Protein AF-A0A2G2C805-F1 (afdb_monomer)

Solvent-accessible surface area (backbone atoms only — not comparable to full-atom values): 27032 Å² total; per-residue (Å²): 112,60,57,70,53,53,87,89,57,49,57,47,79,48,65,62,44,58,37,37,51,41,56,47,37,62,49,18,37,41,56,31,46,27,42,43,30,52,54,52,31,44,50,51,54,40,64,65,57,57,67,60,64,67,89,81,38,93,58,29,64,60,54,33,56,50,43,57,72,67,60,73,71,52,41,66,59,55,64,71,55,64,42,57,41,72,82,32,51,77,69,18,49,70,83,49,53,82,44,42,73,40,46,39,39,28,35,35,14,67,46,22,59,27,36,54,30,31,48,53,44,22,63,64,33,92,84,20,30,23,39,34,37,57,15,23,60,52,61,52,44,79,26,46,19,30,76,50,30,21,45,62,58,54,50,47,42,54,45,36,35,57,75,67,71,42,91,61,60,68,87,76,47,54,24,21,39,34,36,36,30,48,68,64,81,50,50,25,62,62,72,60,57,61,61,48,42,35,59,29,78,72,35,48,44,86,80,49,51,74,45,69,33,19,42,26,78,90,17,34,32,82,59,84,60,65,29,75,55,70,33,67,34,45,41,53,29,27,74,38,53,36,50,72,62,27,65,86,82,72,69,31,43,39,25,52,33,56,67,41,45,75,49,27,47,72,26,41,36,67,59,32,94,50,68,44,37,38,42,36,49,36,34,42,35,37,33,30,28,30,77,36,52,55,44,42,40,33,43,35,39,26,45,31,43,88,89,61,54,24,18,73,70,42,41,33,50,36,17,52,20,28,63,90,30,50,64,67,57,47,72,34,64,54,75,43,78,46,78,44,70,52,62,24,49,44,39,41,38,31,47,53,50,59,24,26,51,30,43,32,37,26,51,32,38,16,71,47,33,61,66,38,54,57,94,49,44,39,37,39,56,39,36,37,40,39,34,29,36,48,82,93,76,75,93,49,66,58,83,72,57,71,49,61,75,76,82,76,86,63,63,46,80,78,38,77,62,50,76,46,79,48,79,47,69,44,88,88,79,54,37,36,32,46,39,40,37,44,33,72,18,26,35,29,36,69,87,81,56,47,29,42,29,39,34,44,35,39,40,42,33,30,26,46,89,36,46,50,56,33,33,42,38,37,39,33,40,42,40,41,37,49,96,93,49,37,38,36,35,44,29,38,35,36,41,36,35,57,81,52,34,38,39,40,40,35,38,42,36,34,28,52,69,87,39,82,77,48,74,50,80,48,75,52,76,44,71,48,68,83,81

Structure (mmCIF, N/CA/C/O backbone):
data_AF-A0A2G2C805-F1
#
_entry.id   AF-A0A2G2C805-F1
#
loop_
_atom_site.group_PDB
_atom_site.id
_atom_site.type_symbol
_atom_site.label_atom_id
_atom_site.label_alt_id
_atom_site.label_comp_id
_atom_site.label_asym_id
_atom_site.label_entity_id
_atom_site.label_seq_id
_atom_site.pdbx_PDB_ins_code
_atom_site.Cartn_x
_atom_site.Cartn_y
_atom_site.Cartn_z
_atom_site.occupancy
_atom_site.B_iso_or_equiv
_atom_site.auth_seq_id
_atom_site.auth_comp_id
_atom_site.auth_asym_id
_atom_site.auth_atom_id
_atom_site.pdbx_PDB_model_num
ATOM 1 N N . VAL A 1 1 ? -8.202 8.087 -18.145 1.00 91.25 1 VAL A N 1
ATOM 2 C CA . VAL A 1 1 ? -8.759 7.746 -19.485 1.00 91.25 1 VAL A CA 1
ATOM 3 C C . VAL A 1 1 ? -10.276 7.633 -19.458 1.00 91.25 1 VAL A C 1
ATOM 5 O O . VAL A 1 1 ? -10.907 8.432 -20.128 1.00 91.25 1 VAL A O 1
ATOM 8 N N . ALA A 1 2 ? -10.867 6.705 -18.693 1.00 94.62 2 ALA A N 1
ATOM 9 C CA . ALA A 1 2 ? -12.318 6.465 -18.718 1.00 94.62 2 ALA A CA 1
ATOM 10 C C . ALA A 1 2 ? -13.178 7.704 -18.402 1.00 94.62 2 ALA A C 1
ATOM 12 O O . ALA A 1 2 ? -14.177 7.931 -19.070 1.00 94.62 2 ALA A O 1
ATOM 13 N N . ALA A 1 3 ? -12.739 8.544 -17.459 1.00 95.19 3 ALA A N 1
ATOM 14 C CA . ALA A 1 3 ? -13.405 9.802 -17.113 1.00 95.19 3 ALA A CA 1
ATOM 15 C C . ALA A 1 3 ? -13.336 10.891 -18.210 1.00 95.19 3 ALA A C 1
ATOM 17 O O . ALA A 1 3 ? -14.068 11.868 -18.144 1.00 95.19 3 ALA A O 1
ATOM 18 N N . HIS A 1 4 ? -12.475 10.749 -19.228 1.00 95.00 4 HIS A N 1
ATOM 19 C CA . HIS A 1 4 ? -12.485 11.651 -20.392 1.00 95.00 4 HIS A CA 1
ATOM 20 C C . HIS A 1 4 ? -13.536 11.258 -21.438 1.00 95.00 4 HIS A C 1
ATOM 22 O O . HIS A 1 4 ? -13.633 11.934 -22.458 1.00 95.00 4 HIS A O 1
ATOM 28 N N . ASP A 1 5 ? -14.262 10.158 -21.209 1.00 94.00 5 ASP A N 1
ATOM 29 C CA . ASP A 1 5 ? -15.362 9.672 -22.046 1.00 94.00 5 ASP A CA 1
ATOM 30 C C . ASP A 1 5 ? -15.085 9.705 -23.567 1.00 94.00 5 ASP A C 1
ATOM 32 O O . ASP A 1 5 ? -15.858 10.276 -24.341 1.00 94.00 5 ASP A O 1
ATOM 36 N N . PRO A 1 6 ? -13.955 9.146 -24.053 1.00 97.06 6 PRO A N 1
ATOM 37 C CA . PRO A 1 6 ? -13.731 9.085 -25.489 1.00 97.06 6 PRO A CA 1
ATOM 38 C C . PRO A 1 6 ? -14.783 8.169 -26.126 1.00 97.06 6 PRO A C 1
ATOM 40 O O . PRO A 1 6 ? -14.913 7.014 -25.727 1.00 97.06 6 PRO A O 1
ATOM 43 N N . GLU A 1 7 ? -15.478 8.655 -27.162 1.00 95.69 7 GLU A N 1
ATOM 44 C CA . GLU A 1 7 ? -16.603 7.955 -27.810 1.00 95.69 7 GLU A CA 1
ATOM 45 C C . GLU A 1 7 ? -16.358 6.449 -28.075 1.00 95.69 7 GLU A C 1
ATOM 47 O O . GLU A 1 7 ? -17.275 5.654 -27.836 1.00 95.69 7 GLU A O 1
ATOM 52 N N . PRO A 1 8 ? -15.166 5.992 -28.521 1.00 96.31 8 PRO A N 1
ATOM 53 C CA . PRO A 1 8 ? -14.930 4.570 -28.782 1.00 96.31 8 PRO A CA 1
ATOM 54 C C . PRO A 1 8 ? -14.842 3.672 -27.534 1.00 96.31 8 PRO A C 1
ATOM 56 O O . PRO A 1 8 ? -14.939 2.453 -27.668 1.00 96.31 8 PRO A O 1
ATOM 59 N N . LEU A 1 9 ? -14.646 4.219 -26.329 1.00 97.88 9 LEU A N 1
ATOM 60 C CA . LEU A 1 9 ? -14.440 3.433 -25.109 1.00 97.88 9 LEU A CA 1
ATOM 61 C C . LEU A 1 9 ? -15.777 2.981 -24.507 1.00 97.88 9 LEU A C 1
ATOM 63 O O . LEU A 1 9 ? -16.499 3.771 -23.909 1.00 97.88 9 LEU A O 1
ATOM 67 N N . LYS A 1 10 ? -16.104 1.691 -24.637 1.00 97.62 10 LYS A N 1
ATOM 68 C CA . LYS A 1 10 ? -17.381 1.134 -24.140 1.00 97.62 10 LYS A CA 1
ATOM 69 C C . LYS A 1 10 ? -17.273 0.411 -22.801 1.00 97.62 10 LYS A C 1
ATOM 71 O O . LYS A 1 10 ? -18.243 0.370 -22.048 1.00 97.62 10 LYS A O 1
ATOM 76 N N . ALA A 1 11 ? -16.104 -0.139 -22.491 1.00 97.88 11 ALA A N 1
ATOM 77 C CA . ALA A 1 11 ? -15.867 -0.886 -21.265 1.00 97.88 11 ALA A CA 1
ATOM 78 C C . ALA A 1 11 ? -14.413 -0.773 -20.801 1.00 97.88 11 ALA A C 1
ATOM 80 O O . ALA A 1 11 ? -13.513 -0.514 -21.599 1.00 97.88 11 ALA A O 1
ATOM 81 N N . VAL A 1 12 ? -14.202 -1.004 -19.508 1.00 98.06 12 VAL A N 1
ATOM 82 C CA . VAL A 1 12 ? -12.911 -1.023 -18.820 1.00 98.06 12 VAL A CA 1
ATOM 83 C C . VAL A 1 12 ? -12.863 -2.234 -17.891 1.00 98.06 12 VAL A C 1
ATOM 85 O O . VAL A 1 12 ? -13.852 -2.556 -17.232 1.00 98.06 12 VAL A O 1
ATOM 88 N N . ILE A 1 13 ? -11.694 -2.869 -17.822 1.00 98.44 13 ILE A N 1
ATOM 89 C CA . ILE A 1 13 ? -11.305 -3.736 -16.713 1.00 98.44 13 ILE A CA 1
ATOM 90 C C . ILE A 1 13 ? -10.173 -3.012 -16.000 1.00 98.44 13 ILE A C 1
ATOM 92 O O . ILE A 1 13 ? -9.144 -2.738 -16.617 1.00 98.44 13 ILE A O 1
ATOM 96 N N . THR A 1 14 ? -10.381 -2.671 -14.734 1.00 97.69 14 THR A N 1
ATOM 97 C CA . THR A 1 14 ? -9.349 -2.063 -13.893 1.00 97.69 14 THR A CA 1
ATOM 98 C C . THR A 1 14 ? -8.882 -3.086 -12.871 1.00 97.69 14 THR A C 1
ATOM 100 O O . THR A 1 14 ? -9.704 -3.776 -12.271 1.00 97.69 14 THR A O 1
ATOM 103 N N . LEU A 1 15 ? -7.569 -3.237 -12.723 1.00 96.50 15 LEU A N 1
ATOM 104 C CA . LEU A 1 15 ? -6.961 -4.286 -11.913 1.00 96.50 15 LEU A CA 1
ATOM 105 C C . LEU A 1 15 ? -5.921 -3.672 -10.988 1.00 96.50 15 LEU A C 1
ATOM 107 O O . LEU A 1 15 ? -5.039 -2.971 -11.477 1.00 96.50 15 LEU A O 1
ATOM 111 N N . CYS A 1 16 ? -6.043 -3.936 -9.685 1.00 95.31 16 CYS A N 1
ATOM 112 C CA . CYS A 1 16 ? -5.101 -3.456 -8.670 1.00 95.31 16 CYS A CA 1
ATOM 113 C C . CYS A 1 16 ? -4.859 -1.933 -8.769 1.00 95.31 16 CYS A C 1
ATOM 115 O O . CYS A 1 16 ? -3.731 -1.452 -8.728 1.00 95.31 16 CYS A O 1
ATOM 117 N N . SER A 1 17 ? -5.935 -1.176 -9.002 1.00 95.75 17 SER A N 1
ATOM 118 C CA . SER A 1 17 ? -5.913 0.268 -9.265 1.00 95.75 17 SER A CA 1
ATOM 119 C C . SER A 1 17 ? -6.366 1.074 -8.058 1.00 95.75 17 SER A C 1
ATOM 121 O O . SER A 1 17 ? -7.129 0.561 -7.255 1.00 95.75 17 SER A O 1
ATOM 123 N N . THR A 1 18 ? -6.052 2.368 -8.017 1.00 96.56 18 THR A N 1
ATOM 124 C CA . THR A 1 18 ? -6.621 3.310 -7.040 1.00 96.56 18 THR A CA 1
ATOM 125 C C . THR A 1 18 ? -7.664 4.244 -7.659 1.00 96.56 18 THR A C 1
ATOM 127 O O . THR A 1 18 ? -7.600 4.548 -8.853 1.00 96.56 18 THR A O 1
ATOM 130 N N . VAL A 1 19 ? -8.603 4.732 -6.843 1.00 97.44 19 VAL A N 1
ATOM 131 C CA . VAL A 1 19 ? -9.487 5.861 -7.194 1.00 97.44 19 VAL A CA 1
ATOM 132 C C . VAL A 1 19 ? -9.000 7.200 -6.637 1.00 97.44 19 VAL A C 1
ATOM 134 O O . VAL A 1 19 ? -9.427 8.242 -7.139 1.00 97.44 19 VAL A O 1
ATOM 137 N N . ASP A 1 20 ? -8.095 7.174 -5.652 1.00 97.00 20 ASP A N 1
ATOM 138 C CA . ASP A 1 20 ? -7.486 8.340 -5.013 1.00 97.00 20 ASP A CA 1
ATOM 139 C C . ASP A 1 20 ? -5.961 8.167 -4.943 1.00 97.00 20 ASP A C 1
ATOM 141 O O . ASP A 1 20 ? -5.419 7.378 -4.168 1.00 97.00 20 ASP A O 1
ATOM 145 N N . ARG A 1 21 ? -5.257 8.947 -5.764 1.00 95.88 21 ARG A N 1
ATOM 146 C CA . ARG A 1 21 ? -3.797 8.903 -5.906 1.00 95.88 21 ARG A CA 1
ATOM 147 C C . ARG A 1 21 ? -3.037 9.443 -4.691 1.00 95.88 21 ARG A C 1
ATOM 149 O O . ARG A 1 21 ? -1.821 9.281 -4.659 1.00 95.88 21 ARG A O 1
ATOM 156 N N . PHE A 1 22 ? -3.708 10.124 -3.762 1.00 96.56 22 PHE A N 1
ATOM 157 C CA . PHE A 1 22 ? -3.108 10.635 -2.532 1.00 96.56 22 PHE A CA 1
ATOM 158 C C . PHE A 1 22 ? -3.412 9.736 -1.337 1.00 96.56 22 PHE A C 1
ATOM 160 O O . PHE A 1 22 ? -2.534 9.500 -0.528 1.00 96.56 22 PHE A O 1
ATOM 167 N N . ALA A 1 23 ? -4.648 9.266 -1.173 1.00 92.75 23 ALA A N 1
ATOM 168 C CA . ALA A 1 23 ? -5.030 8.546 0.044 1.00 92.75 23 ALA A CA 1
ATOM 169 C C . ALA A 1 23 ? -4.741 7.036 -0.001 1.00 92.75 23 ALA A C 1
ATOM 171 O O . ALA A 1 23 ? -4.551 6.440 1.058 1.00 92.75 23 ALA A O 1
ATOM 172 N N . ASP A 1 24 ? -4.721 6.440 -1.197 1.00 91.69 24 ASP A N 1
ATOM 173 C CA . ASP A 1 24 ? -4.593 4.995 -1.412 1.00 91.69 24 ASP A CA 1
ATOM 174 C C . ASP A 1 24 ? -3.633 4.707 -2.576 1.00 91.69 24 ASP A C 1
ATOM 176 O O . ASP A 1 24 ? -3.977 4.078 -3.579 1.00 91.69 24 ASP A O 1
ATOM 180 N N . ASP A 1 25 ? -2.407 5.212 -2.463 1.00 93.31 25 ASP A N 1
ATOM 181 C CA . ASP A 1 25 ? -1.317 4.923 -3.388 1.00 93.31 25 ASP A CA 1
ATOM 182 C C . ASP A 1 25 ? 0.021 4.889 -2.654 1.00 93.31 25 ASP A C 1
ATOM 184 O O . ASP A 1 25 ? 0.118 5.356 -1.532 1.00 93.31 25 ASP A O 1
ATOM 188 N N . ILE A 1 26 ? 1.064 4.368 -3.292 1.00 93.31 26 ILE A N 1
ATOM 189 C CA . ILE A 1 26 ? 2.428 4.228 -2.752 1.00 93.31 26 ILE A CA 1
ATOM 190 C C . ILE A 1 26 ? 3.073 5.504 -2.173 1.00 93.31 26 ILE A C 1
ATOM 192 O O . ILE A 1 26 ? 4.133 5.426 -1.561 1.00 93.31 26 ILE A O 1
ATOM 196 N N . HIS A 1 27 ? 2.485 6.686 -2.374 1.00 96.00 27 HIS A N 1
ATOM 197 C CA . HIS A 1 27 ? 3.057 7.954 -1.909 1.00 96.00 27 HIS A CA 1
ATOM 198 C C . HIS A 1 27 ? 2.616 8.295 -0.494 1.00 96.00 27 HIS A C 1
ATOM 200 O O . HIS A 1 27 ? 3.447 8.605 0.359 1.00 96.00 27 HIS A O 1
ATOM 206 N N . TYR A 1 28 ? 1.307 8.252 -0.262 1.00 97.12 28 TYR A N 1
ATOM 207 C CA . TYR A 1 28 ? 0.685 8.709 0.966 1.00 97.12 28 TYR A CA 1
ATOM 208 C C . TYR A 1 28 ? -0.479 7.791 1.340 1.00 97.12 28 TYR A C 1
ATOM 210 O O . TYR A 1 28 ? -1.162 7.237 0.482 1.00 97.12 28 TYR A O 1
ATOM 218 N N . LYS A 1 29 ? -0.716 7.652 2.646 1.00 96.94 29 LYS A N 1
ATOM 219 C CA . LYS A 1 29 ? -1.919 7.015 3.188 1.00 96.94 29 LYS A CA 1
ATOM 220 C C . LYS A 1 29 ? -2.411 7.798 4.389 1.00 96.94 29 LYS A C 1
ATOM 222 O O . LYS A 1 29 ? -1.642 8.046 5.312 1.00 96.94 29 LYS A O 1
ATOM 227 N N . GLY A 1 30 ? -3.663 8.253 4.362 1.00 96.00 30 GLY A N 1
ATOM 228 C CA . GLY A 1 30 ? -4.213 9.109 5.424 1.00 96.00 30 GLY A CA 1
ATOM 229 C C . GLY A 1 30 ? -3.389 10.380 5.693 1.00 96.00 30 GLY A C 1
ATOM 230 O O . GLY A 1 30 ? -3.333 10.853 6.823 1.00 96.00 30 GLY A O 1
ATOM 231 N N . GLY A 1 31 ? -2.689 10.905 4.680 1.00 96.44 31 GLY A N 1
ATOM 232 C CA . GLY A 1 31 ? -1.764 12.038 4.819 1.00 96.44 31 GLY A CA 1
ATOM 233 C C . GLY A 1 31 ? -0.409 11.703 5.461 1.00 96.44 31 GLY A C 1
ATOM 234 O O . GLY A 1 31 ? 0.407 12.601 5.649 1.00 96.44 31 GLY A O 1
ATOM 235 N N . CYS A 1 32 ? -0.148 10.442 5.809 1.00 97.94 32 CYS A N 1
ATOM 236 C CA . CYS A 1 32 ? 1.172 9.969 6.219 1.00 97.94 32 CYS A CA 1
ATOM 237 C C . CYS A 1 32 ? 2.024 9.621 4.992 1.00 97.94 32 CYS A C 1
ATOM 239 O O . CYS A 1 32 ? 1.508 9.025 4.045 1.00 97.94 32 CYS A O 1
ATOM 241 N N . LEU A 1 33 ? 3.322 9.932 5.026 1.00 98.19 33 LEU A N 1
ATOM 242 C CA . LEU A 1 33 ? 4.279 9.543 3.985 1.00 98.19 33 LEU A CA 1
ATOM 243 C C . LEU A 1 33 ? 4.592 8.048 4.071 1.00 98.19 33 LEU A C 1
ATOM 245 O O . LEU A 1 33 ? 5.098 7.576 5.091 1.00 98.19 33 LEU A O 1
ATOM 249 N N . LEU A 1 34 ? 4.338 7.319 2.988 1.00 97.94 34 LEU A N 1
ATOM 250 C CA . LEU A 1 34 ? 4.766 5.931 2.852 1.00 97.94 34 LEU A CA 1
ATOM 251 C C . LEU A 1 34 ? 6.236 5.883 2.432 1.00 97.94 34 LEU A C 1
ATOM 253 O O . LEU A 1 34 ? 6.660 6.616 1.536 1.00 97.94 34 LEU A O 1
ATOM 257 N N . ASN A 1 35 ? 7.009 4.971 3.022 1.00 97.06 35 ASN A N 1
ATOM 258 C CA . ASN A 1 35 ? 8.400 4.759 2.598 1.00 97.06 35 ASN A CA 1
ATOM 259 C C . ASN A 1 35 ? 8.496 4.221 1.161 1.00 97.06 35 ASN A C 1
ATOM 261 O O . ASN A 1 35 ? 9.502 4.446 0.484 1.00 97.06 35 ASN A O 1
ATOM 265 N N . GLU A 1 36 ? 7.413 3.620 0.662 1.00 94.69 36 GLU A N 1
ATOM 266 C CA . GLU A 1 36 ? 7.253 3.203 -0.732 1.00 94.69 36 GLU A CA 1
ATOM 267 C C . GLU A 1 36 ? 7.396 4.375 -1.723 1.00 94.69 36 GLU A C 1
ATOM 269 O O . GLU A 1 36 ? 7.776 4.160 -2.868 1.00 94.69 36 GLU A O 1
ATOM 274 N N . ASN A 1 37 ? 7.222 5.631 -1.291 1.00 96.25 37 ASN A N 1
ATOM 275 C CA . ASN A 1 37 ? 7.542 6.805 -2.109 1.00 96.25 37 ASN A CA 1
ATOM 276 C C . ASN A 1 37 ? 9.012 6.776 -2.582 1.00 96.25 37 ASN A C 1
ATOM 278 O O . ASN A 1 37 ? 9.304 6.979 -3.764 1.00 96.25 37 ASN A O 1
ATOM 282 N N . LEU A 1 38 ? 9.943 6.437 -1.676 1.00 97.38 38 LEU A N 1
ATOM 283 C CA . LEU A 1 38 ? 11.343 6.206 -2.032 1.00 97.38 38 LEU A CA 1
ATOM 284 C C . LEU A 1 38 ? 11.550 4.811 -2.641 1.00 97.38 38 LEU A C 1
ATOM 286 O O . LEU A 1 38 ? 12.242 4.733 -3.651 1.00 97.38 38 LEU A O 1
ATOM 290 N N . GLY A 1 39 ? 10.978 3.742 -2.071 1.00 95.75 39 GLY A N 1
ATOM 291 C CA . GLY A 1 39 ? 11.166 2.360 -2.556 1.00 95.75 39 GLY A CA 1
ATOM 292 C C . GLY A 1 39 ? 10.742 2.177 -4.020 1.00 95.75 39 GLY A C 1
ATOM 293 O O . GLY A 1 39 ? 11.550 1.838 -4.895 1.00 95.75 39 GLY A O 1
ATOM 294 N N . TRP A 1 40 ? 9.505 2.550 -4.344 1.00 95.69 40 TRP A N 1
ATOM 295 C CA . TRP A 1 40 ? 9.013 2.560 -5.718 1.00 95.69 40 TRP A CA 1
ATOM 296 C C . TRP A 1 40 ? 9.749 3.568 -6.595 1.00 95.69 40 TRP A C 1
ATOM 298 O O . TRP A 1 40 ? 10.038 3.305 -7.763 1.00 95.69 40 TRP A O 1
ATOM 308 N N . GLY A 1 41 ? 10.098 4.731 -6.048 1.00 96.56 41 GLY A N 1
ATOM 309 C CA . GLY A 1 41 ? 10.890 5.711 -6.776 1.00 96.56 41 GLY A CA 1
ATOM 310 C C . GLY A 1 41 ? 12.279 5.202 -7.161 1.00 96.56 41 GLY A C 1
ATOM 311 O O . GLY A 1 41 ? 12.745 5.496 -8.261 1.00 96.56 41 GLY A O 1
ATOM 312 N N . ALA A 1 42 ? 12.909 4.388 -6.312 1.00 97.44 42 ALA A N 1
ATOM 313 C CA . ALA A 1 42 ? 14.151 3.690 -6.612 1.00 97.44 42 ALA A CA 1
ATOM 314 C C . ALA A 1 42 ? 13.947 2.621 -7.694 1.00 97.44 42 ALA A C 1
ATOM 316 O O . ALA A 1 42 ? 14.767 2.519 -8.602 1.00 97.44 42 ALA A O 1
ATOM 317 N N . THR A 1 43 ? 12.823 1.898 -7.659 1.00 96.25 43 THR A N 1
ATOM 318 C CA . THR A 1 43 ? 12.436 0.962 -8.729 1.00 96.25 43 THR A CA 1
ATOM 319 C C . THR A 1 43 ? 12.290 1.687 -10.070 1.00 96.25 43 THR A C 1
ATOM 321 O O . THR A 1 43 ? 12.845 1.252 -11.077 1.00 96.25 43 THR A O 1
ATOM 324 N N . MET A 1 44 ? 11.594 2.829 -10.107 1.00 96.62 44 MET A N 1
ATOM 325 C CA . MET A 1 44 ? 11.433 3.630 -11.329 1.00 96.62 44 MET A CA 1
ATOM 326 C C . MET A 1 44 ? 12.762 4.183 -11.842 1.00 96.62 44 MET A C 1
ATOM 328 O O . MET A 1 44 ? 12.984 4.165 -13.056 1.00 96.62 44 MET A O 1
ATOM 332 N N . TRP A 1 45 ? 13.631 4.612 -10.922 1.00 97.00 45 TRP A N 1
ATOM 333 C CA . TRP A 1 45 ? 14.987 5.081 -11.204 1.00 97.00 45 TRP A CA 1
ATOM 334 C C . TRP A 1 45 ? 15.874 3.977 -11.803 1.00 97.00 45 TRP A C 1
ATOM 336 O O . TRP A 1 45 ? 16.640 4.200 -12.737 1.00 97.00 45 TRP A O 1
ATOM 346 N N . ALA A 1 46 ? 15.731 2.741 -11.323 1.00 97.81 46 ALA A N 1
ATOM 347 C CA . ALA A 1 46 ? 16.424 1.586 -11.879 1.00 97.81 46 ALA A CA 1
ATOM 348 C C . ALA A 1 46 ? 15.854 1.186 -13.248 1.00 97.81 46 ALA A C 1
ATOM 350 O O . ALA A 1 46 ? 16.579 1.091 -14.239 1.00 97.81 46 ALA A O 1
ATOM 351 N N . TYR A 1 47 ? 14.538 1.000 -13.343 1.00 96.56 47 TYR A N 1
ATOM 352 C CA . TYR A 1 47 ? 13.891 0.438 -14.529 1.00 96.56 47 TYR A CA 1
ATOM 353 C C . TYR A 1 47 ? 13.989 1.345 -15.749 1.00 96.56 47 TYR A C 1
ATOM 355 O O . TYR A 1 47 ? 14.131 0.844 -16.872 1.00 96.56 47 TYR A O 1
ATOM 363 N N . SER A 1 48 ? 13.912 2.659 -15.539 1.00 96.44 48 SER A N 1
ATOM 364 C CA . SER A 1 48 ? 13.992 3.651 -16.612 1.00 96.44 48 SER A CA 1
ATOM 365 C C . SER A 1 48 ? 15.427 3.854 -17.109 1.00 96.44 48 SER A C 1
ATOM 367 O O . SER A 1 48 ? 15.599 4.186 -18.289 1.00 96.44 48 SER A O 1
ATOM 369 N N . SER A 1 49 ? 16.428 3.523 -16.279 1.00 97.44 49 SER A N 1
ATOM 370 C CA . SER A 1 49 ? 17.852 3.580 -16.628 1.00 97.44 49 SER A CA 1
ATOM 371 C C . SER A 1 49 ? 18.298 2.501 -17.625 1.00 97.44 49 SER A C 1
ATOM 373 O O . SER A 1 49 ? 19.351 2.633 -18.250 1.00 97.44 49 SER A O 1
ATOM 375 N N . ARG A 1 50 ? 17.508 1.436 -17.818 1.00 97.12 50 ARG A N 1
ATOM 376 C CA . ARG A 1 50 ? 17.873 0.295 -18.674 1.00 97.12 50 ARG A CA 1
ATOM 377 C C . ARG A 1 50 ? 18.010 0.675 -20.148 1.00 97.12 50 ARG A C 1
ATOM 379 O O . ARG A 1 50 ? 17.171 1.386 -20.720 1.00 97.12 50 ARG A O 1
ATOM 386 N N . ALA A 1 51 ? 19.044 0.124 -20.776 1.00 96.81 51 ALA A N 1
ATOM 387 C CA . ALA A 1 51 ? 19.304 0.279 -22.200 1.00 96.81 51 ALA A CA 1
ATOM 388 C C . ALA A 1 51 ? 18.238 -0.423 -23.067 1.00 96.81 51 ALA A C 1
ATOM 390 O O . ALA A 1 51 ? 17.710 -1.463 -22.670 1.00 96.81 51 ALA A O 1
ATOM 391 N N . PRO A 1 52 ? 17.925 0.097 -24.269 1.00 95.50 52 PRO A N 1
ATOM 392 C CA . PRO A 1 52 ? 17.242 -0.684 -25.301 1.00 95.50 52 PRO A CA 1
ATOM 393 C C . PRO A 1 52 ? 18.086 -1.897 -25.728 1.00 95.50 52 PRO A C 1
ATOM 395 O O . PRO A 1 52 ? 19.312 -1.820 -25.685 1.00 95.50 52 PRO A O 1
ATOM 398 N N . ASP A 1 53 ? 17.453 -2.973 -26.214 1.00 95.50 53 ASP A N 1
ATOM 399 C CA . ASP A 1 53 ? 18.183 -4.099 -26.823 1.00 95.50 53 ASP A CA 1
ATOM 400 C C . ASP A 1 53 ? 18.943 -3.610 -28.081 1.00 95.50 53 ASP A C 1
ATOM 402 O O . ASP A 1 53 ? 18.295 -3.139 -29.030 1.00 95.50 53 ASP A O 1
ATOM 406 N N . PRO A 1 54 ? 20.289 -3.730 -28.125 1.00 94.81 54 PRO A N 1
ATOM 407 C CA . PRO A 1 54 ? 21.099 -3.329 -29.275 1.00 94.81 54 PRO A CA 1
ATOM 408 C C . PRO A 1 54 ? 20.688 -3.961 -30.612 1.00 94.81 54 PRO A C 1
ATOM 410 O O . PRO A 1 54 ? 20.937 -3.373 -31.664 1.00 94.81 54 PRO A O 1
ATOM 413 N N . ALA A 1 55 ? 20.040 -5.131 -30.601 1.00 95.00 55 ALA A N 1
ATOM 414 C CA . ALA A 1 55 ? 19.587 -5.801 -31.819 1.00 95.00 55 ALA A CA 1
ATOM 415 C C . ALA A 1 55 ? 18.349 -5.152 -32.462 1.00 95.00 55 ALA A C 1
ATOM 417 O O . ALA A 1 55 ? 18.095 -5.361 -33.648 1.00 95.00 55 ALA A O 1
ATOM 418 N N . LEU A 1 56 ? 17.566 -4.370 -31.709 1.00 95.69 56 LEU A N 1
ATOM 419 C CA . LEU A 1 56 ? 16.297 -3.819 -32.197 1.00 95.69 56 LEU A CA 1
ATOM 420 C C . LEU A 1 56 ? 16.455 -2.488 -32.937 1.00 95.69 56 LEU A C 1
ATOM 422 O O . LEU A 1 56 ? 15.556 -2.103 -33.688 1.00 95.69 56 LEU A O 1
ATOM 426 N N . ARG A 1 57 ? 17.565 -1.767 -32.733 1.00 95.06 57 ARG A N 1
ATOM 427 C CA . ARG A 1 57 ? 17.805 -0.476 -33.392 1.00 95.06 57 ARG A CA 1
ATOM 428 C C . ARG A 1 57 ? 19.286 -0.076 -33.404 1.00 95.06 57 ARG A C 1
ATOM 430 O O . ARG A 1 57 ? 19.969 -0.288 -32.408 1.00 95.06 57 ARG A O 1
ATOM 437 N N . PRO A 1 58 ? 19.784 0.565 -34.478 1.00 95.88 58 PRO A N 1
ATOM 438 C CA . PRO A 1 58 ? 21.197 0.941 -34.597 1.00 95.88 58 PRO A CA 1
ATOM 439 C C . PRO A 1 58 ? 21.614 2.115 -33.693 1.00 95.88 58 PRO A C 1
ATOM 441 O O . PRO A 1 58 ? 22.776 2.216 -33.318 1.00 95.88 58 PRO A O 1
ATOM 444 N N . ASP A 1 59 ? 20.684 2.994 -33.327 1.00 97.62 59 ASP A N 1
ATOM 445 C CA . ASP A 1 59 ? 20.899 4.186 -32.495 1.00 97.62 59 ASP A CA 1
ATOM 446 C C . ASP A 1 59 ? 20.614 3.935 -31.000 1.00 97.62 59 ASP A C 1
ATOM 448 O O . ASP A 1 59 ? 20.438 4.876 -30.225 1.00 97.62 59 ASP A O 1
ATOM 452 N N . TRP A 1 60 ? 20.577 2.664 -30.571 1.00 96.88 60 TRP A N 1
ATOM 453 C CA . TRP A 1 60 ? 20.257 2.264 -29.193 1.00 96.88 60 TRP A CA 1
ATOM 454 C C . TRP A 1 60 ? 21.102 3.010 -28.151 1.00 96.88 60 TRP A C 1
ATOM 456 O O . TRP A 1 60 ? 20.575 3.411 -27.115 1.00 96.88 60 TRP A O 1
ATOM 466 N N . ARG A 1 61 ? 22.392 3.236 -28.440 1.00 97.19 61 ARG A N 1
ATOM 467 C CA . ARG A 1 61 ? 23.344 3.879 -27.522 1.00 97.19 61 ARG A CA 1
ATOM 468 C C . ARG A 1 61 ? 23.074 5.370 -27.359 1.00 97.19 61 ARG A C 1
ATOM 470 O O . ARG A 1 61 ? 23.120 5.877 -26.242 1.00 97.19 61 ARG A O 1
ATOM 477 N N . GLU A 1 62 ? 22.792 6.068 -28.457 1.00 98.12 62 GLU A N 1
ATOM 478 C CA . GLU A 1 62 ? 22.431 7.488 -28.424 1.00 98.12 62 GLU A CA 1
ATOM 479 C C . GLU A 1 62 ? 21.127 7.677 -27.645 1.00 98.12 62 GLU A C 1
ATOM 481 O O . GLU A 1 62 ? 21.094 8.448 -26.685 1.00 98.12 62 GLU A O 1
ATOM 486 N N . MET A 1 63 ? 20.106 6.877 -27.974 1.00 97.38 63 MET A N 1
ATOM 487 C CA . MET A 1 63 ? 18.820 6.887 -27.279 1.00 97.38 63 MET A CA 1
ATOM 488 C C . MET A 1 63 ? 18.970 6.568 -25.786 1.00 97.38 63 MET A C 1
ATOM 490 O O . MET A 1 63 ? 18.301 7.174 -24.949 1.00 97.38 63 MET A O 1
ATOM 494 N N . TRP A 1 64 ? 19.834 5.615 -25.428 1.00 98.12 64 TRP A N 1
ATOM 495 C CA . TRP A 1 64 ? 20.077 5.257 -24.033 1.00 98.12 64 TRP A CA 1
ATOM 496 C C . TRP A 1 64 ? 20.674 6.423 -23.243 1.00 98.12 64 TRP A C 1
ATOM 498 O O . TRP A 1 64 ? 20.145 6.785 -22.193 1.00 98.12 64 TRP A O 1
ATOM 508 N N . LEU A 1 65 ? 21.718 7.068 -23.773 1.00 98.31 65 LEU A N 1
ATOM 509 C CA . LEU A 1 65 ? 22.344 8.221 -23.123 1.00 98.31 65 LEU A CA 1
ATOM 510 C C . LEU A 1 65 ? 21.412 9.439 -23.064 1.00 98.31 65 LEU A C 1
ATOM 512 O O . LEU A 1 65 ? 21.473 10.200 -22.099 1.00 98.31 65 LEU A O 1
ATOM 516 N N . GLU A 1 66 ? 20.561 9.648 -24.071 1.00 98.00 66 GLU A N 1
ATOM 517 C CA . GLU A 1 66 ? 19.524 10.685 -24.041 1.00 98.00 66 GLU A CA 1
ATOM 518 C C . GLU A 1 66 ? 18.518 10.427 -22.912 1.00 98.00 66 GLU A C 1
ATOM 520 O O . GLU A 1 66 ? 18.263 11.319 -22.099 1.00 98.00 66 GLU A O 1
ATOM 525 N N . ARG A 1 67 ? 18.012 9.192 -22.802 1.00 97.12 67 ARG A N 1
ATOM 526 C CA . ARG A 1 67 ? 17.073 8.791 -21.745 1.00 97.12 67 ARG A CA 1
ATOM 527 C C . ARG A 1 67 ? 17.676 8.946 -20.353 1.00 97.12 67 ARG A C 1
ATOM 529 O O . ARG A 1 67 ? 17.042 9.568 -19.510 1.00 97.12 67 ARG A O 1
ATOM 536 N N . LEU A 1 68 ? 18.906 8.477 -20.135 1.00 98.00 68 LEU A N 1
ATOM 537 C CA . LEU A 1 68 ? 19.604 8.620 -18.849 1.00 98.00 68 LEU A CA 1
ATOM 538 C C . LEU A 1 68 ? 19.761 10.090 -18.426 1.00 98.00 68 LEU A C 1
ATOM 540 O O . LEU A 1 68 ? 19.622 10.421 -17.251 1.00 98.00 68 LEU A O 1
ATOM 544 N N . LYS A 1 69 ? 20.014 10.994 -19.383 1.00 97.19 69 LYS A N 1
ATOM 545 C CA . LYS A 1 69 ? 20.094 12.440 -19.119 1.00 97.19 69 LYS A CA 1
ATOM 546 C C . LYS A 1 69 ? 18.734 13.055 -18.794 1.00 97.19 69 LYS A C 1
ATOM 548 O O . LYS A 1 69 ? 18.677 13.960 -17.961 1.00 97.19 69 LYS A O 1
ATOM 553 N N . ALA A 1 70 ? 17.677 12.604 -19.466 1.00 96.38 70 ALA A N 1
ATOM 554 C CA . ALA A 1 70 ? 16.331 13.164 -19.363 1.00 96.38 70 ALA A CA 1
ATOM 555 C C . ALA A 1 70 ? 15.499 12.577 -18.212 1.00 96.38 70 ALA A C 1
ATOM 557 O O . ALA A 1 70 ? 14.506 13.181 -17.810 1.00 96.38 70 ALA A O 1
ATOM 558 N N . GLU A 1 71 ? 15.881 11.414 -17.687 1.00 95.00 71 GLU A N 1
ATOM 559 C CA . GLU A 1 71 ? 15.123 10.708 -16.662 1.00 95.00 71 GLU A CA 1
ATOM 560 C C . GLU A 1 71 ? 14.967 11.561 -15.387 1.00 95.00 71 GLU A C 1
ATOM 562 O O . GLU A 1 71 ? 15.974 12.053 -14.861 1.00 95.00 71 GLU A O 1
ATOM 567 N N . PRO A 1 72 ? 13.740 11.757 -14.875 1.00 94.88 72 PRO A N 1
ATOM 568 C CA . PRO A 1 72 ? 13.502 12.513 -13.652 1.00 94.88 72 PRO A CA 1
ATOM 569 C C . PRO A 1 72 ? 13.752 11.668 -12.397 1.00 94.88 72 PRO A C 1
ATOM 571 O O . PRO A 1 72 ? 13.451 10.478 -12.362 1.00 94.88 72 PRO A O 1
ATOM 574 N N . PHE A 1 73 ? 14.209 12.306 -11.317 1.00 95.50 73 PHE A N 1
ATOM 575 C CA . PHE A 1 73 ? 14.219 11.686 -9.991 1.00 95.50 73 PHE A CA 1
ATOM 576 C C . PHE A 1 73 ? 12.865 11.911 -9.300 1.00 95.50 73 PHE A C 1
ATOM 578 O O . PHE A 1 73 ? 12.641 12.925 -8.637 1.00 95.50 73 PHE A O 1
ATOM 585 N N . LEU A 1 74 ? 11.937 10.974 -9.513 1.00 96.88 74 LEU A N 1
ATOM 586 C CA . LEU A 1 74 ? 10.532 11.097 -9.111 1.00 96.88 74 LEU A CA 1
ATOM 587 C C . LEU A 1 74 ? 10.277 11.253 -7.595 1.00 96.88 74 LEU A C 1
ATOM 589 O O . LEU A 1 74 ? 9.398 12.053 -7.273 1.00 96.88 74 LEU A O 1
ATOM 593 N N . PRO A 1 75 ? 11.036 10.625 -6.666 1.00 97.12 75 PRO A N 1
ATOM 594 C CA . PRO A 1 75 ? 10.857 10.849 -5.224 1.00 97.12 75 PRO A CA 1
ATOM 595 C C . PRO A 1 75 ? 10.876 12.321 -4.814 1.00 97.12 75 PRO A C 1
ATOM 597 O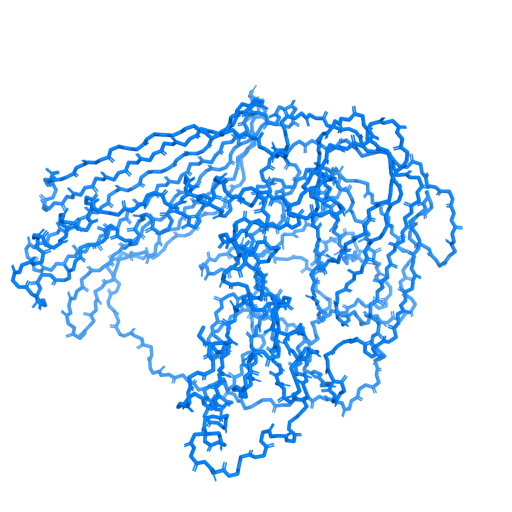 O . PRO A 1 75 ? 10.058 12.759 -4.012 1.00 97.12 75 PRO A O 1
ATOM 600 N N . SER A 1 76 ? 11.778 13.116 -5.404 1.00 97.00 76 SER A N 1
ATOM 601 C CA . SER A 1 76 ? 11.838 14.560 -5.144 1.00 97.00 76 SER A CA 1
ATOM 602 C C . SER A 1 76 ? 10.555 15.269 -5.591 1.00 97.00 76 SER A C 1
ATOM 604 O O . SER A 1 76 ? 10.041 16.127 -4.876 1.00 97.00 76 SER A O 1
ATOM 606 N N . LEU A 1 77 ? 10.005 14.902 -6.753 1.00 96.69 77 LEU A N 1
ATOM 607 C CA . LEU A 1 77 ? 8.764 15.489 -7.252 1.00 96.69 77 LEU A CA 1
ATOM 608 C C . LEU A 1 77 ? 7.586 15.141 -6.338 1.00 96.69 77 LEU A C 1
ATOM 610 O O . LEU A 1 77 ? 6.866 16.037 -5.910 1.00 96.69 77 LEU A O 1
ATOM 614 N N . TRP A 1 78 ? 7.402 13.860 -6.018 1.00 97.31 78 TRP A N 1
ATOM 615 C CA . TRP A 1 78 ? 6.279 13.402 -5.198 1.00 97.31 78 TRP A CA 1
ATOM 616 C C . TRP A 1 78 ? 6.303 14.007 -3.797 1.00 97.31 78 TRP A C 1
ATOM 618 O O . TRP A 1 78 ? 5.268 14.454 -3.311 1.00 97.31 78 TRP A O 1
ATOM 628 N N . LEU A 1 79 ? 7.484 14.118 -3.186 1.00 97.12 79 LEU A N 1
ATOM 629 C CA . LEU A 1 79 ? 7.639 14.661 -1.838 1.00 97.12 79 LEU A CA 1
ATOM 630 C C . LEU A 1 79 ? 7.368 16.172 -1.740 1.00 97.12 79 LEU A C 1
ATOM 632 O O . LEU A 1 79 ? 7.190 16.700 -0.644 1.00 97.12 79 LEU A O 1
ATOM 636 N N . ARG A 1 80 ? 7.306 16.895 -2.865 1.00 97.12 80 ARG A N 1
ATOM 637 C CA . ARG A 1 80 ? 6.851 18.299 -2.891 1.00 97.12 80 ARG A CA 1
ATOM 638 C C . ARG A 1 80 ? 5.331 18.426 -2.803 1.00 97.12 80 ARG A C 1
ATOM 640 O O . ARG A 1 80 ? 4.845 19.500 -2.464 1.00 97.12 80 ARG A O 1
ATOM 647 N N . HIS A 1 81 ? 4.593 17.349 -3.060 1.00 97.44 81 HIS A N 1
ATOM 648 C CA . HIS A 1 81 ? 3.134 17.316 -3.044 1.00 97.44 81 HIS A CA 1
ATOM 649 C C . HIS A 1 81 ? 2.615 16.632 -1.768 1.00 97.44 81 HIS A C 1
ATOM 651 O O . HIS A 1 81 ? 1.939 15.609 -1.823 1.00 97.44 81 HIS A O 1
ATOM 657 N N . GLN A 1 82 ? 2.932 17.203 -0.601 1.00 97.25 82 GLN A N 1
ATOM 658 C CA . GLN A 1 82 ? 2.591 16.633 0.719 1.00 97.25 82 GLN A CA 1
ATOM 659 C C . GLN A 1 82 ? 1.115 16.807 1.105 1.00 97.25 82 GLN A C 1
ATOM 661 O O . GLN A 1 82 ? 0.670 16.283 2.120 1.00 97.25 82 GLN A O 1
ATOM 666 N N . THR A 1 83 ? 0.340 17.536 0.302 1.00 97.38 83 THR A N 1
ATOM 667 C CA . THR A 1 83 ? -1.109 17.702 0.457 1.00 97.38 83 THR A CA 1
ATOM 668 C C . THR A 1 83 ? -1.824 17.181 -0.780 1.00 97.38 83 THR A C 1
ATOM 670 O O . THR A 1 83 ? -1.215 17.033 -1.840 1.00 97.38 83 THR A O 1
ATOM 673 N N . ARG A 1 84 ? -3.132 16.930 -0.671 1.00 97.06 84 ARG A N 1
ATOM 674 C CA . ARG A 1 84 ? -3.990 16.489 -1.781 1.00 97.06 84 ARG A CA 1
ATOM 675 C C . ARG A 1 84 ? -4.291 17.637 -2.756 1.00 97.06 84 ARG A C 1
ATOM 677 O O . ARG A 1 84 ? -5.428 18.078 -2.916 1.00 97.06 84 ARG A O 1
ATOM 684 N N . ASP A 1 85 ? -3.248 18.163 -3.382 1.00 97.19 85 ASP A N 1
ATOM 685 C CA . ASP A 1 85 ? -3.326 19.273 -4.321 1.00 97.19 85 ASP A CA 1
ATOM 686 C C . ASP A 1 85 ? -3.721 18.824 -5.746 1.00 97.19 85 ASP A C 1
ATOM 688 O O . ASP A 1 85 ? -4.097 17.676 -6.012 1.00 97.19 85 ASP A O 1
ATOM 692 N N . THR A 1 86 ? -3.646 19.753 -6.700 1.00 97.25 86 THR A N 1
ATOM 693 C CA . THR A 1 86 ? -3.980 19.511 -8.110 1.00 97.25 86 THR A CA 1
ATOM 694 C C . THR A 1 86 ? -3.173 18.383 -8.758 1.00 97.25 86 THR A C 1
ATOM 696 O O . THR A 1 86 ? -3.670 17.757 -9.695 1.00 97.25 86 THR A O 1
ATOM 699 N N . TYR A 1 87 ? -1.952 18.112 -8.280 1.00 97.00 87 TYR A N 1
ATOM 700 C CA . TYR A 1 87 ? -1.096 17.053 -8.811 1.00 97.00 87 TYR A CA 1
ATOM 701 C C . TYR A 1 87 ? -1.698 15.668 -8.572 1.00 97.00 87 TYR A C 1
ATOM 703 O O . TYR A 1 87 ? -1.659 14.826 -9.470 1.00 97.00 87 TYR A O 1
ATOM 711 N N . TRP A 1 88 ? -2.304 15.440 -7.404 1.00 97.44 88 TRP A N 1
ATOM 712 C CA . TRP A 1 88 ? -2.959 14.168 -7.086 1.00 97.44 88 TRP A CA 1
ATOM 713 C C . TRP A 1 88 ? -4.374 14.084 -7.650 1.00 97.44 88 TRP A C 1
ATOM 715 O O . TRP A 1 88 ? -4.771 13.042 -8.180 1.00 97.44 88 TRP A O 1
ATOM 725 N N . LYS A 1 89 ? -5.122 15.193 -7.602 1.00 96.56 89 LYS A N 1
ATOM 726 C CA . LYS A 1 89 ? -6.505 15.256 -8.100 1.00 96.56 89 LYS A CA 1
ATOM 727 C C . LYS A 1 89 ? -6.624 14.870 -9.569 1.00 96.56 89 LYS A C 1
ATOM 729 O O . LYS A 1 89 ? -7.520 14.116 -9.922 1.00 96.56 89 LYS A O 1
ATOM 734 N N . GLN A 1 90 ? -5.689 15.303 -10.420 1.00 94.44 90 GLN A N 1
ATOM 735 C CA . GLN A 1 90 ? -5.749 15.012 -11.862 1.00 94.44 90 GLN A CA 1
ATOM 736 C C . GLN A 1 90 ? -5.791 13.505 -12.187 1.00 94.44 90 GLN A C 1
ATOM 738 O O . GLN A 1 90 ? -6.332 13.111 -13.217 1.00 94.44 90 GLN A O 1
ATOM 743 N N . GLY A 1 91 ? -5.179 12.669 -11.340 1.00 92.31 91 GLY A N 1
ATOM 744 C CA . GLY A 1 91 ? -5.093 11.221 -11.535 1.00 92.31 91 GLY A CA 1
ATOM 745 C C . GLY A 1 91 ? -6.116 10.429 -10.723 1.00 92.31 91 GLY A C 1
ATOM 746 O O . GLY A 1 91 ? -6.086 9.202 -10.767 1.00 92.31 91 GLY A O 1
ATOM 747 N N . SER A 1 92 ? -6.985 11.109 -9.974 1.00 97.12 92 SER A N 1
ATOM 748 C CA . SER A 1 92 ? -7.941 10.499 -9.054 1.00 97.12 92 SER A CA 1
ATOM 749 C C . SER A 1 92 ? -9.333 10.527 -9.678 1.00 97.12 92 SER A C 1
ATOM 751 O O . SER A 1 92 ? -9.843 11.585 -10.028 1.00 97.12 92 SER A O 1
ATOM 753 N N . VAL A 1 93 ? -9.960 9.364 -9.857 1.00 96.88 93 VAL A N 1
ATOM 754 C CA . VAL A 1 93 ? -11.304 9.293 -10.464 1.00 96.88 93 VAL A CA 1
ATOM 755 C C . VAL A 1 93 ? -12.424 9.574 -9.465 1.00 96.88 93 VAL A C 1
ATOM 757 O O . VAL A 1 93 ? -13.545 9.845 -9.886 1.00 96.88 93 VAL A O 1
ATOM 760 N N . ILE A 1 94 ? -12.111 9.580 -8.163 1.00 96.94 94 ILE A N 1
ATOM 761 C CA . ILE A 1 94 ? -13.047 9.966 -7.099 1.00 96.94 94 ILE A CA 1
ATOM 762 C C . ILE A 1 94 ? -13.540 11.417 -7.220 1.00 96.94 94 ILE A C 1
ATOM 764 O O . ILE A 1 94 ? -14.580 11.747 -6.661 1.00 96.94 94 ILE A O 1
ATOM 768 N N . GLU A 1 95 ? -12.842 12.268 -7.984 1.00 96.25 95 GLU A N 1
ATOM 769 C CA . GLU A 1 95 ? -13.261 13.654 -8.236 1.00 96.25 95 GLU A CA 1
ATOM 770 C C . GLU A 1 95 ? -14.634 13.735 -8.919 1.00 96.25 95 GLU A C 1
ATOM 772 O O . GLU A 1 95 ? -15.429 14.621 -8.612 1.00 96.25 95 GLU A O 1
ATOM 777 N N . ASP A 1 96 ? -14.909 12.819 -9.850 1.00 96.94 96 ASP A N 1
ATOM 778 C CA . ASP A 1 96 ? -16.194 12.712 -10.535 1.00 96.94 96 ASP A CA 1
ATOM 779 C C . ASP A 1 96 ? -16.351 11.317 -11.153 1.00 96.94 96 ASP A C 1
ATOM 781 O O . ASP A 1 96 ? -16.042 11.082 -12.326 1.00 96.94 96 ASP A O 1
ATOM 785 N N . TYR A 1 97 ? -16.887 10.378 -10.373 1.00 97.69 97 TYR A N 1
ATOM 786 C CA . TYR A 1 97 ? -17.232 9.053 -10.887 1.00 97.69 97 TYR A CA 1
ATOM 787 C C . TYR A 1 97 ? -18.242 9.125 -12.037 1.00 97.69 97 TYR A C 1
ATOM 789 O O . TYR A 1 97 ? -18.186 8.312 -12.958 1.00 97.69 97 TYR A O 1
ATOM 797 N N . SER A 1 98 ? -19.139 10.117 -12.038 1.00 96.62 98 SER A N 1
ATOM 798 C CA . SER A 1 98 ? -20.179 10.229 -13.060 1.00 96.62 98 SER A CA 1
ATOM 799 C C . SER A 1 98 ? -19.608 10.501 -14.453 1.00 96.62 98 SER A C 1
ATOM 801 O O . SER A 1 98 ? -20.272 10.193 -15.445 1.00 96.62 98 SER A O 1
ATOM 803 N N . ALA A 1 99 ? -18.377 11.014 -14.555 1.00 96.69 99 ALA A N 1
ATOM 804 C CA . ALA A 1 99 ? -17.667 11.190 -15.819 1.00 96.69 99 ALA A CA 1
ATOM 805 C C . ALA A 1 99 ? -17.323 9.854 -16.506 1.00 96.69 99 ALA A C 1
ATOM 807 O O . ALA A 1 99 ? -17.113 9.812 -17.718 1.00 96.69 99 ALA A O 1
ATOM 808 N N . ILE A 1 100 ? -17.297 8.740 -15.769 1.00 97.81 100 ILE A N 1
ATOM 809 C CA . ILE A 1 100 ? -17.041 7.410 -16.325 1.00 97.81 100 ILE A CA 1
ATOM 810 C C . ILE A 1 100 ? -18.341 6.850 -16.914 1.00 97.81 100 ILE A C 1
ATOM 812 O O . ILE A 1 100 ? -19.241 6.429 -16.191 1.00 97.81 100 ILE A O 1
ATOM 816 N N . LYS A 1 101 ? -18.441 6.826 -18.249 1.00 96.56 101 LYS A N 1
ATOM 817 C CA . LYS A 1 101 ? -19.596 6.242 -18.965 1.00 96.56 101 LYS A CA 1
ATOM 818 C C . LYS A 1 101 ? -19.377 4.800 -19.412 1.00 96.56 101 LYS A C 1
ATOM 820 O O . LYS A 1 101 ? -20.340 4.064 -19.628 1.00 96.56 101 LYS A O 1
ATOM 825 N N . ALA A 1 102 ? -18.115 4.403 -19.561 1.00 97.62 102 ALA A N 1
ATOM 826 C CA . ALA A 1 102 ? -17.743 3.036 -19.891 1.00 97.62 102 ALA A CA 1
ATOM 827 C C . ALA A 1 102 ? -18.182 2.071 -18.781 1.00 97.62 102 ALA A C 1
ATOM 829 O O . ALA A 1 102 ? -18.146 2.405 -17.598 1.00 97.62 102 ALA A O 1
ATOM 830 N N . LYS A 1 103 ? -18.549 0.847 -19.157 1.00 98.00 103 LYS A N 1
ATOM 831 C CA . LYS A 1 103 ? -18.867 -0.210 -18.192 1.00 98.00 103 LYS A CA 1
ATOM 832 C C . LYS A 1 103 ? -17.601 -0.648 -17.466 1.00 98.00 103 LYS A C 1
ATOM 834 O O . LYS A 1 103 ? -16.603 -0.954 -18.115 1.00 98.00 103 LYS A O 1
ATOM 839 N N . VAL A 1 104 ? -17.643 -0.710 -16.136 1.00 98.62 104 VAL A N 1
ATOM 840 C CA . VAL A 1 104 ? -16.468 -1.019 -15.307 1.00 98.62 104 VAL A CA 1
ATOM 841 C C . VAL A 1 104 ? -16.575 -2.401 -14.669 1.00 98.62 104 VAL A C 1
ATOM 843 O O . VAL A 1 104 ? -17.531 -2.691 -13.955 1.00 98.62 104 VAL A O 1
ATOM 846 N N . LEU A 1 105 ? -15.555 -3.224 -14.898 1.00 98.81 105 LEU A N 1
ATOM 847 C CA . LEU A 1 105 ? -15.246 -4.395 -14.084 1.00 98.81 105 LEU A CA 1
ATOM 848 C C . LEU A 1 105 ? -13.975 -4.087 -13.282 1.00 98.81 105 LEU A C 1
ATOM 850 O O . LEU A 1 105 ? -12.904 -3.898 -13.859 1.00 98.81 105 LEU A O 1
ATOM 854 N N . ALA A 1 106 ? -14.096 -3.994 -11.963 1.00 98.56 106 ALA A N 1
ATOM 855 C CA . ALA A 1 106 ? -12.994 -3.709 -11.053 1.00 98.56 106 ALA A CA 1
ATOM 856 C C . ALA A 1 106 ? -12.514 -4.993 -10.370 1.00 98.56 106 ALA A C 1
ATOM 858 O O . ALA A 1 106 ? -13.316 -5.804 -9.908 1.00 98.56 106 ALA A O 1
ATOM 859 N N . ILE A 1 107 ? -11.201 -5.206 -10.338 1.00 98.56 107 ILE A N 1
ATOM 860 C CA . ILE A 1 107 ? -10.590 -6.440 -9.843 1.00 98.56 107 ILE A CA 1
ATOM 861 C C . ILE A 1 107 ? -9.435 -6.093 -8.903 1.00 98.56 107 ILE A C 1
ATOM 863 O O . ILE A 1 107 ? -8.612 -5.236 -9.216 1.00 98.56 107 ILE A O 1
ATOM 867 N N . GLY A 1 108 ? -9.353 -6.765 -7.758 1.00 97.25 108 GLY A N 1
ATOM 868 C CA . GLY A 1 108 ? -8.298 -6.542 -6.770 1.00 97.25 108 GLY A CA 1
ATOM 869 C C . GLY A 1 108 ? -8.039 -7.764 -5.896 1.00 97.25 108 GLY A C 1
ATOM 870 O O . GLY A 1 108 ? -8.607 -8.837 -6.116 1.00 97.25 108 GLY A O 1
ATOM 871 N N . GLY A 1 109 ? -7.184 -7.597 -4.890 1.00 96.94 109 GLY A N 1
ATOM 872 C CA . GLY A 1 109 ? -6.860 -8.643 -3.925 1.00 96.94 109 GLY A CA 1
ATOM 873 C C . GLY A 1 109 ? -6.759 -8.118 -2.492 1.00 96.94 109 GLY A C 1
ATOM 874 O O . GLY A 1 109 ? -6.402 -6.968 -2.264 1.00 96.94 109 GLY A O 1
ATOM 875 N N . TRP A 1 110 ? -7.063 -8.953 -1.499 1.00 96.62 110 TRP A N 1
ATOM 876 C CA . TRP A 1 110 ? -6.970 -8.565 -0.086 1.00 96.62 110 TRP A CA 1
ATOM 877 C C . TRP A 1 110 ? -5.535 -8.397 0.420 1.00 96.62 110 TRP A C 1
ATOM 879 O O . TRP A 1 110 ? -5.321 -7.691 1.408 1.00 96.62 110 TRP A O 1
ATOM 889 N N . GLY A 1 111 ? -4.563 -9.033 -0.238 1.00 93.06 111 GLY A N 1
ATOM 890 C CA . GLY A 1 111 ? -3.132 -8.867 0.024 1.00 93.06 111 GLY A CA 1
ATOM 891 C C . GLY A 1 111 ? -2.484 -7.729 -0.770 1.00 93.06 111 GLY A C 1
ATOM 892 O O . GLY A 1 111 ? -1.279 -7.539 -0.662 1.00 93.06 111 GLY A O 1
ATOM 893 N N . ASP A 1 112 ? -3.254 -7.004 -1.580 1.00 94.38 112 ASP A N 1
ATOM 894 C CA . ASP A 1 112 ? -2.811 -5.857 -2.379 1.00 94.38 112 ASP A CA 1
ATOM 895 C C . ASP A 1 112 ? -2.914 -4.544 -1.575 1.00 94.38 112 ASP A C 1
ATOM 897 O O . ASP A 1 112 ? -3.749 -4.428 -0.681 1.00 94.38 112 ASP A O 1
ATOM 901 N N . ALA A 1 113 ? -2.116 -3.533 -1.910 1.00 93.69 113 ALA A N 1
ATOM 902 C CA . ALA A 1 113 ? -2.242 -2.174 -1.387 1.00 93.69 113 ALA A CA 1
ATOM 903 C C . ALA A 1 113 ? -3.560 -1.495 -1.814 1.00 93.69 113 ALA A C 1
ATOM 905 O O . ALA A 1 113 ? -4.150 -0.723 -1.063 1.00 93.69 113 ALA A O 1
ATOM 906 N N . TYR A 1 114 ? -4.057 -1.808 -3.013 1.00 95.38 114 TYR A N 1
ATOM 907 C CA . TYR A 1 114 ? -5.135 -1.063 -3.678 1.00 95.38 114 TYR A CA 1
ATOM 908 C C . TYR A 1 114 ? -6.546 -1.630 -3.457 1.00 95.38 114 TYR A C 1
ATOM 910 O O . TYR A 1 114 ? -7.461 -1.423 -4.260 1.00 95.38 114 TYR A O 1
ATOM 918 N N . LYS A 1 115 ? -6.750 -2.369 -2.363 1.00 94.31 115 LYS A N 1
ATOM 919 C CA . LYS A 1 115 ? -7.988 -3.129 -2.112 1.00 94.31 115 LYS A CA 1
ATOM 920 C C . LYS A 1 115 ? -9.252 -2.266 -1.960 1.00 94.31 115 LYS A C 1
ATOM 922 O O . LYS A 1 115 ? -10.350 -2.763 -2.197 1.00 94.31 115 LYS A O 1
ATOM 927 N N . ASN A 1 116 ? -9.108 -0.982 -1.622 1.00 97.50 116 ASN A N 1
ATOM 928 C CA . ASN A 1 116 ? -10.231 -0.069 -1.369 1.00 97.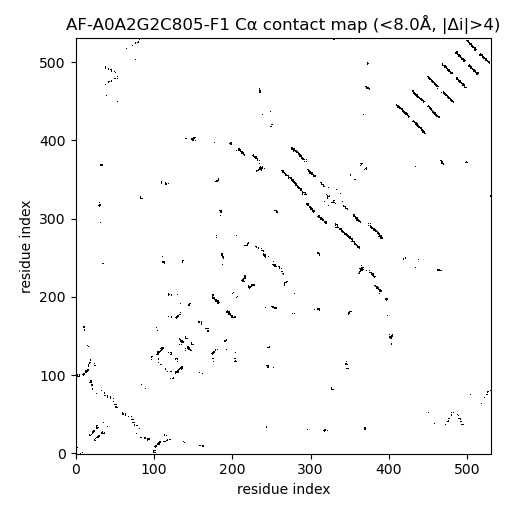50 116 ASN A CA 1
ATOM 929 C C . ASN A 1 116 ? -10.976 0.357 -2.644 1.00 97.50 116 ASN A C 1
ATOM 931 O O . ASN A 1 116 ? -12.176 0.622 -2.600 1.00 97.50 116 ASN A O 1
ATOM 935 N N . ALA A 1 117 ? -10.302 0.373 -3.795 1.00 97.88 117 ALA A N 1
ATOM 936 C CA . ALA A 1 117 ? -10.875 0.917 -5.024 1.00 97.88 117 ALA A CA 1
ATOM 937 C C . ALA A 1 117 ? -12.038 0.088 -5.583 1.00 97.88 117 ALA A C 1
ATOM 939 O O . ALA A 1 117 ? -12.977 0.646 -6.144 1.00 97.88 117 ALA A O 1
ATOM 940 N N . VAL A 1 118 ? -11.987 -1.243 -5.456 1.00 98.44 118 VAL A N 1
ATOM 941 C CA . VAL A 1 118 ? -13.018 -2.127 -6.022 1.00 98.44 118 VAL A CA 1
ATOM 942 C C . VAL A 1 118 ? -14.396 -1.863 -5.401 1.00 98.44 118 VAL A C 1
ATOM 944 O O . VAL A 1 118 ? -15.309 -1.546 -6.166 1.00 98.44 118 VAL A O 1
ATOM 947 N N . PRO A 1 119 ? -14.584 -1.942 -4.066 1.00 98.25 119 PRO A N 1
ATOM 948 C CA . PRO A 1 119 ? -15.880 -1.637 -3.468 1.00 98.25 119 PRO A CA 1
ATOM 949 C C . PRO A 1 119 ? -16.298 -0.182 -3.715 1.00 98.25 119 PRO A C 1
ATOM 951 O O . PRO A 1 119 ? -17.456 0.057 -4.037 1.00 98.25 119 PRO A O 1
ATOM 954 N N . GLN A 1 120 ? -15.371 0.783 -3.675 1.00 98.06 120 GLN A N 1
ATOM 955 C CA . GLN A 1 120 ? -15.683 2.192 -3.954 1.00 98.06 120 GLN A CA 1
ATOM 956 C C . GLN A 1 120 ? -16.238 2.406 -5.372 1.00 98.06 120 GLN A C 1
ATOM 958 O O . GLN A 1 120 ? -17.210 3.138 -5.547 1.00 98.06 120 GLN A O 1
ATOM 963 N N . LEU A 1 121 ? -15.667 1.746 -6.386 1.00 98.50 121 LEU A N 1
ATOM 964 C CA . LEU A 1 121 ? -16.161 1.821 -7.764 1.00 98.50 121 LEU A CA 1
ATOM 965 C C . LEU A 1 121 ? -17.524 1.146 -7.932 1.00 98.50 121 LEU A C 1
ATOM 967 O O . LEU A 1 121 ? -18.360 1.676 -8.658 1.00 98.50 121 LEU A O 1
ATOM 971 N N . VAL A 1 122 ? -17.750 0.001 -7.283 1.00 98.50 122 VAL A N 1
ATOM 972 C CA . VAL A 1 122 ? -19.041 -0.707 -7.336 1.00 98.50 122 VAL A CA 1
ATOM 973 C C . VAL A 1 122 ? -20.155 0.131 -6.707 1.00 98.50 122 VAL A C 1
ATOM 975 O O . VAL A 1 122 ? -21.229 0.239 -7.289 1.00 98.50 122 VAL A O 1
ATOM 978 N N . GLU A 1 123 ? -19.893 0.776 -5.569 1.00 97.94 123 GLU A N 1
ATOM 979 C CA . GLU A 1 123 ? -20.862 1.663 -4.909 1.00 97.94 123 GLU A CA 1
ATOM 980 C C . GLU A 1 123 ? -21.124 2.944 -5.718 1.00 97.94 123 GLU A C 1
ATOM 982 O O . GLU A 1 123 ? -22.246 3.447 -5.762 1.00 97.94 123 GLU A O 1
ATOM 987 N N . ALA A 1 124 ? -20.095 3.493 -6.371 1.00 97.75 124 ALA A N 1
ATOM 988 C CA . ALA A 1 124 ? -20.200 4.779 -7.056 1.00 97.75 124 ALA A CA 1
ATOM 989 C C . ALA A 1 124 ? -20.755 4.698 -8.489 1.00 97.75 124 ALA A C 1
ATOM 991 O O . ALA A 1 124 ? -21.328 5.676 -8.978 1.00 97.75 124 ALA A O 1
ATOM 992 N N . LEU A 1 125 ? -20.555 3.578 -9.193 1.00 97.69 125 LEU A N 1
ATOM 993 C CA . LEU A 1 125 ? -20.858 3.451 -10.621 1.00 97.69 125 LEU A CA 1
ATOM 994 C C . LEU A 1 125 ? -22.010 2.466 -10.876 1.00 97.69 125 LEU A C 1
ATOM 996 O O . LEU A 1 125 ? -21.848 1.259 -10.687 1.00 97.69 125 LEU A O 1
ATOM 1000 N N . PRO A 1 126 ? -23.150 2.929 -11.422 1.00 94.25 126 PRO A N 1
ATOM 1001 C CA . PRO A 1 126 ? -24.277 2.058 -11.730 1.00 94.25 126 PRO A CA 1
ATOM 1002 C C . PRO A 1 126 ? -23.918 0.912 -12.689 1.00 94.25 126 PRO A C 1
ATOM 1004 O O . PRO A 1 126 ? -23.522 1.126 -13.841 1.00 94.25 126 PRO A O 1
ATOM 1007 N N . GLY A 1 127 ? -24.122 -0.322 -12.226 1.00 95.00 127 GLY A N 1
ATOM 1008 C CA . GLY A 1 127 ? -23.849 -1.537 -12.994 1.00 95.00 127 GLY A CA 1
ATOM 1009 C C . GLY A 1 127 ? -22.363 -1.872 -13.144 1.00 95.00 127 GLY A C 1
ATOM 1010 O O . GLY A 1 127 ? -22.026 -2.699 -13.996 1.00 95.00 127 GLY A O 1
ATOM 1011 N N . ALA A 1 128 ? -21.479 -1.237 -12.367 1.00 98.06 128 ALA A N 1
ATOM 1012 C CA . ALA A 1 128 ? -20.119 -1.728 -12.203 1.00 98.06 128 ALA A CA 1
ATOM 1013 C C . ALA A 1 128 ? -20.125 -3.068 -11.461 1.00 98.06 128 ALA A C 1
ATOM 1015 O O . ALA A 1 128 ? -20.983 -3.326 -10.619 1.00 98.06 128 ALA A O 1
ATOM 1016 N N . LYS A 1 129 ? -19.165 -3.929 -11.795 1.00 98.69 129 LYS A N 1
ATOM 1017 C CA . LYS A 1 129 ? -18.987 -5.239 -11.163 1.00 98.69 129 LYS A CA 1
ATOM 1018 C C . LYS A 1 129 ? -17.617 -5.300 -10.500 1.00 98.69 129 LYS A C 1
ATOM 1020 O O . LYS A 1 129 ? -16.644 -4.809 -11.068 1.00 98.69 129 LYS A O 1
ATOM 1025 N N . GLY A 1 130 ? -17.526 -5.914 -9.327 1.00 98.50 130 GLY A N 1
ATOM 1026 C CA . GLY A 1 130 ? -16.291 -6.041 -8.558 1.00 98.50 130 GLY A CA 1
ATOM 1027 C C . GLY A 1 130 ? -15.920 -7.492 -8.266 1.00 98.50 130 GLY A C 1
ATOM 1028 O O . GLY A 1 130 ? -16.791 -8.315 -7.977 1.00 98.50 130 GLY A O 1
ATOM 1029 N N . ILE A 1 131 ? -14.625 -7.809 -8.334 1.00 98.75 131 ILE A N 1
ATOM 1030 C CA . ILE A 1 131 ? -14.068 -9.105 -7.925 1.00 98.75 131 ILE A CA 1
ATOM 1031 C C . ILE A 1 131 ? -12.862 -8.875 -7.010 1.00 98.75 131 ILE A C 1
ATOM 1033 O O . ILE A 1 131 ? -11.891 -8.249 -7.431 1.00 98.75 131 ILE A O 1
ATOM 1037 N N . VAL A 1 132 ? -12.880 -9.419 -5.790 1.00 98.62 132 VAL A N 1
ATOM 1038 C CA . VAL A 1 132 ? -11.719 -9.351 -4.880 1.00 98.62 132 VAL A CA 1
ATOM 1039 C C . VAL A 1 132 ? -11.366 -10.725 -4.334 1.00 98.62 132 VAL A C 1
ATOM 1041 O O . VAL A 1 132 ? -12.140 -11.332 -3.598 1.00 98.62 132 VAL A O 1
ATOM 1044 N N . GLY A 1 133 ? -10.190 -11.226 -4.703 1.00 98.19 133 GLY A N 1
ATOM 1045 C CA . GLY A 1 133 ? -9.659 -12.494 -4.203 1.00 98.19 133 GLY A CA 1
ATOM 1046 C C . GLY A 1 133 ? -8.679 -12.319 -3.044 1.00 98.19 133 GLY A C 1
ATOM 1047 O O . GLY A 1 133 ? -8.412 -11.202 -2.610 1.00 98.19 133 GLY A O 1
ATOM 1048 N N . PRO A 1 134 ? -8.066 -13.404 -2.548 1.00 96.69 134 PRO A N 1
ATOM 1049 C CA . PRO A 1 134 ? -7.079 -13.328 -1.468 1.00 96.69 134 PRO A CA 1
ATOM 1050 C C . PRO A 1 134 ? -5.691 -12.850 -1.934 1.00 96.69 134 PRO A C 1
ATOM 1052 O O . PRO A 1 134 ? -4.731 -12.943 -1.177 1.00 96.69 134 PRO A O 1
ATOM 1055 N N . TRP A 1 135 ? -5.566 -12.401 -3.181 1.00 96.12 135 TRP A N 1
ATOM 1056 C CA . TRP A 1 135 ? -4.302 -12.223 -3.890 1.00 96.12 135 TRP A CA 1
ATOM 1057 C C . TRP A 1 135 ? -3.495 -11.005 -3.431 1.00 96.12 135 TRP A C 1
ATOM 1059 O O . TRP A 1 135 ? -4.054 -10.023 -2.943 1.00 96.12 135 TRP A O 1
ATOM 1069 N N . VAL A 1 136 ? -2.182 -11.072 -3.655 1.00 94.50 136 VAL A N 1
ATOM 1070 C CA . VAL A 1 136 ? -1.274 -9.911 -3.669 1.00 94.50 136 VAL A CA 1
ATOM 1071 C C . VAL A 1 136 ? -1.378 -9.141 -5.001 1.00 94.50 136 VAL A C 1
ATOM 1073 O O . VAL A 1 136 ? -2.222 -9.481 -5.833 1.00 94.50 136 VAL A O 1
ATOM 1076 N N . HIS A 1 137 ? -0.527 -8.133 -5.230 1.00 94.88 137 HIS A N 1
ATOM 1077 C CA . HIS A 1 137 ? -0.555 -7.220 -6.386 1.00 94.88 137 HIS A CA 1
ATOM 1078 C C . HIS A 1 137 ? -0.166 -7.891 -7.729 1.00 94.88 137 HIS A C 1
ATOM 1080 O O . HIS A 1 137 ? 0.864 -7.598 -8.338 1.00 94.88 137 HIS A O 1
ATOM 1086 N N . LYS A 1 138 ? -0.971 -8.862 -8.188 1.00 93.06 138 LYS A N 1
ATOM 1087 C CA . LYS A 1 138 ? -0.777 -9.672 -9.407 1.00 93.06 138 LYS A CA 1
ATOM 1088 C C . LYS A 1 138 ? -2.117 -10.017 -10.064 1.00 93.06 138 LYS A C 1
ATOM 1090 O O . LYS A 1 138 ? -3.179 -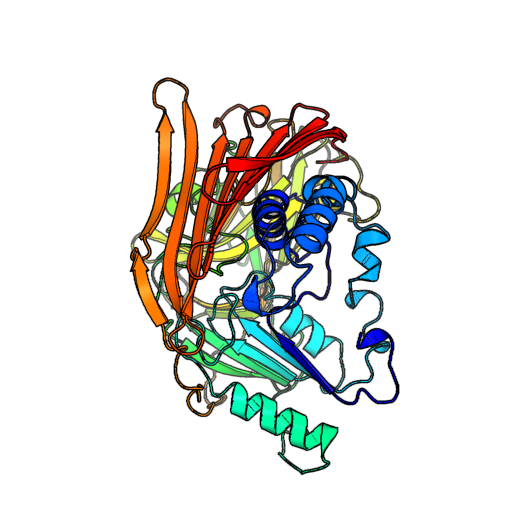9.939 -9.451 1.00 93.06 138 LYS A O 1
ATOM 1095 N N . TYR A 1 139 ? -2.077 -10.479 -11.315 1.00 94.44 139 TYR A N 1
ATOM 1096 C CA . TYR A 1 139 ? -3.294 -10.905 -12.008 1.00 94.44 139 TYR A CA 1
ATOM 1097 C C . TYR A 1 139 ? -3.878 -12.202 -11.414 1.00 94.44 139 TYR A C 1
ATOM 1099 O O . TYR A 1 139 ? -3.135 -13.170 -11.228 1.00 94.44 139 TYR A O 1
ATOM 1107 N N . PRO A 1 140 ? -5.210 -12.318 -11.246 1.00 95.56 140 PRO A N 1
ATOM 1108 C CA . PRO A 1 140 ? -5.828 -13.428 -10.512 1.00 95.56 140 PRO A CA 1
ATOM 1109 C C . PRO A 1 140 ? -5.591 -14.845 -11.055 1.00 95.56 140 PRO A C 1
ATOM 1111 O O . PRO A 1 140 ? -5.825 -15.822 -10.348 1.00 95.56 140 PRO A O 1
ATOM 1114 N N . HIS A 1 141 ? -5.164 -14.983 -12.314 1.00 94.81 141 HIS A N 1
ATOM 1115 C CA . HIS A 1 141 ? -4.897 -16.281 -12.943 1.00 94.81 141 HIS A CA 1
ATOM 1116 C C . HIS A 1 141 ? -3.501 -16.837 -12.638 1.00 94.81 141 HIS A C 1
ATOM 1118 O O . HIS A 1 141 ? -3.273 -18.024 -12.868 1.00 94.81 141 HIS A O 1
ATOM 1124 N N . PHE A 1 142 ? -2.593 -16.031 -12.072 1.00 92.06 142 PHE A N 1
ATOM 1125 C CA . PHE A 1 142 ? -1.290 -16.494 -11.568 1.00 92.06 142 PHE A CA 1
ATOM 1126 C C . PHE A 1 142 ? -0.910 -15.937 -10.187 1.00 92.06 142 PHE A C 1
ATOM 1128 O O . PHE A 1 142 ? 0.094 -16.359 -9.618 1.00 92.06 142 PHE A O 1
ATOM 1135 N N . ALA A 1 143 ? -1.691 -15.008 -9.635 1.00 91.62 143 ALA A N 1
ATOM 1136 C CA . ALA A 1 143 ? -1.440 -14.448 -8.319 1.00 91.62 143 ALA A CA 1
ATOM 1137 C C . ALA A 1 143 ? -1.566 -15.497 -7.208 1.00 91.62 143 ALA A C 1
ATOM 1139 O O . ALA A 1 143 ? -2.265 -16.502 -7.327 1.00 91.62 143 ALA A O 1
ATOM 1140 N N . ILE A 1 144 ? -0.889 -15.229 -6.103 1.00 91.25 144 ILE A N 1
ATOM 1141 C CA . ILE A 1 144 ? -0.965 -16.005 -4.869 1.00 91.25 144 ILE A CA 1
ATOM 1142 C C . ILE A 1 144 ? -1.349 -15.067 -3.725 1.00 91.25 144 ILE A C 1
ATOM 1144 O O . ILE A 1 144 ? -1.164 -13.855 -3.859 1.00 91.25 144 ILE A O 1
ATOM 1148 N N . PRO A 1 145 ? -1.881 -15.591 -2.613 1.00 94.31 145 PRO A N 1
ATOM 1149 C CA . PRO A 1 145 ? -2.259 -16.989 -2.369 1.00 94.31 145 PRO A CA 1
ATOM 1150 C C . PRO A 1 145 ? -3.436 -17.501 -3.218 1.00 94.31 145 PRO A C 1
ATOM 1152 O O . PRO A 1 145 ? -4.238 -16.734 -3.736 1.00 94.31 145 PRO A O 1
ATOM 1155 N N . GLU A 1 146 ? -3.545 -18.823 -3.341 1.00 95.31 146 GLU A N 1
ATOM 1156 C CA . GLU A 1 146 ? -4.733 -19.519 -3.859 1.00 95.31 146 GLU A CA 1
ATOM 1157 C C . GLU A 1 146 ? -5.988 -19.227 -3.004 1.00 95.31 146 GLU A C 1
ATOM 1159 O O . GLU A 1 146 ? -5.848 -18.990 -1.797 1.00 95.31 146 GLU A O 1
ATOM 1164 N N . PRO A 1 147 ? -7.211 -19.342 -3.565 1.00 96.31 147 PRO A N 1
ATOM 1165 C CA . PRO A 1 147 ? -7.523 -19.813 -4.918 1.00 96.31 147 PRO A CA 1
ATOM 1166 C C . PRO A 1 147 ? -7.388 -18.746 -6.007 1.00 96.31 147 PRO A C 1
ATOM 1168 O O . PRO A 1 147 ? -7.869 -17.620 -5.883 1.00 96.31 147 PRO A O 1
ATOM 1171 N N . ARG A 1 148 ? -6.786 -19.142 -7.126 1.00 96.31 148 ARG A N 1
ATOM 1172 C CA . ARG A 1 148 ? -6.830 -18.422 -8.401 1.00 96.31 148 ARG A CA 1
ATOM 1173 C C . ARG A 1 148 ? -8.148 -18.653 -9.129 1.00 96.31 148 ARG A C 1
ATOM 1175 O O . ARG A 1 148 ? -8.830 -19.653 -8.912 1.00 96.31 148 ARG A O 1
ATOM 1182 N N . ILE A 1 149 ? -8.473 -17.744 -10.043 1.00 97.44 149 ILE A N 1
ATOM 1183 C CA . ILE A 1 149 ? -9.687 -17.824 -10.867 1.00 97.44 149 ILE A CA 1
ATOM 1184 C C . ILE A 1 149 ? -9.360 -17.750 -12.356 1.00 97.44 149 ILE A C 1
ATOM 1186 O O . ILE A 1 149 ? -8.293 -17.281 -12.761 1.00 97.44 149 ILE A O 1
ATOM 1190 N N . GLY A 1 150 ? -10.318 -18.159 -13.184 1.00 97.50 150 GLY A N 1
ATOM 1191 C CA . GLY A 1 150 ? -10.340 -17.943 -14.628 1.00 97.50 150 GLY A CA 1
ATOM 1192 C C . GLY A 1 150 ? -10.486 -16.475 -15.028 1.00 97.50 150 GLY A C 1
ATOM 1193 O O . GLY A 1 150 ? -11.472 -16.098 -15.653 1.00 97.50 150 GLY A O 1
ATOM 1194 N N . PHE A 1 151 ? -9.499 -15.641 -14.687 1.00 97.00 151 PHE A N 1
ATOM 1195 C CA . PHE A 1 151 ? -9.489 -14.208 -15.000 1.00 97.00 151 PHE A CA 1
ATOM 1196 C C . PHE A 1 151 ? -9.599 -13.925 -16.499 1.00 97.00 151 PHE A C 1
ATOM 1198 O O . PHE A 1 151 ? -10.334 -13.027 -16.895 1.00 97.00 151 PHE A O 1
ATOM 1205 N N . LEU A 1 152 ? -8.896 -14.691 -17.341 1.00 96.38 152 LEU A N 1
ATOM 1206 C CA . LEU A 1 152 ? -8.954 -14.492 -18.792 1.00 96.38 152 LEU A CA 1
ATOM 1207 C C . LEU A 1 152 ? -10.358 -14.777 -19.339 1.00 96.38 152 LEU A C 1
ATOM 1209 O O . LEU A 1 152 ? -10.809 -14.100 -20.258 1.00 96.38 152 LEU A O 1
ATOM 1213 N N . GLN A 1 153 ? -11.061 -15.744 -18.750 1.00 97.12 153 GLN A N 1
ATOM 1214 C CA . GLN A 1 153 ? -12.437 -16.071 -19.103 1.00 97.12 153 GLN A CA 1
ATOM 1215 C C . GLN A 1 153 ? -13.405 -14.966 -18.663 1.00 97.12 153 GLN A C 1
ATOM 1217 O O . GLN A 1 153 ? -14.242 -14.554 -19.463 1.00 97.12 153 GLN A O 1
ATOM 1222 N N . GLU A 1 154 ? -13.253 -14.430 -17.447 1.00 97.62 154 GLU A N 1
ATOM 1223 C CA . GLU A 1 154 ? -14.047 -13.283 -16.978 1.00 97.62 154 GLU A CA 1
ATOM 1224 C C . GLU A 1 154 ? -13.809 -12.039 -17.845 1.00 97.62 154 GLU A C 1
ATOM 1226 O O . GLU A 1 154 ? -14.758 -11.378 -18.268 1.00 97.62 154 GLU A O 1
ATOM 1231 N N . ALA A 1 155 ? -12.549 -11.757 -18.188 1.00 97.75 155 ALA A N 1
ATOM 1232 C CA . ALA A 1 155 ? -12.205 -10.649 -19.066 1.00 97.75 155 ALA A CA 1
ATOM 1233 C C . ALA A 1 155 ? -12.819 -10.818 -20.463 1.00 97.75 155 ALA A C 1
ATOM 1235 O O . ALA A 1 155 ? -13.407 -9.880 -20.995 1.00 97.75 155 ALA A O 1
ATOM 1236 N N . LEU A 1 156 ? -12.737 -12.019 -21.047 1.00 97.75 156 LEU A N 1
ATOM 1237 C CA . LEU A 1 156 ? -13.329 -12.304 -22.352 1.00 97.75 156 LEU A CA 1
ATOM 1238 C C . LEU A 1 156 ? -14.851 -12.116 -22.343 1.00 97.75 156 LEU A C 1
ATOM 1240 O O . LEU A 1 156 ? -15.368 -11.455 -23.240 1.00 97.75 156 LEU A O 1
ATOM 1244 N N . ARG A 1 157 ? -15.555 -12.621 -21.315 1.00 98.00 157 ARG A N 1
ATOM 1245 C CA . ARG A 1 157 ? -17.008 -12.423 -21.155 1.00 98.00 157 ARG A CA 1
ATOM 1246 C C . ARG A 1 157 ? -17.376 -10.938 -21.135 1.00 98.00 157 ARG A C 1
ATOM 1248 O O . ARG A 1 157 ? -18.336 -10.533 -21.792 1.00 98.00 157 ARG A O 1
ATOM 1255 N N . TRP A 1 158 ? -16.601 -10.132 -20.410 1.00 98.44 158 TRP A N 1
ATOM 1256 C CA . TRP A 1 158 ? -16.807 -8.688 -20.308 1.00 98.44 158 TRP A CA 1
ATOM 1257 C C . TRP A 1 158 ? -16.596 -7.973 -21.646 1.00 98.44 158 TRP A C 1
ATOM 1259 O O . TRP A 1 158 ? -17.429 -7.174 -22.076 1.00 98.44 158 TRP A O 1
ATOM 1269 N N . TRP A 1 159 ? -15.500 -8.282 -22.340 1.00 98.50 159 TRP A N 1
ATOM 1270 C CA . TRP A 1 159 ? -15.197 -7.685 -23.638 1.00 98.50 159 TRP A CA 1
ATOM 1271 C C . TRP A 1 159 ? -16.192 -8.093 -24.721 1.00 98.50 159 TRP A C 1
ATOM 1273 O O . TRP A 1 159 ? -16.610 -7.249 -25.512 1.00 98.50 159 TRP A O 1
ATOM 1283 N N .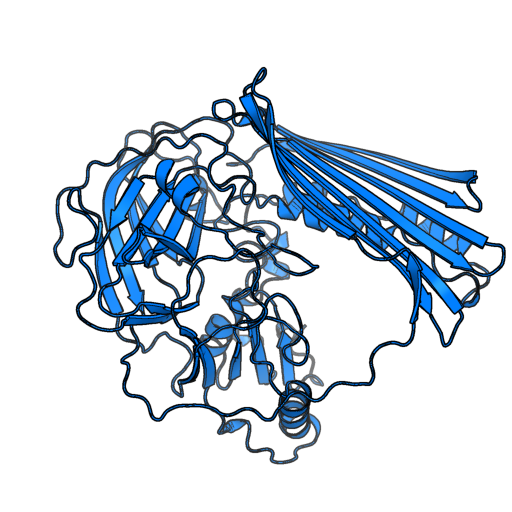 ASP A 1 160 ? -16.604 -9.357 -24.751 1.00 98.50 160 ASP A N 1
ATOM 1284 C CA . ASP A 1 160 ? -17.568 -9.860 -25.726 1.00 98.50 160 ASP A CA 1
ATOM 1285 C C . ASP A 1 160 ? -18.946 -9.185 -25.568 1.00 98.50 160 ASP A C 1
ATOM 1287 O O . ASP A 1 160 ? -19.534 -8.794 -26.582 1.00 98.50 160 ASP A O 1
ATOM 1291 N N . GLN A 1 161 ? -19.397 -8.923 -24.331 1.00 98.31 161 GLN A N 1
ATOM 1292 C CA . GLN A 1 161 ? -20.624 -8.156 -24.059 1.00 98.31 161 GLN A CA 1
ATOM 1293 C C . GLN A 1 161 ? -20.540 -6.743 -24.641 1.00 98.31 161 GLN A C 1
ATOM 1295 O O . GLN A 1 161 ? -21.364 -6.338 -25.461 1.00 98.31 161 GLN A O 1
ATOM 1300 N N . TRP A 1 162 ? -19.529 -5.979 -24.228 1.00 97.56 162 TRP A N 1
ATOM 1301 C CA . TRP A 1 162 ? -19.539 -4.528 -24.419 1.00 97.56 162 TRP A CA 1
ATOM 1302 C C . TRP A 1 162 ? -18.849 -4.048 -25.696 1.00 97.56 162 TRP A C 1
ATOM 1304 O O . TRP A 1 162 ? -19.112 -2.932 -26.144 1.00 97.56 162 TRP A O 1
ATOM 1314 N N . LEU A 1 163 ? -17.972 -4.863 -26.289 1.00 97.88 163 LEU A N 1
ATOM 1315 C CA . LEU A 1 163 ? -17.242 -4.515 -27.514 1.00 97.88 163 LEU A CA 1
ATOM 1316 C C . LEU A 1 163 ? -17.747 -5.270 -28.745 1.00 97.88 163 LEU A C 1
ATOM 1318 O O . LEU A 1 163 ? -17.579 -4.772 -29.858 1.00 97.88 163 LEU A O 1
ATOM 1322 N N . LYS A 1 164 ? -18.357 -6.451 -28.572 1.00 97.75 164 LYS A N 1
ATOM 1323 C CA . LYS A 1 164 ? -18.856 -7.273 -29.690 1.00 97.75 164 LYS A CA 1
ATOM 1324 C C . LYS A 1 164 ? -20.375 -7.451 -29.708 1.00 97.75 164 LYS A C 1
ATOM 1326 O O . LYS A 1 164 ? -20.890 -7.953 -30.703 1.00 97.75 164 LYS A O 1
ATOM 1331 N N . GLY A 1 165 ? -21.087 -7.042 -28.655 1.00 95.88 165 GLY A N 1
ATOM 1332 C CA . GLY A 1 165 ? -22.540 -7.204 -28.555 1.00 95.88 165 GLY A CA 1
ATOM 1333 C C . GLY A 1 165 ? -22.986 -8.665 -28.447 1.00 95.88 165 GLY A C 1
ATOM 1334 O O . GLY A 1 165 ? -24.097 -8.996 -28.859 1.00 95.88 165 GLY A O 1
ATOM 1335 N N . ILE A 1 166 ? -22.113 -9.548 -27.957 1.00 98.31 166 ILE A N 1
ATOM 1336 C CA . ILE A 1 166 ? -22.431 -10.954 -27.695 1.00 98.31 166 ILE A CA 1
ATOM 1337 C C . ILE A 1 166 ? -22.997 -11.032 -26.280 1.00 98.31 166 ILE A C 1
ATOM 1339 O O . ILE A 1 166 ? -22.307 -10.642 -25.348 1.00 98.31 166 ILE A O 1
ATOM 1343 N N . ASP A 1 167 ? -24.209 -11.556 -26.107 1.00 97.88 167 ASP A N 1
ATOM 1344 C CA . ASP A 1 167 ? -24.791 -11.735 -24.773 1.00 97.88 167 ASP A CA 1
ATOM 1345 C C . ASP A 1 167 ? -24.027 -12.810 -23.981 1.00 97.88 167 ASP A C 1
ATOM 1347 O O . ASP A 1 167 ? -24.103 -14.004 -24.287 1.00 97.88 167 ASP A O 1
ATOM 1351 N N . THR A 1 168 ? -23.260 -12.377 -22.980 1.00 97.94 168 THR A N 1
ATOM 1352 C CA . THR A 1 168 ? -22.481 -13.245 -22.082 1.00 97.94 168 THR A CA 1
ATOM 1353 C C . THR A 1 168 ? -23.082 -13.349 -20.679 1.00 97.94 168 THR A C 1
ATOM 1355 O O . THR A 1 168 ? -22.508 -14.013 -19.806 1.00 97.94 168 THR A O 1
ATOM 1358 N N . GLY A 1 169 ? -24.217 -12.681 -20.438 1.00 97.12 169 GLY A N 1
ATOM 1359 C CA . GLY A 1 169 ? -24.911 -12.653 -19.151 1.00 97.12 169 GLY A CA 1
ATOM 1360 C C . GLY A 1 169 ? -24.213 -11.869 -18.032 1.00 97.12 169 GLY A C 1
ATOM 1361 O O . GLY A 1 169 ? -24.715 -11.872 -16.913 1.00 97.12 169 GLY A O 1
ATOM 1362 N N . VAL A 1 170 ? -23.090 -11.181 -18.288 1.00 97.31 170 VAL A N 1
ATOM 1363 C CA . VAL A 1 170 ? -22.316 -10.456 -17.247 1.00 97.31 170 VAL A CA 1
ATOM 1364 C C . VAL A 1 170 ? -23.098 -9.346 -16.542 1.00 97.31 170 VAL A C 1
ATOM 1366 O O . VAL A 1 170 ? -22.759 -8.969 -15.425 1.00 97.31 170 VAL A O 1
ATOM 1369 N N . GLU A 1 171 ? -24.157 -8.823 -17.160 1.00 95.69 171 GLU A N 1
ATOM 1370 C CA . GLU A 1 171 ? -25.045 -7.845 -16.518 1.00 95.69 171 GLU A CA 1
ATOM 1371 C C . GLU A 1 171 ? -25.801 -8.447 -15.322 1.00 95.69 171 GLU A C 1
ATOM 1373 O O . GLU A 1 171 ? -26.067 -7.740 -14.351 1.00 95.69 171 GLU A O 1
ATOM 1378 N N . ALA A 1 172 ? -26.092 -9.752 -15.377 1.00 96.62 172 ALA A N 1
ATOM 1379 C CA . ALA A 1 172 ? -26.778 -10.502 -14.329 1.00 96.62 172 ALA A CA 1
ATOM 1380 C C . ALA A 1 172 ? -25.826 -11.104 -13.278 1.00 96.62 172 ALA A C 1
ATOM 1382 O O . ALA A 1 172 ? -26.300 -11.704 -12.313 1.00 96.62 172 ALA A O 1
ATOM 1383 N N . ASP A 1 173 ? -24.504 -10.963 -13.443 1.00 97.25 173 ASP A N 1
ATOM 1384 C CA . ASP A 1 173 ? -23.557 -11.337 -12.390 1.00 97.25 173 ASP A CA 1
ATOM 1385 C C . ASP A 1 173 ? -23.830 -10.497 -11.121 1.00 97.25 173 ASP A C 1
ATOM 1387 O O . ASP A 1 173 ? -24.248 -9.339 -11.240 1.00 97.25 173 ASP A O 1
ATOM 1391 N N . PRO A 1 174 ? -23.559 -11.016 -9.909 1.00 97.31 174 PRO A N 1
ATOM 1392 C CA . PRO A 1 174 ? -23.597 -10.209 -8.691 1.00 97.31 174 PRO A CA 1
ATOM 1393 C C . PRO A 1 174 ? -22.703 -8.970 -8.805 1.00 97.31 174 PRO A C 1
ATOM 1395 O O . PRO A 1 174 ? -21.645 -9.020 -9.443 1.00 97.31 174 PRO A O 1
ATOM 1398 N N . ASP A 1 175 ? -23.122 -7.869 -8.184 1.00 98.00 175 ASP A N 1
ATOM 1399 C CA . ASP A 1 175 ? -22.396 -6.597 -8.192 1.00 98.00 175 ASP A CA 1
ATOM 1400 C C . ASP A 1 175 ? -21.001 -6.752 -7.595 1.00 98.00 175 ASP A C 1
ATOM 1402 O O . ASP A 1 175 ? -20.027 -6.234 -8.145 1.00 98.00 175 ASP A O 1
ATOM 1406 N N . TYR A 1 176 ? -20.879 -7.545 -6.531 1.00 98.19 176 TYR A N 1
ATOM 1407 C CA . TYR A 1 176 ? -19.617 -7.757 -5.844 1.00 98.19 176 TYR A CA 1
ATOM 1408 C C . TYR A 1 176 ? -19.404 -9.232 -5.512 1.00 98.19 176 TYR A C 1
ATOM 1410 O O . TYR A 1 176 ? -20.207 -9.855 -4.827 1.00 98.19 176 TYR A O 1
ATOM 1418 N N . ARG A 1 177 ? -18.313 -9.814 -6.018 1.00 98.06 177 ARG A N 1
ATOM 1419 C CA . ARG A 1 177 ? -17.917 -11.210 -5.774 1.00 98.06 177 ARG A CA 1
ATOM 1420 C C . ARG A 1 177 ? -16.594 -11.209 -5.028 1.00 98.06 177 ARG A C 1
ATOM 1422 O O . ARG A 1 177 ? -15.574 -10.809 -5.589 1.00 98.06 177 ARG A O 1
ATOM 1429 N N . VAL A 1 178 ? -16.579 -11.653 -3.777 1.00 97.69 178 VAL A N 1
ATOM 1430 C CA . VAL A 1 178 ? -15.375 -11.550 -2.942 1.00 97.69 178 VAL A CA 1
ATOM 1431 C C . VAL A 1 178 ? -15.028 -12.812 -2.193 1.00 97.69 178 VAL A C 1
ATOM 1433 O O . VAL A 1 178 ? -15.895 -13.596 -1.826 1.00 97.69 178 VAL A O 1
ATOM 1436 N N . TYR A 1 179 ? -13.738 -13.010 -1.957 1.00 98.12 179 TYR A N 1
ATOM 1437 C CA . TYR A 1 179 ? -13.241 -14.148 -1.210 1.00 98.12 179 TYR A CA 1
ATOM 1438 C C . TYR A 1 179 ? -13.210 -13.833 0.284 1.00 98.12 179 TYR A C 1
ATOM 1440 O O . TYR A 1 179 ? -12.345 -13.100 0.756 1.00 98.12 179 TYR A O 1
ATOM 1448 N N . LEU A 1 180 ? -14.153 -14.390 1.035 1.00 97.81 180 LEU A N 1
ATOM 1449 C CA . LEU A 1 180 ? -14.178 -14.328 2.487 1.00 97.81 180 LEU A CA 1
ATOM 1450 C C . LEU A 1 180 ? -13.091 -15.242 3.049 1.00 97.81 180 LEU A C 1
ATOM 1452 O O . LEU A 1 180 ? -13.209 -16.467 2.989 1.00 97.81 180 LEU A O 1
ATOM 1456 N N . MET A 1 181 ? -12.031 -14.639 3.582 1.00 97.75 181 MET A N 1
ATOM 1457 C CA . MET A 1 181 ? -10.893 -15.366 4.132 1.00 97.75 181 MET A CA 1
ATOM 1458 C C . MET A 1 181 ? -11.218 -15.911 5.517 1.00 97.75 181 MET A C 1
ATOM 1460 O O . MET A 1 181 ? -11.595 -15.154 6.412 1.00 97.75 181 MET A O 1
ATOM 1464 N N . ASP A 1 182 ? -10.983 -17.201 5.728 1.00 97.12 182 ASP A N 1
ATOM 1465 C CA . ASP A 1 182 ? -11.033 -17.762 7.071 1.00 97.12 182 ASP A CA 1
ATOM 1466 C C . ASP A 1 182 ? -9.840 -17.271 7.901 1.00 97.12 182 ASP A C 1
ATOM 1468 O O . ASP A 1 182 ? -8.719 -17.061 7.406 1.00 97.12 182 ASP A O 1
ATOM 1472 N N . GLY A 1 183 ? -10.091 -17.087 9.195 1.00 95.38 183 GLY A N 1
ATOM 1473 C CA . GLY A 1 183 ? -9.063 -16.741 10.154 1.00 95.38 183 GLY A CA 1
ATOM 1474 C C . GLY A 1 183 ? -7.989 -17.823 10.217 1.00 95.38 183 GLY A C 1
ATOM 1475 O O . GLY A 1 183 ? -8.265 -18.976 10.537 1.00 95.38 183 GLY A O 1
ATOM 1476 N N . MET A 1 184 ? -6.741 -17.443 9.956 1.00 94.38 184 MET A N 1
ATOM 1477 C CA . MET A 1 184 ? -5.580 -18.323 10.094 1.00 94.38 184 MET A CA 1
ATOM 1478 C C . MET A 1 184 ? -4.494 -17.654 10.924 1.00 94.38 184 MET A C 1
ATOM 1480 O O . MET A 1 184 ? -4.537 -16.449 11.170 1.00 94.38 184 MET A O 1
ATOM 1484 N N . ARG A 1 185 ? -3.533 -18.461 11.374 1.00 95.25 185 ARG A N 1
ATOM 1485 C CA . ARG A 1 185 ? -2.362 -17.989 12.118 1.00 95.25 185 ARG A CA 1
ATOM 1486 C C . ARG A 1 185 ? -1.513 -17.038 11.263 1.00 95.25 185 ARG A C 1
ATOM 1488 O O . ARG A 1 185 ? -1.511 -17.190 10.038 1.00 95.25 185 ARG A O 1
ATOM 1495 N N . PRO A 1 186 ? -0.788 -16.094 11.888 1.00 94.31 186 PRO A N 1
ATOM 1496 C CA . PRO A 1 186 ? 0.023 -15.141 11.149 1.00 94.31 186 PRO A CA 1
ATOM 1497 C C . PRO A 1 186 ? 1.181 -15.856 10.455 1.00 94.31 186 PRO A C 1
ATOM 1499 O O . PRO A 1 186 ? 1.839 -16.724 11.033 1.00 94.31 186 PRO A O 1
ATOM 1502 N N . ALA A 1 187 ? 1.412 -15.484 9.204 1.00 92.06 187 ALA A N 1
ATOM 1503 C CA . ALA A 1 187 ? 2.519 -15.958 8.397 1.00 92.06 187 ALA A CA 1
ATOM 1504 C C . ALA A 1 187 ? 2.828 -14.882 7.358 1.00 92.06 187 ALA A C 1
ATOM 1506 O O . ALA A 1 187 ? 1.946 -14.499 6.591 1.00 92.06 187 ALA A O 1
ATOM 1507 N N . ALA A 1 188 ? 4.085 -14.441 7.311 1.00 88.81 188 ALA A N 1
ATOM 1508 C CA . ALA A 1 188 ? 4.523 -13.412 6.370 1.00 88.81 188 ALA A CA 1
ATOM 1509 C C . ALA A 1 188 ? 4.502 -13.892 4.903 1.00 88.81 188 ALA A C 1
ATOM 1511 O O . ALA A 1 188 ? 4.635 -13.101 3.975 1.00 88.81 188 ALA A O 1
ATOM 1512 N N . TRP A 1 189 ? 4.292 -15.195 4.680 1.00 88.62 189 TRP A N 1
ATOM 1513 C CA . TRP A 1 189 ? 4.057 -15.786 3.370 1.00 88.62 189 TRP A CA 1
ATOM 1514 C C . TRP A 1 189 ? 3.085 -16.964 3.455 1.00 88.62 189 TRP A C 1
ATOM 1516 O O . TRP A 1 189 ? 3.219 -17.821 4.330 1.00 88.62 189 TRP A O 1
ATOM 1526 N N . VAL A 1 190 ? 2.134 -17.034 2.519 1.00 89.62 190 VAL A N 1
ATOM 1527 C CA . VAL A 1 190 ? 1.183 -18.145 2.381 1.00 89.62 190 VAL A CA 1
ATOM 1528 C C . VAL A 1 190 ? 0.963 -18.445 0.902 1.00 89.62 190 VAL A C 1
ATOM 1530 O O . VAL A 1 190 ? 0.800 -17.538 0.092 1.00 89.62 190 VAL A O 1
ATOM 1533 N N . SER A 1 191 ? 0.951 -19.725 0.533 1.00 91.38 191 SER A N 1
ATOM 1534 C CA . SER A 1 191 ? 0.660 -20.155 -0.843 1.00 91.38 191 SER A CA 1
ATOM 1535 C C . SER A 1 191 ? -0.837 -20.314 -1.107 1.00 91.38 191 SER A C 1
ATOM 1537 O O . SER A 1 191 ? -1.276 -20.233 -2.252 1.00 91.38 191 SER A O 1
ATOM 1539 N N . GLN A 1 192 ? -1.627 -20.525 -0.055 1.00 93.50 192 GLN A N 1
ATOM 1540 C CA . GLN A 1 192 ? -3.069 -20.721 -0.116 1.00 93.50 192 GLN A CA 1
ATOM 1541 C C . GLN A 1 192 ? -3.740 -20.068 1.087 1.00 93.50 192 GLN A C 1
ATOM 1543 O O . GLN A 1 192 ? -3.219 -20.120 2.203 1.00 93.50 192 GLN A O 1
ATOM 1548 N N . ARG A 1 193 ? -4.921 -19.493 0.854 1.00 94.88 193 ARG A N 1
ATOM 1549 C CA . ARG A 1 193 ? -5.763 -18.909 1.887 1.00 94.88 193 ARG A CA 1
ATOM 1550 C C . ARG A 1 193 ? -7.079 -19.688 1.999 1.00 94.88 193 ARG A C 1
ATOM 1552 O O . ARG A 1 193 ? -7.827 -19.734 1.022 1.00 94.88 193 ARG A O 1
ATOM 1559 N N . PRO A 1 194 ? -7.387 -20.308 3.153 1.00 96.06 194 PRO A N 1
ATOM 1560 C CA . PRO A 1 194 ? -8.697 -20.915 3.365 1.00 96.06 194 PRO A CA 1
ATOM 1561 C C . PRO A 1 194 ? -9.786 -19.838 3.371 1.00 96.06 194 PRO A C 1
ATOM 1563 O O . PRO A 1 194 ? -9.527 -18.678 3.704 1.00 96.06 194 PRO A O 1
ATOM 1566 N N . GLY A 1 195 ? -10.988 -20.217 2.963 1.00 95.69 195 GLY A N 1
ATOM 1567 C CA . GLY A 1 195 ? -12.102 -19.300 2.798 1.00 95.69 195 GLY A CA 1
ATOM 1568 C C . GLY A 1 195 ? -13.091 -19.795 1.756 1.00 95.69 195 GLY A C 1
ATOM 1569 O O . GLY A 1 195 ? -13.049 -20.949 1.322 1.00 95.69 195 GLY A O 1
ATOM 1570 N N . ARG A 1 196 ? -13.979 -18.896 1.339 1.00 96.19 196 ARG A N 1
ATOM 1571 C CA . ARG A 1 196 ? -14.957 -19.149 0.279 1.00 96.19 196 ARG A CA 1
ATOM 1572 C C . ARG A 1 196 ? -15.310 -17.868 -0.458 1.00 96.19 196 ARG A C 1
ATOM 1574 O O . ARG A 1 196 ? -15.220 -16.780 0.102 1.00 96.19 196 ARG A O 1
ATOM 1581 N N . TRP A 1 197 ? -15.752 -18.001 -1.699 1.00 97.38 197 TRP A N 1
ATOM 1582 C CA . TRP A 1 197 ? -16.348 -16.889 -2.430 1.00 97.38 197 TRP A CA 1
ATOM 1583 C C . TRP A 1 197 ? -17.758 -16.614 -1.912 1.00 97.38 197 TRP A C 1
ATOM 1585 O O . TRP A 1 197 ? -18.511 -17.550 -1.668 1.00 97.38 197 TRP A O 1
ATOM 1595 N N . ILE A 1 198 ? -18.099 -15.342 -1.765 1.00 96.69 198 ILE A N 1
ATOM 1596 C CA . ILE A 1 198 ? -19.433 -14.830 -1.436 1.00 96.69 198 ILE A CA 1
ATOM 1597 C C . ILE A 1 198 ? -19.836 -13.785 -2.479 1.00 96.69 198 ILE A C 1
ATOM 1599 O O . ILE A 1 198 ? -18.982 -13.274 -3.216 1.00 96.69 198 ILE A O 1
ATOM 1603 N N . ALA A 1 199 ? -21.126 -13.479 -2.547 1.00 96.00 199 ALA A N 1
ATOM 1604 C CA . ALA A 1 199 ? -21.681 -12.562 -3.531 1.00 96.00 199 ALA A CA 1
ATOM 1605 C C . ALA A 1 199 ? -22.652 -11.557 -2.902 1.00 96.00 199 ALA A C 1
ATOM 1607 O O . ALA A 1 199 ? -23.504 -11.941 -2.103 1.00 96.00 199 ALA A O 1
ATOM 1608 N N . GLU A 1 200 ? -22.560 -10.302 -3.344 1.00 95.44 200 GLU A N 1
ATOM 1609 C CA . GLU A 1 200 ? -23.521 -9.231 -3.075 1.00 95.44 200 GLU A CA 1
ATOM 1610 C C . GLU A 1 200 ? -24.184 -8.769 -4.369 1.00 95.44 200 GLU A C 1
ATOM 1612 O O . GLU A 1 200 ? -23.536 -8.626 -5.410 1.00 95.44 200 GLU A O 1
ATOM 1617 N N . THR A 1 201 ? -25.494 -8.546 -4.302 1.00 94.38 201 THR A N 1
ATOM 1618 C CA . THR A 1 201 ? -26.325 -8.137 -5.447 1.00 94.38 201 THR A CA 1
ATOM 1619 C C . THR A 1 201 ? -26.858 -6.711 -5.337 1.00 94.38 201 THR A C 1
ATOM 1621 O O . THR A 1 201 ? -27.607 -6.296 -6.214 1.00 94.38 201 THR A O 1
ATOM 1624 N N . ASP A 1 202 ? -26.553 -6.010 -4.246 1.00 93.50 202 ASP A N 1
ATOM 1625 C CA . ASP A 1 202 ? -27.014 -4.647 -3.966 1.00 93.50 202 ASP A CA 1
ATOM 1626 C C . ASP A 1 202 ? -25.806 -3.784 -3.579 1.00 93.50 202 ASP A C 1
ATOM 1628 O O . ASP A 1 202 ? -25.544 -3.518 -2.404 1.00 93.50 202 ASP A O 1
ATOM 1632 N N . GLY A 1 203 ? -24.982 -3.445 -4.575 1.00 96.38 203 GLY A N 1
ATOM 1633 C CA . GLY A 1 203 ? -23.714 -2.753 -4.346 1.00 96.38 203 GLY A CA 1
ATOM 1634 C C . GLY A 1 203 ? -22.628 -3.658 -3.752 1.00 96.38 203 GLY A C 1
ATOM 1635 O O . GLY A 1 203 ? -22.589 -4.863 -4.011 1.00 96.38 203 GLY A O 1
ATOM 1636 N N . ALA A 1 204 ? -21.700 -3.067 -2.992 1.00 96.75 204 ALA A N 1
ATOM 1637 C CA . ALA A 1 204 ? -20.546 -3.773 -2.445 1.00 96.75 204 ALA A CA 1
ATOM 1638 C C . ALA A 1 204 ? -20.719 -4.116 -0.966 1.00 96.75 204 ALA A C 1
ATOM 1640 O O . ALA A 1 204 ? -20.740 -5.288 -0.612 1.00 96.75 204 ALA A O 1
ATOM 1641 N N . THR A 1 205 ? -20.784 -3.114 -0.090 1.00 96.25 205 THR A N 1
ATOM 1642 C CA . THR A 1 205 ? -20.805 -3.325 1.368 1.00 96.25 205 THR A CA 1
ATOM 1643 C C . THR A 1 205 ? -21.659 -2.314 2.128 1.00 96.25 205 THR A C 1
ATOM 1645 O O . THR A 1 205 ? -21.871 -2.502 3.322 1.00 96.25 205 THR A O 1
ATOM 1648 N N . SER A 1 206 ? -22.149 -1.246 1.487 1.00 94.62 206 SER A N 1
ATOM 1649 C CA . SER A 1 206 ? -22.866 -0.149 2.161 1.00 94.62 206 SER A CA 1
ATOM 1650 C C . SER A 1 206 ? -24.215 -0.558 2.771 1.00 94.62 206 SER A C 1
ATOM 1652 O O . SER A 1 206 ? -24.679 0.067 3.722 1.00 94.62 206 SER A O 1
ATOM 1654 N N . HIS A 1 207 ? -24.832 -1.621 2.253 1.00 94.75 207 HIS A N 1
ATOM 1655 C CA . HIS A 1 207 ? -26.108 -2.158 2.728 1.00 94.75 207 HIS A CA 1
ATOM 1656 C C . HIS A 1 207 ? -25.968 -3.095 3.947 1.00 94.75 207 HIS A C 1
ATOM 1658 O O . HIS A 1 207 ? -26.979 -3.506 4.525 1.00 94.75 207 HIS A O 1
ATOM 1664 N N . LEU A 1 208 ? -24.742 -3.492 4.313 1.00 95.88 208 LEU A N 1
ATOM 1665 C CA . LEU A 1 208 ? -24.499 -4.464 5.378 1.00 95.88 208 LEU A CA 1
ATOM 1666 C C . LEU A 1 208 ? -24.773 -3.864 6.761 1.00 95.88 208 LEU A C 1
ATOM 1668 O O . LEU A 1 208 ? -24.596 -2.672 7.003 1.00 95.88 208 LEU A O 1
ATOM 1672 N N . ALA A 1 209 ? -25.203 -4.713 7.695 1.00 96.19 209 ALA A N 1
ATOM 1673 C CA . ALA A 1 209 ? -25.453 -4.290 9.065 1.00 96.19 209 ALA A CA 1
ATOM 1674 C C . ALA A 1 209 ? -24.142 -3.927 9.772 1.00 96.19 209 ALA A C 1
ATOM 1676 O O . ALA A 1 209 ? -23.118 -4.576 9.581 1.00 96.19 209 ALA A O 1
ATOM 1677 N N . GLU A 1 210 ? -24.185 -2.941 10.661 1.00 97.25 210 GLU A N 1
ATOM 1678 C CA . GLU A 1 210 ? -23.013 -2.517 11.422 1.00 97.25 210 GLU A CA 1
ATOM 1679 C C . GLU A 1 210 ? -23.049 -3.055 12.858 1.00 97.25 210 GLU A C 1
ATOM 1681 O O . GLU A 1 210 ? -24.081 -3.048 13.535 1.00 97.25 210 GLU A O 1
ATOM 1686 N N . LYS A 1 211 ? -21.890 -3.503 13.346 1.00 97.75 211 LYS A N 1
ATOM 1687 C CA . LYS A 1 211 ? -21.645 -3.828 14.752 1.00 97.75 211 LYS A CA 1
ATOM 1688 C C . LYS A 1 211 ? -20.750 -2.756 15.355 1.00 97.75 211 LYS A C 1
ATOM 1690 O O . LYS A 1 211 ? -19.622 -2.563 14.916 1.00 97.75 211 LYS A O 1
ATOM 1695 N N . VAL A 1 212 ? -21.246 -2.097 16.392 1.00 98.62 212 VAL A N 1
ATOM 1696 C CA . VAL A 1 212 ? -20.507 -1.068 17.125 1.00 98.62 212 VAL A CA 1
ATOM 1697 C C . VAL A 1 212 ? -19.858 -1.684 18.359 1.00 98.62 212 VAL A C 1
ATOM 1699 O O . VAL A 1 212 ? -20.505 -2.439 19.083 1.00 98.62 212 VAL A O 1
ATOM 1702 N N . LEU A 1 213 ? -18.592 -1.347 18.589 1.00 98.75 213 LEU A N 1
ATOM 1703 C CA . LEU A 1 213 ? -17.843 -1.652 19.801 1.00 98.75 213 LEU A CA 1
ATOM 1704 C C . LEU A 1 213 ? -17.146 -0.385 20.312 1.00 98.75 213 LEU A C 1
ATOM 1706 O O . LEU A 1 213 ? -16.754 0.480 19.532 1.00 98.75 213 LEU A O 1
ATOM 1710 N N . HIS A 1 214 ? -16.956 -0.281 21.620 1.00 98.75 214 HIS A N 1
ATOM 1711 C CA . HIS A 1 214 ? -16.353 0.866 22.288 1.00 98.75 214 HIS A CA 1
ATOM 1712 C C . HIS A 1 214 ? -15.018 0.487 22.921 1.00 98.75 214 HIS A C 1
ATOM 1714 O O . HIS A 1 214 ? -14.900 -0.552 23.571 1.00 98.75 214 HIS A O 1
ATOM 1720 N N . LEU A 1 215 ? -14.011 1.339 22.734 1.00 98.69 215 LEU A N 1
ATOM 1721 C CA . LEU A 1 215 ? -12.715 1.199 23.389 1.00 98.69 215 LEU A CA 1
ATOM 1722 C C . LEU A 1 215 ? -12.850 1.721 24.821 1.00 98.69 215 LEU A C 1
ATOM 1724 O O . LEU A 1 215 ? -13.223 2.875 25.033 1.00 98.69 215 LEU A O 1
ATOM 1728 N N . THR A 1 216 ? -12.538 0.876 25.799 1.00 98.50 216 THR A N 1
ATOM 1729 C CA . THR A 1 216 ? -12.604 1.205 27.227 1.00 98.50 216 THR A CA 1
ATOM 1730 C C . THR A 1 216 ? -11.362 0.697 27.956 1.00 98.50 216 THR A C 1
ATOM 1732 O O . THR A 1 216 ? -10.637 -0.158 27.447 1.00 98.50 216 THR A O 1
ATOM 1735 N N . ASP A 1 217 ? -11.148 1.144 29.193 1.00 97.19 217 ASP A N 1
ATOM 1736 C CA . ASP A 1 217 ? -10.084 0.632 30.067 1.00 97.19 217 ASP A CA 1
ATOM 1737 C C . ASP A 1 217 ? -10.231 -0.880 30.369 1.00 97.19 217 ASP A C 1
ATOM 1739 O O . ASP A 1 217 ? -9.280 -1.519 30.815 1.00 97.19 217 ASP A O 1
ATOM 1743 N N . ASN A 1 218 ? -11.407 -1.471 30.108 1.00 96.25 218 ASN A N 1
ATOM 1744 C CA . ASN A 1 218 ? -11.677 -2.905 30.262 1.00 96.25 218 ASN A CA 1
ATOM 1745 C C . ASN A 1 218 ? -11.553 -3.700 28.947 1.00 96.25 218 ASN A C 1
ATOM 1747 O O . ASN A 1 218 ? -11.797 -4.908 28.948 1.00 96.25 218 ASN A O 1
ATOM 1751 N N . GLY A 1 219 ? -11.197 -3.050 27.834 1.00 97.38 219 GLY A N 1
ATOM 1752 C CA . GLY A 1 219 ? -11.109 -3.655 26.505 1.00 97.38 219 GLY A CA 1
ATOM 1753 C C . GLY A 1 219 ? -12.167 -3.133 25.532 1.00 97.38 219 GLY A C 1
ATOM 1754 O O . GLY A 1 219 ? -12.680 -2.024 25.685 1.00 97.38 219 GLY A O 1
ATOM 1755 N N . LEU A 1 220 ? -12.463 -3.934 24.509 1.00 97.94 220 LEU A N 1
ATOM 1756 C CA . LEU A 1 220 ? -13.403 -3.616 23.438 1.00 97.94 220 LEU A CA 1
ATOM 1757 C C . LEU A 1 220 ? -14.785 -4.215 23.758 1.00 97.94 220 LEU A C 1
ATOM 1759 O O . LEU A 1 220 ? -14.950 -5.438 23.767 1.00 97.94 220 LEU A O 1
ATOM 1763 N N . THR A 1 221 ? -15.769 -3.363 24.055 1.00 97.88 221 THR A N 1
ATOM 1764 C CA . THR A 1 221 ? -17.067 -3.760 24.641 1.00 97.88 221 THR A CA 1
ATOM 1765 C C . THR A 1 221 ? -18.269 -3.241 23.855 1.00 97.88 221 THR A C 1
ATOM 1767 O O . THR A 1 221 ? -18.144 -2.319 23.060 1.00 97.88 221 THR A O 1
ATOM 1770 N N . ASP A 1 222 ? -19.451 -3.817 24.089 1.00 97.31 222 ASP A N 1
ATOM 1771 C CA . ASP A 1 222 ? -20.717 -3.312 23.529 1.00 97.31 222 ASP A CA 1
ATOM 1772 C C . ASP A 1 222 ? -21.167 -1.994 24.167 1.00 97.31 222 ASP A C 1
ATOM 1774 O O . ASP A 1 222 ? -21.790 -1.160 23.516 1.00 97.31 222 ASP A O 1
ATOM 1778 N N . ASP A 1 223 ? -20.837 -1.807 25.443 1.00 96.88 223 ASP A N 1
ATOM 1779 C CA . ASP A 1 223 ? -21.198 -0.620 26.203 1.00 96.88 223 ASP A CA 1
ATOM 1780 C C . ASP A 1 223 ? -20.062 0.404 26.194 1.00 96.88 223 ASP A C 1
ATOM 1782 O O . ASP A 1 223 ? -18.880 0.054 26.212 1.00 96.88 223 ASP A O 1
ATOM 1786 N N . THR A 1 224 ? -20.424 1.684 26.240 1.00 96.69 224 THR A N 1
ATOM 1787 C CA . THR A 1 224 ? -19.479 2.775 26.500 1.00 96.69 224 THR A CA 1
ATOM 1788 C C . THR A 1 224 ? -18.864 2.645 27.895 1.00 96.69 224 THR A C 1
ATOM 1790 O O . THR A 1 224 ? -19.548 2.260 28.845 1.00 96.69 224 THR A O 1
ATOM 1793 N N . GLY A 1 225 ? -17.614 3.069 28.058 1.00 96.00 225 GLY A N 1
ATOM 1794 C CA . GLY A 1 225 ? -16.927 3.081 29.348 1.00 96.00 225 GLY A CA 1
ATOM 1795 C C . GLY A 1 225 ? -15.874 4.178 29.423 1.00 96.00 225 GLY A C 1
ATOM 1796 O O . GLY A 1 225 ? -15.720 4.970 28.495 1.00 96.00 225 GLY A O 1
ATOM 1797 N N . THR A 1 226 ? -15.152 4.236 30.541 1.00 97.12 226 THR A N 1
ATOM 1798 C CA . THR A 1 226 ? -14.000 5.135 30.663 1.00 97.12 226 THR A CA 1
ATOM 1799 C C . THR A 1 226 ? -12.873 4.664 29.757 1.00 97.12 226 THR A C 1
ATOM 1801 O O . THR A 1 226 ? -12.681 3.461 29.577 1.00 97.12 226 THR A O 1
ATOM 1804 N N . LEU A 1 227 ? -12.128 5.615 29.204 1.00 97.88 227 LEU A N 1
ATOM 1805 C CA . LEU A 1 227 ? -10.906 5.365 28.461 1.00 97.88 227 LEU A CA 1
ATOM 1806 C C . LEU A 1 227 ? -9.857 6.384 28.904 1.00 97.88 227 LEU A C 1
ATOM 1808 O O . LEU A 1 227 ? -10.125 7.584 28.954 1.00 97.88 227 LEU A O 1
ATOM 1812 N N . SER A 1 228 ? -8.679 5.895 29.277 1.00 95.31 228 SER A N 1
ATOM 1813 C CA . SER A 1 228 ? -7.607 6.731 29.825 1.00 95.31 228 SER A CA 1
ATOM 1814 C C . SER A 1 228 ? -6.212 6.376 29.305 1.00 95.31 228 SER A C 1
ATOM 1816 O O . SER A 1 228 ? -5.207 6.855 29.844 1.00 95.31 228 SER A O 1
ATOM 1818 N N . SER A 1 229 ? -6.141 5.563 28.247 1.00 97.44 229 SER A N 1
ATOM 1819 C CA . SER A 1 229 ? -4.894 5.091 27.647 1.00 97.44 229 SER A CA 1
ATOM 1820 C C . SER A 1 229 ? -4.040 6.235 27.101 1.00 97.44 229 SER A C 1
ATOM 1822 O O . SER A 1 229 ? -4.530 7.148 26.434 1.00 97.44 229 SER A O 1
ATOM 1824 N N . VAL A 1 230 ? -2.736 6.150 27.361 1.00 97.75 230 VAL A N 1
ATOM 1825 C CA . VAL A 1 230 ? -1.717 7.049 26.814 1.00 97.75 230 VAL A CA 1
ATOM 1826 C C . VAL A 1 230 ? -0.875 6.265 25.815 1.00 97.75 230 VAL A C 1
ATOM 1828 O O . VAL A 1 230 ? -0.403 5.173 26.125 1.00 97.75 230 VAL A O 1
ATOM 1831 N N . ILE A 1 231 ? -0.692 6.827 24.627 1.00 98.06 231 ILE A N 1
ATOM 1832 C CA . ILE A 1 231 ? 0.078 6.265 23.524 1.00 98.06 231 ILE A CA 1
ATOM 1833 C C . ILE A 1 231 ? 1.333 7.113 23.360 1.00 98.06 231 ILE A C 1
ATOM 1835 O O . ILE A 1 231 ? 1.255 8.304 23.073 1.00 98.06 231 ILE A O 1
ATOM 1839 N N . GLN A 1 232 ? 2.488 6.487 23.539 1.00 96.81 232 GLN A N 1
ATOM 1840 C CA . GLN A 1 232 ? 3.790 7.071 23.243 1.00 96.81 232 GLN A CA 1
ATOM 1841 C C . GLN A 1 232 ? 4.688 5.944 22.738 1.00 96.81 232 GLN A C 1
ATOM 1843 O O . GLN A 1 232 ? 5.410 5.296 23.497 1.00 96.81 232 GLN A O 1
ATOM 1848 N N . THR A 1 233 ? 4.540 5.641 21.458 1.00 97.88 233 THR A N 1
ATOM 1849 C CA . THR A 1 233 ? 5.129 4.474 20.818 1.00 97.88 233 THR A CA 1
ATOM 1850 C C . THR A 1 233 ? 6.581 4.755 20.412 1.00 97.88 233 THR A C 1
ATOM 1852 O O . THR A 1 233 ? 6.852 5.793 19.807 1.00 97.88 233 THR A O 1
ATOM 1855 N N . PRO A 1 234 ? 7.532 3.841 20.688 1.00 97.31 234 PRO A N 1
ATOM 1856 C CA . PRO A 1 234 ? 8.884 3.925 20.140 1.00 97.31 234 PRO A CA 1
ATOM 1857 C C . PRO A 1 234 ? 8.886 3.959 18.607 1.00 97.31 234 PRO A C 1
ATOM 1859 O O . PRO A 1 234 ? 8.130 3.231 17.966 1.00 97.31 234 PRO A O 1
ATOM 1862 N N . ALA A 1 235 ? 9.788 4.735 18.006 1.00 97.56 235 ALA A N 1
ATOM 1863 C CA . ALA A 1 235 ? 9.744 5.040 16.572 1.00 97.56 235 ALA A CA 1
ATOM 1864 C C . ALA A 1 235 ? 9.884 3.808 15.650 1.00 97.56 235 ALA A C 1
ATOM 1866 O O . ALA A 1 235 ? 9.454 3.853 14.504 1.00 97.56 235 ALA A O 1
ATOM 1867 N N . HIS A 1 236 ? 10.442 2.703 16.157 1.00 97.12 236 HIS A N 1
ATOM 1868 C CA . HIS A 1 236 ? 10.639 1.443 15.427 1.00 97.12 236 HIS A CA 1
ATOM 1869 C C . HIS A 1 236 ? 9.420 0.496 15.420 1.00 97.12 236 HIS A C 1
ATOM 1871 O O . HIS A 1 236 ? 9.513 -0.590 14.853 1.00 97.12 236 HIS A O 1
ATOM 1877 N N . CYS A 1 237 ? 8.307 0.848 16.075 1.00 98.12 237 CYS A N 1
ATOM 1878 C CA . CYS A 1 237 ? 7.083 0.041 16.032 1.00 98.12 237 CYS A CA 1
ATOM 1879 C C . CYS A 1 237 ? 6.562 -0.071 14.598 1.00 98.12 237 CYS A C 1
ATOM 1881 O O . CYS A 1 237 ? 6.486 0.949 13.920 1.00 98.12 237 CYS A O 1
ATOM 1883 N N . GLY A 1 238 ? 6.121 -1.261 14.182 1.00 97.38 238 GLY A N 1
ATOM 1884 C CA . GLY A 1 238 ? 5.649 -1.554 12.826 1.00 97.38 238 GLY A CA 1
ATOM 1885 C C . GLY A 1 238 ? 6.533 -2.536 12.057 1.00 97.38 238 GLY A C 1
ATOM 1886 O O . GLY A 1 238 ? 6.302 -2.759 10.870 1.00 97.38 238 GLY A O 1
ATOM 1887 N N . ALA A 1 239 ? 7.533 -3.141 12.702 1.00 94.44 239 ALA A N 1
ATOM 1888 C CA . ALA A 1 239 ? 8.460 -4.057 12.046 1.00 94.44 239 ALA A CA 1
ATOM 1889 C C . ALA A 1 239 ? 7.752 -5.308 11.484 1.00 94.44 239 ALA A C 1
ATOM 1891 O O . ALA A 1 239 ? 8.200 -5.871 10.485 1.00 94.44 239 ALA A O 1
ATOM 1892 N N . ASP A 1 240 ? 6.622 -5.712 12.078 1.00 95.44 240 ASP A N 1
ATOM 1893 C CA . ASP A 1 240 ? 5.788 -6.826 11.615 1.00 95.44 240 ASP A CA 1
ATOM 1894 C C . ASP A 1 240 ? 4.636 -6.367 10.694 1.00 95.44 240 ASP A C 1
ATOM 1896 O O . ASP A 1 240 ? 3.726 -7.147 10.389 1.00 95.44 240 ASP A O 1
ATOM 1900 N N . ALA A 1 241 ? 4.650 -5.116 10.212 1.00 94.81 241 ALA A N 1
ATOM 1901 C CA . ALA A 1 241 ? 3.630 -4.587 9.307 1.00 94.81 241 ALA A CA 1
ATOM 1902 C C . ALA A 1 241 ? 3.592 -5.307 7.949 1.00 94.81 241 ALA A C 1
ATOM 1904 O O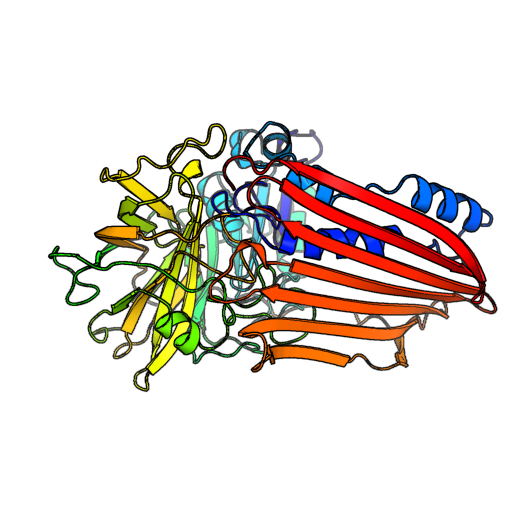 . ALA A 1 241 ? 2.527 -5.378 7.336 1.00 94.81 241 ALA A O 1
ATOM 1905 N N . GLY A 1 242 ? 4.711 -5.862 7.482 1.00 92.56 242 GLY A N 1
ATOM 1906 C CA . GLY A 1 242 ? 4.858 -6.261 6.080 1.00 92.56 242 GLY A CA 1
ATOM 1907 C C . GLY A 1 242 ? 4.960 -5.048 5.149 1.00 92.56 242 GLY A C 1
ATOM 1908 O O . GLY A 1 242 ? 4.929 -3.901 5.602 1.00 92.56 242 GLY A O 1
ATOM 1909 N N . GLU A 1 243 ? 5.079 -5.307 3.851 1.00 91.69 243 GLU A N 1
ATOM 1910 C CA . GLU A 1 243 ? 5.157 -4.255 2.836 1.00 91.69 243 GLU A CA 1
ATOM 1911 C C . GLU A 1 243 ? 3.811 -3.561 2.638 1.00 91.69 243 GLU A C 1
ATOM 1913 O O . GLU A 1 243 ? 2.745 -4.154 2.837 1.00 91.69 243 GLU A O 1
ATOM 1918 N N . TYR A 1 244 ? 3.860 -2.302 2.194 1.00 91.75 244 TYR A N 1
ATOM 1919 C CA . TYR A 1 244 ? 2.657 -1.601 1.752 1.00 91.75 244 TYR A CA 1
ATOM 1920 C C . TYR A 1 244 ? 2.022 -2.319 0.555 1.00 91.75 244 TYR A C 1
ATOM 1922 O O . TYR A 1 244 ? 0.821 -2.589 0.560 1.00 91.75 244 TYR A O 1
ATOM 1930 N N . CYS A 1 245 ? 2.843 -2.677 -0.437 1.00 90.69 245 CYS A N 1
ATOM 1931 C CA . CYS A 1 245 ? 2.433 -3.415 -1.623 1.00 90.69 245 CYS A CA 1
ATOM 1932 C C . CYS A 1 245 ? 3.248 -4.710 -1.736 1.00 90.69 245 CYS A C 1
ATOM 1934 O O . CYS A 1 245 ? 4.446 -4.668 -1.992 1.00 90.69 245 CYS A O 1
ATOM 1936 N N . ALA A 1 246 ? 2.602 -5.864 -1.555 1.00 88.50 246 ALA A N 1
ATOM 1937 C CA . ALA A 1 246 ? 3.228 -7.161 -1.805 1.00 88.50 246 ALA A CA 1
ATOM 1938 C C . ALA A 1 246 ? 3.175 -7.483 -3.310 1.00 88.50 246 ALA A C 1
ATOM 1940 O O . ALA A 1 246 ? 2.089 -7.573 -3.892 1.00 88.50 246 ALA A O 1
ATOM 1941 N N . ILE A 1 247 ? 4.332 -7.647 -3.951 1.00 81.38 247 ILE A N 1
ATOM 1942 C CA . ILE A 1 247 ? 4.472 -7.744 -5.415 1.00 81.38 247 ILE A CA 1
ATOM 1943 C C . ILE A 1 247 ? 5.549 -8.752 -5.820 1.00 81.38 247 ILE A C 1
ATOM 1945 O O . ILE A 1 247 ? 5.329 -9.509 -6.773 1.00 81.38 247 ILE A O 1
ATOM 1949 N N . TRP A 1 248 ? 6.711 -8.760 -5.169 1.00 70.56 248 TRP A N 1
ATOM 1950 C CA . TRP A 1 248 ? 7.880 -9.443 -5.710 1.00 70.56 248 TRP A CA 1
ATOM 1951 C C . TRP A 1 248 ? 7.827 -10.931 -5.384 1.00 70.56 248 TRP A C 1
ATOM 1953 O O . TRP A 1 248 ? 7.090 -11.701 -6.023 1.00 70.56 248 TRP A O 1
ATOM 1963 N N . LEU A 1 249 ? 8.642 -11.337 -4.419 1.00 69.12 249 LEU A N 1
ATOM 1964 C CA . LEU A 1 249 ? 8.866 -12.700 -3.985 1.00 69.12 249 LEU A CA 1
ATOM 1965 C C . LEU A 1 249 ? 9.293 -12.640 -2.510 1.00 69.12 249 LEU A C 1
ATOM 1967 O O . LEU A 1 249 ? 10.127 -11.825 -2.129 1.00 69.12 249 LEU A O 1
ATOM 1971 N N . GLY A 1 250 ? 8.732 -13.512 -1.669 1.00 73.19 250 GLY A N 1
ATOM 1972 C CA . GLY A 1 250 ? 9.156 -13.654 -0.273 1.00 73.19 250 GLY A CA 1
ATOM 1973 C C . GLY A 1 250 ? 8.182 -13.085 0.766 1.00 73.19 250 GLY A C 1
ATOM 1974 O O . GLY A 1 250 ? 7.040 -12.766 0.446 1.00 73.19 250 GLY A O 1
ATOM 1975 N N . PRO A 1 251 ? 8.590 -13.044 2.049 1.00 83.50 251 PRO A N 1
ATOM 1976 C CA . PRO A 1 251 ? 7.705 -12.749 3.174 1.00 83.50 251 PRO A CA 1
ATOM 1977 C C . PRO A 1 251 ? 7.322 -11.259 3.268 1.00 83.50 251 PRO A C 1
ATOM 1979 O O . PRO A 1 251 ? 7.821 -10.534 4.124 1.00 83.50 251 PRO A O 1
ATOM 1982 N N . GLU A 1 252 ? 6.452 -10.808 2.363 1.00 89.06 252 GLU A N 1
ATOM 1983 C CA . GLU A 1 252 ? 5.961 -9.425 2.241 1.00 89.06 252 GLU A CA 1
ATOM 1984 C C . GLU A 1 252 ? 4.678 -9.153 3.036 1.00 89.06 252 GLU A C 1
ATOM 1986 O O . GLU A 1 252 ? 4.357 -8.004 3.325 1.00 89.06 252 GLU A O 1
ATOM 1991 N N . MET A 1 253 ? 3.920 -10.190 3.395 1.00 91.69 253 MET A N 1
ATOM 1992 C CA . MET A 1 253 ? 2.682 -10.022 4.159 1.00 91.69 253 MET A CA 1
ATOM 1993 C C . MET A 1 253 ? 2.974 -9.758 5.644 1.00 91.69 253 MET A C 1
ATOM 1995 O O . MET A 1 253 ? 4.046 -10.122 6.133 1.00 91.69 253 MET A O 1
ATOM 1999 N N . PRO A 1 254 ? 2.022 -9.176 6.400 1.00 94.50 254 PRO A N 1
ATOM 2000 C CA . PRO A 1 254 ? 2.196 -8.948 7.831 1.00 94.50 254 PRO A CA 1
ATOM 2001 C C . PRO A 1 254 ? 2.547 -10.226 8.598 1.00 94.50 254 PRO A C 1
ATOM 2003 O O . PRO A 1 254 ? 1.926 -11.282 8.427 1.00 94.50 254 PRO A O 1
ATOM 2006 N N . GLY A 1 255 ? 3.529 -10.088 9.486 1.00 95.19 255 GLY A N 1
ATOM 2007 C CA . GLY A 1 255 ? 3.951 -11.123 10.418 1.00 95.19 255 GLY A CA 1
ATOM 2008 C C . GLY A 1 255 ? 3.013 -11.259 11.618 1.00 95.19 255 GLY A C 1
ATOM 2009 O O . GLY A 1 255 ? 1.878 -10.768 11.636 1.00 95.19 255 GLY A O 1
ATOM 2010 N N . ASP A 1 256 ? 3.499 -11.940 12.653 1.00 97.44 256 ASP A N 1
ATOM 2011 C CA . ASP A 1 256 ? 2.792 -12.026 13.930 1.00 97.44 256 ASP A CA 1
ATOM 2012 C C . ASP A 1 256 ? 2.856 -10.682 14.651 1.00 97.44 256 ASP A C 1
ATOM 2014 O O . ASP A 1 256 ? 3.929 -10.197 14.989 1.00 97.44 256 ASP A O 1
ATOM 2018 N N . GLN A 1 257 ? 1.698 -10.093 14.921 1.00 98.50 257 GLN A N 1
ATOM 2019 C CA . GLN A 1 257 ? 1.611 -8.733 15.441 1.00 98.50 257 GLN A CA 1
ATOM 2020 C C . GLN A 1 257 ? 1.999 -8.615 16.919 1.00 98.50 257 GLN A C 1
ATOM 2022 O O . GLN A 1 257 ? 1.958 -7.512 17.450 1.00 98.50 257 GLN A O 1
ATOM 2027 N N . ARG A 1 258 ? 2.373 -9.704 17.608 1.00 98.19 258 ARG A N 1
ATOM 2028 C CA . ARG A 1 258 ? 2.711 -9.679 19.043 1.00 98.19 258 ARG A CA 1
ATOM 2029 C C . ARG A 1 258 ? 3.818 -8.685 19.412 1.00 98.19 258 ARG A C 1
ATOM 2031 O O . ARG A 1 258 ? 3.712 -8.080 20.478 1.00 98.19 258 ARG A O 1
ATOM 2038 N N . HIS A 1 259 ? 4.851 -8.503 18.584 1.00 97.19 259 HIS A N 1
ATOM 2039 C CA . HIS A 1 259 ? 5.910 -7.533 18.897 1.00 97.19 259 HIS A CA 1
ATOM 2040 C C . HIS A 1 259 ? 5.385 -6.100 18.798 1.00 97.19 259 HIS A C 1
ATOM 2042 O O . HIS A 1 259 ? 5.521 -5.328 19.743 1.00 97.19 259 HIS A O 1
ATOM 2048 N N . ASP A 1 260 ? 4.697 -5.774 17.707 1.00 98.25 260 ASP A N 1
ATOM 2049 C CA . ASP A 1 260 ? 4.100 -4.453 17.525 1.00 98.25 260 ASP A CA 1
ATOM 2050 C C . ASP A 1 260 ? 2.959 -4.187 18.531 1.00 98.25 260 ASP A C 1
ATOM 2052 O O . ASP A 1 260 ? 2.749 -3.056 18.966 1.00 98.25 260 ASP A O 1
ATOM 2056 N N . ASP A 1 261 ? 2.194 -5.210 18.926 1.00 98.56 261 ASP A N 1
ATOM 2057 C CA . ASP A 1 261 ? 1.172 -5.132 19.981 1.00 98.56 261 ASP A CA 1
ATOM 2058 C C . ASP A 1 261 ? 1.793 -4.770 21.336 1.00 98.56 261 ASP A C 1
ATOM 2060 O O . ASP A 1 261 ? 1.208 -3.986 22.078 1.00 98.56 261 ASP A O 1
ATOM 2064 N N . ALA A 1 262 ? 2.991 -5.277 21.646 1.00 98.19 262 ALA A N 1
ATOM 2065 C CA . ALA A 1 262 ? 3.710 -4.932 22.874 1.00 98.19 262 ALA A CA 1
ATOM 2066 C C . ALA A 1 262 ? 4.168 -3.460 22.919 1.00 98.19 262 ALA A C 1
ATOM 2068 O O . ALA A 1 262 ? 4.449 -2.940 23.998 1.00 98.19 262 ALA A O 1
ATOM 2069 N N . LEU A 1 263 ? 4.226 -2.789 21.764 1.00 98.12 263 LEU A N 1
ATOM 2070 C CA . LEU A 1 263 ? 4.567 -1.369 21.619 1.00 98.12 263 LEU A CA 1
ATOM 2071 C C . LEU A 1 263 ? 3.325 -0.466 21.473 1.00 98.12 263 LEU A C 1
ATOM 2073 O O . LEU A 1 263 ? 3.455 0.745 21.273 1.00 98.12 263 LEU A O 1
ATOM 2077 N N . SER A 1 264 ? 2.122 -1.041 21.561 1.00 98.56 264 SER A N 1
ATOM 2078 C CA . SER A 1 264 ? 0.846 -0.370 21.290 1.00 98.56 264 SER A CA 1
ATOM 2079 C C . SER A 1 264 ? -0.101 -0.411 22.491 1.00 98.56 264 SER A C 1
ATOM 2081 O O . SER A 1 264 ? -0.034 -1.306 23.332 1.00 98.56 264 SER A O 1
ATOM 2083 N N . ALA A 1 265 ? -1.053 0.522 22.540 1.00 98.50 265 ALA A N 1
ATOM 2084 C CA . ALA A 1 265 ? -2.232 0.365 23.388 1.00 98.50 265 ALA A CA 1
ATOM 2085 C C . ALA A 1 265 ? -3.168 -0.669 22.743 1.00 98.50 265 ALA A C 1
ATOM 2087 O O . ALA A 1 265 ? -3.487 -0.539 21.562 1.00 98.50 265 ALA A O 1
ATOM 2088 N N . THR A 1 266 ? -3.589 -1.697 23.484 1.00 98.69 266 THR A N 1
ATOM 2089 C CA . THR A 1 266 ? -4.397 -2.804 22.945 1.00 98.69 266 THR A CA 1
ATOM 2090 C C . THR A 1 266 ? -5.737 -2.932 23.664 1.00 98.69 266 THR A C 1
ATOM 2092 O O . THR A 1 266 ? -5.807 -2.828 24.888 1.00 98.69 266 THR A O 1
ATOM 2095 N N . PHE A 1 267 ? -6.803 -3.155 22.893 1.00 98.81 267 PHE A N 1
ATOM 2096 C CA . PHE A 1 267 ? -8.177 -3.287 23.379 1.00 98.81 267 PHE A CA 1
ATOM 2097 C C . PHE A 1 267 ? -8.807 -4.550 22.804 1.00 98.81 267 PHE A C 1
ATOM 2099 O O . PHE A 1 267 ? -9.040 -4.632 21.598 1.00 98.81 267 PHE A O 1
ATOM 2106 N N . ASP A 1 268 ? -9.100 -5.517 23.671 1.00 98.75 268 ASP A N 1
ATOM 2107 C CA . ASP A 1 268 ? -9.557 -6.844 23.262 1.00 98.75 268 ASP A CA 1
ATOM 2108 C C . ASP A 1 268 ? -11.039 -7.037 23.560 1.00 98.75 268 ASP A C 1
ATOM 2110 O O . ASP A 1 268 ? -11.526 -6.633 24.617 1.00 98.75 268 ASP A O 1
ATOM 2114 N N . THR A 1 269 ? -11.747 -7.737 22.678 1.00 98.81 269 THR A N 1
ATOM 2115 C CA . THR A 1 269 ? -13.066 -8.278 23.015 1.00 98.81 269 THR A CA 1
ATOM 2116 C C . THR A 1 269 ? -12.934 -9.435 24.003 1.00 98.81 269 THR A C 1
ATOM 2118 O O . THR A 1 269 ? -11.882 -10.076 24.123 1.00 98.81 269 THR A O 1
ATOM 2121 N N . ALA A 1 270 ? -14.043 -9.808 24.646 1.00 98.19 270 ALA A N 1
ATOM 2122 C CA . ALA A 1 270 ? -14.210 -11.182 25.120 1.00 98.19 270 ALA A CA 1
ATOM 2123 C C . ALA A 1 270 ? -14.062 -12.179 23.943 1.00 98.19 270 ALA A C 1
ATOM 2125 O O . ALA A 1 270 ? -14.208 -11.775 22.783 1.00 98.19 270 ALA A O 1
ATOM 2126 N N . PRO A 1 271 ? -13.776 -13.472 24.197 1.00 98.44 271 PRO A N 1
ATOM 2127 C CA . PRO A 1 271 ? -13.847 -14.478 23.145 1.00 98.44 271 PRO A CA 1
ATOM 2128 C C . PRO A 1 271 ? -15.221 -14.425 22.474 1.00 98.44 271 PRO A C 1
ATOM 2130 O O . PRO A 1 271 ? -16.241 -14.398 23.167 1.00 98.44 271 PRO A O 1
ATOM 2133 N N . LEU A 1 272 ? -15.250 -14.380 21.145 1.00 98.25 272 LEU A N 1
ATOM 2134 C CA . LEU A 1 272 ? -16.490 -14.258 20.390 1.00 98.25 272 LEU A CA 1
ATOM 2135 C C . LEU A 1 272 ? -17.366 -15.494 20.613 1.00 98.25 272 LEU A C 1
ATOM 2137 O O . LEU A 1 272 ? -16.882 -16.625 20.604 1.00 98.25 272 LEU A O 1
ATOM 2141 N N . ALA A 1 273 ? -18.667 -15.285 20.808 1.00 97.06 273 ALA A N 1
ATOM 2142 C CA . ALA A 1 273 ? -19.609 -16.379 21.057 1.00 97.06 273 ALA A CA 1
ATOM 2143 C C . ALA A 1 273 ? -19.949 -17.188 19.790 1.00 97.06 273 ALA A C 1
ATOM 2145 O O . ALA A 1 273 ? -20.406 -18.325 19.891 1.00 97.06 273 ALA A O 1
ATOM 2146 N N . ALA A 1 274 ? -19.738 -16.599 18.615 1.00 96.62 274 ALA A N 1
ATOM 2147 C CA . ALA A 1 274 ? -19.985 -17.185 17.305 1.00 96.62 274 ALA A CA 1
ATOM 2148 C C . ALA A 1 274 ? -18.950 -16.654 16.304 1.00 96.62 274 ALA A C 1
ATOM 2150 O O . ALA A 1 274 ? -18.266 -15.668 16.591 1.00 96.62 274 ALA A O 1
ATOM 2151 N N . ASP A 1 275 ? -18.858 -17.301 15.143 1.00 96.94 275 ASP A N 1
ATOM 2152 C CA . ASP A 1 275 ? -18.072 -16.788 14.022 1.00 96.94 275 ASP A CA 1
ATOM 2153 C C . ASP A 1 275 ? -18.574 -15.396 13.623 1.00 96.94 275 ASP A C 1
ATOM 2155 O O . ASP A 1 275 ? -19.781 -15.140 13.612 1.00 96.94 275 ASP A O 1
ATOM 2159 N N . PHE A 1 276 ? -17.643 -14.506 13.292 1.00 97.44 276 PHE A N 1
ATOM 2160 C CA . PHE A 1 276 ? -17.941 -13.125 12.938 1.00 97.44 276 PHE A CA 1
ATOM 2161 C C . PHE A 1 276 ? -17.271 -12.761 11.613 1.00 97.44 276 PHE A C 1
ATOM 2163 O O . PHE A 1 276 ? -16.040 -12.727 11.524 1.00 97.44 276 PHE A O 1
ATOM 2170 N N . ASP A 1 277 ? -18.087 -12.491 10.595 1.00 98.00 277 ASP A N 1
ATOM 2171 C CA . ASP A 1 277 ? -17.630 -12.134 9.253 1.00 98.00 277 ASP A CA 1
ATOM 2172 C C . ASP A 1 277 ? -17.610 -10.605 9.103 1.00 98.00 277 ASP A C 1
ATOM 2174 O O . ASP A 1 277 ? -18.654 -9.946 9.103 1.00 98.00 277 ASP A O 1
ATOM 2178 N N . ILE A 1 278 ? -16.409 -10.046 8.964 1.00 98.56 278 ILE A N 1
ATOM 2179 C CA . ILE A 1 278 ? -16.176 -8.637 8.634 1.00 98.56 278 ILE A CA 1
ATOM 2180 C C . ILE A 1 278 ? -16.102 -8.536 7.116 1.00 98.56 278 ILE A C 1
ATOM 2182 O O . ILE A 1 278 ? -15.196 -9.125 6.524 1.00 98.56 278 ILE A O 1
ATOM 2186 N N . VAL A 1 279 ? -17.028 -7.809 6.490 1.00 98.31 279 VAL A N 1
ATOM 2187 C CA . VAL A 1 279 ? -17.051 -7.606 5.033 1.00 98.31 279 VAL A CA 1
ATOM 2188 C C . VAL A 1 279 ? -17.257 -6.126 4.734 1.00 98.31 279 VAL A C 1
ATOM 2190 O O . VAL A 1 279 ? -18.365 -5.619 4.823 1.00 98.31 279 VAL A O 1
ATOM 2193 N N . GLY A 1 280 ? -16.176 -5.425 4.402 1.00 98.31 280 GLY A N 1
ATOM 2194 C CA . GLY A 1 280 ? -16.156 -3.973 4.210 1.00 98.31 280 GLY A CA 1
ATOM 2195 C C . GLY A 1 280 ? -14.996 -3.311 4.942 1.00 98.31 280 GLY A C 1
ATOM 2196 O O . GLY A 1 280 ? -14.066 -3.991 5.375 1.00 98.31 280 GLY A O 1
ATOM 2197 N N . ALA A 1 281 ? -15.041 -1.986 5.050 1.00 98.38 281 ALA A N 1
ATOM 2198 C CA . ALA A 1 281 ? -14.068 -1.192 5.791 1.00 98.38 281 ALA A CA 1
ATOM 2199 C C . ALA A 1 281 ? -14.546 -0.959 7.234 1.00 98.38 281 ALA A C 1
ATOM 2201 O O . ALA A 1 281 ? -15.584 -0.323 7.433 1.00 98.38 281 ALA A O 1
ATOM 2202 N N . PRO A 1 282 ? -13.831 -1.457 8.258 1.00 98.75 282 PRO A N 1
ATOM 2203 C CA . PRO A 1 282 ? -14.046 -1.017 9.630 1.00 98.75 282 PRO A CA 1
ATOM 2204 C C . PRO A 1 282 ? -13.764 0.479 9.778 1.00 98.75 282 PRO A C 1
ATOM 2206 O O . PRO A 1 282 ? -12.766 0.963 9.255 1.00 98.75 282 PRO A O 1
ATOM 2209 N N . ARG A 1 283 ? -14.571 1.197 10.558 1.00 98.81 283 ARG A N 1
ATOM 2210 C CA . ARG A 1 283 ? -14.349 2.617 10.867 1.00 98.81 283 ARG A CA 1
ATOM 2211 C C . ARG A 1 283 ? -13.932 2.791 12.314 1.00 98.81 283 ARG A C 1
ATOM 2213 O O . ARG A 1 283 ? -14.577 2.243 13.206 1.00 98.81 283 ARG A O 1
ATOM 2220 N N . ILE A 1 284 ? -12.885 3.574 12.554 1.00 98.81 284 ILE A N 1
ATOM 2221 C CA . ILE A 1 284 ? -12.470 3.977 13.899 1.00 98.81 284 ILE A CA 1
ATOM 2222 C C . ILE A 1 284 ? -12.782 5.459 14.110 1.00 98.81 284 ILE A C 1
ATOM 2224 O O . ILE A 1 284 ? -12.502 6.288 13.245 1.00 98.81 284 ILE A O 1
ATOM 2228 N N . SER A 1 285 ? -13.333 5.794 15.274 1.00 98.81 285 SER A N 1
ATOM 2229 C CA . SER A 1 285 ? -13.493 7.169 15.748 1.00 98.81 285 SER A CA 1
ATOM 2230 C C . SER A 1 285 ? -12.892 7.293 17.144 1.00 98.81 285 SER A C 1
ATOM 2232 O O . SER A 1 285 ? -13.158 6.454 18.003 1.00 98.81 285 SER A O 1
ATOM 2234 N N . LEU A 1 286 ? -12.059 8.307 17.371 1.00 98.75 286 LEU A N 1
ATOM 2235 C CA . LEU A 1 286 ? -11.335 8.513 18.626 1.00 98.75 286 LEU A CA 1
ATOM 2236 C C . LEU A 1 286 ? -11.425 9.979 19.040 1.00 98.75 286 LEU A C 1
ATOM 2238 O O . LEU A 1 286 ? -11.102 10.855 18.238 1.00 98.75 286 LEU A O 1
ATOM 2242 N N . ASP A 1 287 ? -11.770 10.227 20.300 1.00 98.56 287 ASP A N 1
ATOM 2243 C CA . ASP A 1 287 ? -11.522 11.519 20.936 1.00 98.56 287 ASP A CA 1
ATOM 2244 C C . ASP A 1 287 ? -10.182 11.446 21.654 1.00 98.56 287 ASP A C 1
ATOM 2246 O O . ASP A 1 287 ? -9.965 10.564 22.493 1.00 98.56 287 ASP A O 1
ATOM 2250 N N . LEU A 1 288 ? -9.272 12.363 21.338 1.00 98.38 288 LEU A N 1
ATOM 2251 C CA . LEU A 1 288 ? -7.925 12.340 21.889 1.00 98.38 288 LEU A CA 1
ATOM 2252 C C . LEU A 1 288 ? -7.343 13.738 22.090 1.00 98.38 288 LEU A C 1
ATOM 2254 O O . LEU A 1 288 ? -7.807 14.713 21.505 1.00 98.38 288 LEU A O 1
ATOM 2258 N N . THR A 1 289 ? -6.313 13.828 22.928 1.00 98.44 289 THR A N 1
ATOM 2259 C CA . THR A 1 289 ? -5.444 15.008 23.028 1.00 98.44 289 THR A CA 1
ATOM 2260 C C . THR A 1 289 ? -4.042 14.664 22.536 1.00 98.44 289 THR A C 1
ATOM 2262 O O . THR A 1 289 ? -3.617 13.510 22.614 1.00 98.44 289 THR A O 1
ATOM 2265 N N . SER A 1 290 ? -3.307 15.672 22.067 1.00 98.06 290 SER A N 1
ATOM 2266 C CA . SER A 1 290 ? -1.882 15.566 21.740 1.00 98.06 290 SER A CA 1
ATOM 2267 C C . SER A 1 290 ? -1.082 16.641 22.469 1.00 98.06 290 SER A C 1
ATOM 2269 O O . SER A 1 290 ? -1.597 17.725 22.751 1.00 98.06 290 SER A O 1
ATOM 2271 N N . ASP A 1 291 ? 0.178 16.351 22.771 1.00 97.94 291 ASP A N 1
ATOM 2272 C CA . ASP A 1 291 ? 1.149 17.304 23.312 1.00 97.94 291 ASP A CA 1
ATOM 2273 C C . ASP A 1 291 ? 1.988 18.010 22.228 1.00 97.94 291 ASP A C 1
ATOM 2275 O O . ASP A 1 291 ? 2.717 18.955 22.544 1.00 97.94 291 ASP A O 1
ATOM 2279 N N . ARG A 1 292 ? 1.884 17.593 20.956 1.00 97.31 292 ARG A N 1
ATOM 2280 C CA . ARG A 1 292 ? 2.660 18.131 19.825 1.00 97.31 292 ARG A CA 1
ATOM 2281 C C . ARG A 1 292 ? 1.769 18.656 18.697 1.00 97.31 292 ARG A C 1
ATOM 2283 O O . ARG A 1 292 ? 0.689 18.119 18.468 1.00 97.31 292 ARG A O 1
ATOM 2290 N N . PRO A 1 293 ? 2.227 19.686 17.953 1.00 96.56 293 PRO A N 1
ATOM 2291 C CA . PRO A 1 293 ? 1.443 20.299 16.875 1.00 96.56 293 PRO A CA 1
ATOM 2292 C C . PRO A 1 293 ? 1.398 19.447 15.600 1.00 96.56 293 PRO A C 1
ATOM 2294 O O . PRO A 1 293 ? 0.657 19.783 14.676 1.00 96.56 293 PRO A O 1
ATOM 2297 N N . GLN A 1 294 ? 2.201 18.382 15.545 1.00 95.94 294 GLN A N 1
ATOM 2298 C CA . GLN A 1 294 ? 2.273 17.401 14.470 1.00 95.94 294 GLN A CA 1
ATOM 2299 C C . GLN A 1 294 ? 2.383 16.005 15.081 1.00 95.94 294 GLN A C 1
ATOM 2301 O O . GLN A 1 294 ? 2.986 15.824 16.141 1.00 95.94 294 GLN A O 1
ATOM 2306 N N . GLY A 1 295 ? 1.808 15.021 14.403 1.00 95.88 295 GLY A N 1
ATOM 2307 C CA . GLY A 1 295 ? 1.838 13.635 14.836 1.00 95.88 295 GLY A CA 1
ATOM 2308 C C . GLY A 1 295 ? 0.990 12.763 13.929 1.00 95.88 295 GLY A C 1
ATOM 2309 O O . GLY A 1 295 ? 0.220 13.250 13.101 1.00 95.88 295 GLY A O 1
ATOM 2310 N N . GLN A 1 296 ? 1.110 11.461 14.121 1.00 97.44 296 GLN A N 1
ATOM 2311 C CA . GLN A 1 296 ? 0.380 10.463 13.356 1.00 97.44 296 GLN A CA 1
ATOM 2312 C C . GLN A 1 296 ? -0.179 9.391 14.275 1.00 97.44 296 GLN A C 1
ATOM 2314 O O . GLN A 1 296 ? 0.277 9.225 15.404 1.00 97.44 296 GLN A O 1
ATOM 2319 N N . ILE A 1 297 ? -1.173 8.663 13.791 1.00 98.62 297 ILE A N 1
ATOM 2320 C CA . ILE A 1 297 ? -1.774 7.538 14.496 1.00 98.62 297 ILE A CA 1
ATOM 2321 C C . ILE A 1 297 ? -1.922 6.366 13.532 1.00 98.62 297 ILE A C 1
ATOM 2323 O O . ILE A 1 297 ? -2.288 6.545 12.372 1.00 98.62 297 ILE A O 1
ATOM 2327 N N . ALA A 1 298 ? -1.627 5.167 14.015 1.00 98.69 298 ALA A N 1
ATOM 2328 C CA . ALA A 1 298 ? -1.836 3.912 13.322 1.00 98.69 298 ALA A CA 1
ATOM 2329 C C . ALA A 1 298 ? -2.772 3.040 14.159 1.00 98.69 298 ALA A C 1
ATOM 2331 O O . ALA A 1 298 ? -2.550 2.821 15.352 1.00 98.69 298 ALA A O 1
ATOM 2332 N N . VAL A 1 299 ? -3.831 2.548 13.523 1.00 98.88 299 VAL A N 1
ATOM 2333 C CA . VAL A 1 299 ? -4.827 1.669 14.132 1.00 98.88 299 VAL A CA 1
ATOM 2334 C C . VAL A 1 299 ? -4.832 0.360 13.363 1.00 98.88 299 VAL A C 1
ATOM 2336 O O . VAL A 1 299 ? -5.019 0.336 12.148 1.00 98.88 299 VAL A O 1
ATOM 2339 N N . ARG A 1 300 ? -4.622 -0.744 14.076 1.00 98.81 300 ARG A N 1
ATOM 2340 C CA . ARG A 1 300 ? -4.645 -2.100 13.522 1.00 98.81 300 ARG A CA 1
ATOM 2341 C C . ARG A 1 300 ? -5.810 -2.863 14.123 1.00 98.81 300 ARG A C 1
ATOM 2343 O O . ARG A 1 300 ? -5.979 -2.863 15.342 1.00 98.81 300 ARG A O 1
ATOM 2350 N N . LEU A 1 301 ? -6.578 -3.536 13.272 1.00 98.94 301 LEU A N 1
ATOM 2351 C CA . LEU A 1 301 ? -7.554 -4.528 13.697 1.00 98.94 301 LEU A CA 1
ATOM 2352 C C . LEU A 1 301 ? -6.922 -5.912 13.565 1.00 98.94 301 LEU A C 1
ATOM 2354 O O . LEU A 1 301 ? -6.530 -6.329 12.474 1.00 98.94 301 LEU A O 1
ATOM 2358 N N . ASN A 1 302 ? -6.833 -6.619 14.682 1.00 98.88 302 ASN A N 1
ATOM 2359 C CA . ASN A 1 302 ? -6.140 -7.889 14.805 1.00 98.88 302 ASN A CA 1
ATOM 2360 C C . ASN A 1 302 ? -7.100 -9.002 15.242 1.00 98.88 302 ASN A C 1
ATOM 2362 O O . ASN A 1 302 ? -8.003 -8.805 16.052 1.00 98.88 302 ASN A O 1
ATOM 2366 N N . HIS A 1 303 ? -6.862 -10.199 14.719 1.00 98.75 303 HIS A N 1
ATOM 2367 C CA . HIS A 1 303 ? -7.460 -11.452 15.150 1.00 98.75 303 HIS A CA 1
ATOM 2368 C C . HIS A 1 303 ? -6.493 -12.139 16.122 1.00 98.75 303 HIS A C 1
ATOM 2370 O O . HIS A 1 303 ? -5.411 -12.581 15.722 1.00 98.75 303 HIS A O 1
ATOM 2376 N N . VAL A 1 304 ? -6.889 -12.249 17.392 1.00 98.81 304 VAL A N 1
ATOM 2377 C CA . VAL A 1 304 ? -6.104 -12.913 18.441 1.00 98.81 304 VAL A CA 1
ATOM 2378 C C . VAL A 1 304 ? -6.579 -14.354 18.617 1.00 98.81 304 VAL A C 1
ATOM 2380 O O . VAL A 1 304 ? -7.748 -14.617 18.914 1.00 98.81 304 VAL A O 1
ATOM 2383 N N . HIS A 1 305 ? -5.646 -15.286 18.439 1.00 98.56 305 HIS A N 1
ATOM 2384 C CA . HIS A 1 305 ? -5.860 -16.725 18.582 1.00 98.56 305 HIS A CA 1
ATOM 2385 C C . HIS A 1 305 ? -5.892 -17.147 20.065 1.00 98.56 305 HIS A C 1
ATOM 2387 O O . HIS A 1 305 ? -5.331 -16.443 20.906 1.00 98.56 305 HIS A O 1
ATOM 2393 N N . PRO A 1 306 ? -6.481 -18.309 20.421 1.00 97.44 306 PRO A N 1
ATOM 2394 C CA . PRO A 1 306 ? -6.558 -18.791 21.805 1.00 97.44 306 PRO A CA 1
ATOM 2395 C C . PRO A 1 306 ? -5.210 -18.932 22.522 1.00 97.44 306 PRO A C 1
ATOM 2397 O O . PRO A 1 306 ? -5.158 -18.861 23.746 1.00 97.44 306 PRO A O 1
ATOM 2400 N N . ASP A 1 307 ? -4.123 -19.124 21.775 1.00 96.38 307 ASP A N 1
ATOM 2401 C CA . ASP A 1 307 ? -2.758 -19.207 22.301 1.00 96.38 307 ASP A CA 1
ATOM 2402 C C . ASP A 1 307 ? -2.001 -17.865 22.279 1.00 96.38 307 ASP A C 1
ATOM 2404 O O . ASP A 1 307 ? -0.819 -17.810 22.615 1.00 96.38 307 ASP A O 1
ATOM 2408 N N . GLY A 1 308 ? -2.676 -16.784 21.885 1.00 97.12 308 GLY A N 1
ATOM 2409 C CA . GLY A 1 308 ? -2.157 -15.421 21.888 1.00 97.12 308 GLY A CA 1
ATOM 2410 C C . GLY A 1 308 ? -1.473 -14.969 20.598 1.00 97.12 308 GLY A C 1
ATOM 2411 O O . GLY A 1 308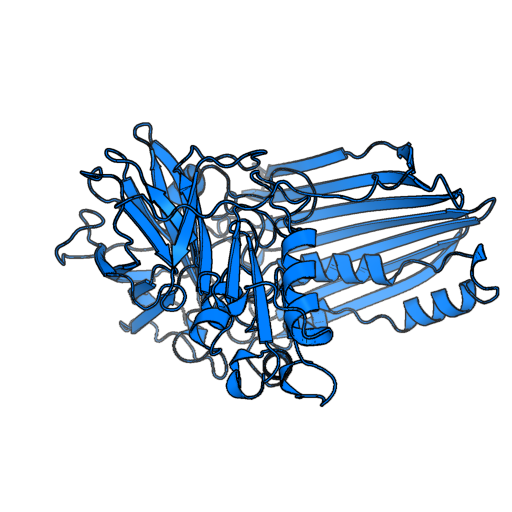 ? -1.050 -13.816 20.546 1.00 97.12 308 GLY A O 1
ATOM 2412 N N . ALA A 1 309 ? -1.355 -15.810 19.560 1.00 98.38 309 ALA A N 1
ATOM 2413 C CA . ALA A 1 309 ? -0.865 -15.340 18.258 1.00 98.38 309 ALA A CA 1
ATOM 2414 C C . ALA A 1 309 ? -1.772 -14.227 17.708 1.00 98.38 309 ALA A C 1
ATOM 2416 O O . ALA A 1 309 ? -2.996 -14.324 17.819 1.00 98.38 309 ALA A O 1
ATOM 2417 N N . SER A 1 310 ? -1.187 -13.187 17.107 1.00 98.62 310 SER A N 1
ATOM 2418 C CA . SER A 1 310 ? -1.919 -11.992 16.671 1.00 98.62 310 SER A CA 1
ATOM 2419 C C . SER A 1 310 ? -1.792 -11.826 15.156 1.00 98.62 310 SER A C 1
ATOM 2421 O O . SER A 1 310 ? -0.697 -11.673 14.621 1.00 98.62 310 SER A O 1
ATOM 2423 N N . THR A 1 311 ? -2.912 -11.928 14.438 1.00 98.38 311 THR A N 1
ATOM 2424 C CA . THR A 1 311 ? -2.959 -11.820 12.968 1.00 98.38 311 THR A CA 1
ATOM 2425 C C . THR A 1 311 ? -3.567 -10.487 12.565 1.00 98.38 311 THR A C 1
ATOM 2427 O O . THR A 1 311 ? -4.703 -10.213 12.945 1.00 98.38 311 THR A O 1
ATOM 2430 N N . ARG A 1 312 ? -2.870 -9.687 11.751 1.00 98.12 312 ARG A N 1
ATOM 2431 C CA . ARG A 1 312 ? -3.433 -8.436 11.222 1.00 98.12 312 ARG A CA 1
ATOM 2432 C C . ARG A 1 312 ? -4.572 -8.741 10.248 1.00 98.12 312 ARG A C 1
ATOM 2434 O O . ARG A 1 312 ? -4.364 -9.452 9.267 1.00 98.12 312 ARG A O 1
ATOM 2441 N N . ILE A 1 313 ? -5.768 -8.226 10.534 1.00 98.38 313 ILE A N 1
ATOM 2442 C CA . ILE A 1 313 ? -6.937 -8.306 9.645 1.00 98.38 313 ILE A CA 1
ATOM 2443 C C . ILE A 1 313 ? -6.873 -7.156 8.642 1.00 98.38 313 ILE A C 1
ATOM 2445 O O . ILE A 1 313 ? -6.897 -7.372 7.436 1.00 98.38 313 ILE A O 1
ATOM 2449 N N . THR A 1 314 ? -6.779 -5.934 9.163 1.00 98.50 314 THR A N 1
ATOM 2450 C CA . THR A 1 314 ? -6.690 -4.692 8.393 1.00 98.50 314 THR A CA 1
ATOM 2451 C C . THR A 1 314 ? -6.065 -3.596 9.261 1.00 98.50 314 THR A C 1
ATOM 2453 O O . THR A 1 314 ? -5.835 -3.793 10.460 1.00 98.50 314 THR A O 1
ATOM 2456 N N . TYR A 1 315 ? -5.751 -2.451 8.669 1.00 98.56 315 TYR A N 1
ATOM 2457 C CA . TYR A 1 315 ? -5.198 -1.300 9.368 1.00 98.56 315 TYR A CA 1
ATOM 2458 C C . TYR A 1 315 ? -5.601 0.006 8.681 1.00 98.56 315 TYR A C 1
ATOM 2460 O O . TYR A 1 315 ? -6.115 0.013 7.566 1.00 98.56 315 TYR A O 1
ATOM 2468 N N . GLY A 1 316 ? -5.352 1.109 9.370 1.00 98.25 316 GLY A N 1
ATOM 2469 C CA . GLY A 1 316 ? -5.504 2.462 8.868 1.00 98.25 316 GLY A CA 1
ATOM 2470 C C . GLY A 1 316 ? -4.510 3.366 9.580 1.00 98.25 316 GLY A C 1
ATOM 2471 O O . GLY A 1 316 ? -4.098 3.097 10.712 1.00 98.25 316 GLY A O 1
ATOM 2472 N N . VAL A 1 317 ? -4.102 4.426 8.898 1.00 98.44 317 VAL A N 1
ATOM 2473 C CA . VAL A 1 317 ? -3.175 5.429 9.421 1.00 98.44 317 VAL A CA 1
ATOM 2474 C C . VAL A 1 317 ? -3.733 6.811 9.131 1.00 98.44 317 VAL A C 1
ATOM 2476 O O . VAL A 1 317 ? -4.446 6.995 8.146 1.00 98.44 317 VAL A O 1
ATOM 2479 N N . LEU A 1 318 ? -3.415 7.771 9.990 1.00 98.62 318 LEU A N 1
ATOM 2480 C CA . LEU A 1 318 ? -3.812 9.159 9.814 1.00 98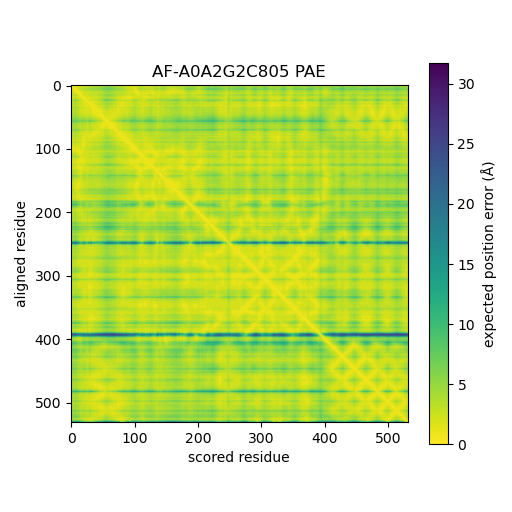.62 318 LEU A CA 1
ATOM 2481 C C . LEU A 1 318 ? -2.707 10.082 10.320 1.00 98.62 318 LEU A C 1
ATOM 2483 O O . LEU A 1 318 ? -2.281 9.992 11.473 1.00 98.62 318 LEU A O 1
ATOM 2487 N N . ASN A 1 319 ? -2.304 11.024 9.476 1.00 98.25 319 ASN A N 1
ATOM 2488 C CA . ASN A 1 319 ? -1.573 12.203 9.898 1.00 98.25 319 ASN A CA 1
ATOM 2489 C C . ASN A 1 319 ? -2.567 13.161 10.565 1.00 98.25 319 ASN A C 1
ATOM 2491 O O . ASN A 1 319 ? -3.521 13.626 9.939 1.00 98.25 319 ASN A O 1
ATOM 2495 N N . LEU A 1 320 ? -2.358 13.468 11.844 1.00 98.38 320 LEU A N 1
ATOM 2496 C CA . LEU A 1 320 ? -3.300 14.251 12.648 1.00 98.38 320 LEU A CA 1
ATOM 2497 C C . LEU A 1 320 ? -3.445 15.697 12.148 1.00 98.38 320 LEU A C 1
ATOM 2499 O O . LEU A 1 320 ? -4.446 16.355 12.448 1.00 98.38 320 LEU A O 1
ATOM 2503 N N . CYS A 1 321 ? -2.491 16.197 11.358 1.00 98.19 321 CYS A N 1
ATOM 2504 C CA . CYS A 1 321 ? -2.626 17.485 10.686 1.00 98.19 321 CYS A CA 1
ATOM 2505 C C . CYS A 1 321 ? -3.606 17.449 9.503 1.00 98.19 321 CYS A C 1
ATOM 2507 O O . CYS A 1 321 ? -4.174 18.479 9.149 1.00 98.19 321 CYS A O 1
ATOM 2509 N N . HIS A 1 322 ? -3.852 16.269 8.931 1.00 98.00 322 HIS A N 1
ATOM 2510 C CA . HIS A 1 322 ? -4.765 16.042 7.806 1.00 98.00 322 HIS A CA 1
ATOM 2511 C C . HIS A 1 322 ? -6.172 15.611 8.252 1.00 98.00 322 HIS A C 1
ATOM 2513 O O . HIS A 1 322 ? -7.028 15.372 7.404 1.00 98.00 322 HIS A O 1
ATOM 2519 N N . ARG A 1 323 ? -6.430 15.537 9.569 1.00 96.69 323 ARG A N 1
ATOM 2520 C CA . ARG A 1 323 ? -7.682 15.029 10.169 1.00 96.69 323 ARG A CA 1
ATOM 2521 C C . ARG A 1 323 ? -8.966 15.657 9.608 1.00 96.69 323 ARG A C 1
ATOM 2523 O O . ARG A 1 323 ? -9.962 14.960 9.473 1.00 96.69 323 ARG A O 1
ATOM 2530 N N . ASP A 1 324 ? -8.930 16.957 9.306 1.00 96.38 324 ASP A N 1
ATOM 2531 C CA . ASP A 1 324 ? -10.099 17.731 8.872 1.00 96.38 324 ASP A CA 1
ATOM 2532 C C . ASP A 1 324 ? -10.135 17.880 7.341 1.00 96.38 324 ASP A C 1
ATOM 2534 O O . ASP A 1 324 ? -11.201 17.997 6.740 1.00 96.38 324 ASP A O 1
ATOM 2538 N N . SER A 1 325 ? -8.961 17.912 6.701 1.00 96.50 325 SER A N 1
ATOM 2539 C CA . SER A 1 325 ? -8.815 18.075 5.256 1.00 96.50 325 SER A CA 1
ATOM 2540 C C . SER A 1 325 ? -7.411 17.662 4.805 1.00 96.50 325 SER A C 1
ATOM 2542 O O . SER A 1 325 ? -6.428 18.243 5.276 1.00 96.50 325 SER A O 1
ATOM 2544 N N . PRO A 1 326 ? -7.280 16.733 3.841 1.00 95.81 326 PRO A N 1
ATOM 2545 C CA . PRO A 1 326 ? -5.987 16.405 3.252 1.00 95.81 326 PRO A CA 1
ATOM 2546 C C . PRO A 1 326 ? -5.483 17.480 2.273 1.00 95.81 326 PRO A C 1
ATOM 2548 O O . PRO A 1 326 ? -4.310 17.461 1.903 1.00 95.81 326 PRO A O 1
ATOM 2551 N N . GLU A 1 327 ? -6.344 18.405 1.836 1.00 97.12 327 GLU A N 1
ATOM 2552 C CA . GLU A 1 327 ? -5.988 19.501 0.921 1.00 97.12 327 GLU A CA 1
ATOM 2553 C C . GLU A 1 327 ? -5.435 20.714 1.671 1.00 97.12 327 GLU A C 1
ATOM 2555 O O . GLU A 1 327 ? -4.522 21.393 1.203 1.00 97.12 327 GLU A O 1
ATOM 2560 N N . THR A 1 328 ? -6.004 20.978 2.847 1.00 97.19 328 THR A N 1
ATOM 2561 C CA . THR A 1 328 ? -5.696 22.132 3.693 1.00 97.19 328 THR A CA 1
ATOM 2562 C C . THR A 1 328 ? -5.395 21.653 5.114 1.00 97.19 328 THR A C 1
ATOM 2564 O O . THR A 1 328 ? -6.208 21.891 6.015 1.00 97.19 328 THR A O 1
ATOM 2567 N N . PRO A 1 329 ? -4.275 20.936 5.321 1.00 97.31 329 PRO A N 1
ATOM 2568 C CA . PRO A 1 329 ? -3.900 20.464 6.645 1.00 97.31 329 PRO A CA 1
ATOM 2569 C C . PRO A 1 329 ? -3.677 21.631 7.610 1.00 97.31 329 PRO A C 1
ATOM 2571 O O . PRO A 1 329 ? -3.315 22.743 7.217 1.00 97.31 329 PRO A O 1
ATOM 2574 N N . ALA A 1 330 ? -3.894 21.364 8.893 1.00 97.44 330 ALA A N 1
ATOM 2575 C CA . ALA A 1 330 ? -3.735 22.331 9.967 1.00 97.44 330 ALA A CA 1
ATOM 2576 C C . ALA A 1 330 ? -3.071 21.684 11.182 1.00 97.44 330 ALA A C 1
ATOM 2578 O O . ALA A 1 330 ? -3.263 20.500 11.463 1.00 97.44 330 ALA A O 1
ATOM 2579 N N . THR A 1 331 ? -2.330 22.478 11.953 1.00 97.31 331 THR A N 1
ATOM 2580 C CA . THR A 1 331 ? -1.670 22.009 13.178 1.00 97.31 331 THR A CA 1
ATOM 2581 C C . THR A 1 331 ? -2.657 21.317 14.117 1.00 97.31 331 THR A C 1
ATOM 2583 O O . THR A 1 331 ? -3.837 21.678 14.188 1.00 97.31 331 THR A O 1
ATOM 2586 N N . VAL A 1 332 ? -2.166 20.325 14.851 1.00 97.69 332 VAL A N 1
ATOM 2587 C CA . VAL A 1 332 ? -2.928 19.643 15.899 1.00 97.69 332 VAL A CA 1
ATOM 2588 C C . VAL A 1 332 ? -3.229 20.633 17.038 1.00 97.69 332 VAL A C 1
ATOM 2590 O O . VAL A 1 332 ? -2.326 21.375 17.437 1.00 97.69 332 VAL A O 1
ATOM 2593 N N . PRO A 1 333 ? -4.468 20.687 17.567 1.00 96.88 333 PRO A N 1
ATOM 2594 C CA . PRO A 1 333 ? -4.815 21.563 18.686 1.00 96.88 333 PRO A CA 1
ATOM 2595 C C . PRO A 1 333 ? -4.258 20.995 20.003 1.00 96.88 333 PRO A C 1
ATOM 2597 O O . PRO A 1 333 ? -4.936 20.272 20.729 1.00 96.88 333 PRO A O 1
ATOM 2600 N N . CYS A 1 334 ? -2.983 21.277 20.292 1.00 96.81 334 CYS A N 1
ATOM 2601 C CA . CYS A 1 334 ? -2.288 20.723 21.456 1.00 96.81 334 CYS A CA 1
ATOM 2602 C C . CYS A 1 334 ? -3.018 21.015 22.773 1.00 96.81 334 CYS A C 1
ATOM 2604 O O . CYS A 1 334 ? -3.352 22.160 23.066 1.00 96.81 334 CYS A O 1
ATOM 2606 N N . GLY A 1 335 ? -3.171 19.991 23.610 1.00 94.69 335 GLY A N 1
ATOM 2607 C CA . GLY A 1 335 ? -3.802 20.091 24.928 1.00 94.69 335 GLY A CA 1
ATOM 2608 C C . GLY A 1 335 ? -5.334 20.072 24.924 1.00 94.69 335 GLY A C 1
ATOM 2609 O O . GLY A 1 335 ? -5.913 19.708 25.948 1.00 94.69 335 GLY A O 1
ATOM 2610 N N . ASP A 1 336 ? -5.978 20.374 23.797 1.00 97.19 336 ASP A N 1
ATOM 2611 C CA . ASP A 1 336 ? -7.430 20.290 23.640 1.00 97.19 336 ASP A CA 1
ATOM 2612 C C . ASP A 1 336 ? -7.850 18.900 23.139 1.00 97.19 336 ASP A C 1
ATOM 2614 O O . ASP A 1 336 ? -7.103 18.212 22.439 1.00 97.19 336 ASP A O 1
ATOM 2618 N N . VAL A 1 337 ? -9.058 18.467 23.515 1.00 98.00 337 VAL A N 1
ATOM 2619 C CA . VAL A 1 337 ? -9.655 17.234 22.980 1.00 98.00 337 VAL A CA 1
ATOM 2620 C C . VAL A 1 337 ? -10.186 17.515 21.581 1.00 98.00 337 VAL A C 1
ATOM 2622 O O . VAL A 1 337 ? -10.934 18.472 21.381 1.00 98.00 337 VAL A O 1
ATOM 2625 N N . PHE A 1 338 ? -9.841 16.653 20.630 1.00 98.25 338 PHE A N 1
ATOM 2626 C CA . PHE A 1 338 ? -10.386 16.668 19.279 1.00 98.25 338 PHE A CA 1
ATOM 2627 C C . PHE A 1 338 ? -10.737 15.253 18.822 1.00 98.25 338 PHE A C 1
ATOM 2629 O O . PHE A 1 338 ? -10.187 14.268 19.319 1.00 98.25 338 PHE A O 1
ATOM 2636 N N . THR A 1 339 ? -11.656 15.166 17.866 1.00 98.31 339 THR A N 1
ATOM 2637 C CA . THR A 1 339 ? -12.116 13.900 17.298 1.00 98.31 339 THR A CA 1
ATOM 2638 C C . THR A 1 339 ? -11.388 13.626 15.991 1.00 98.31 339 THR A C 1
ATOM 2640 O O . THR A 1 339 ? -11.247 14.515 15.151 1.00 98.31 339 THR A O 1
ATOM 2643 N N . VAL A 1 340 ? -10.969 12.382 15.790 1.00 98.44 340 VAL A N 1
ATOM 2644 C CA . VAL A 1 340 ? -10.547 11.867 14.485 1.00 98.44 340 VAL A CA 1
ATOM 2645 C C . VAL A 1 340 ? -11.423 10.686 14.102 1.00 98.44 340 VAL A C 1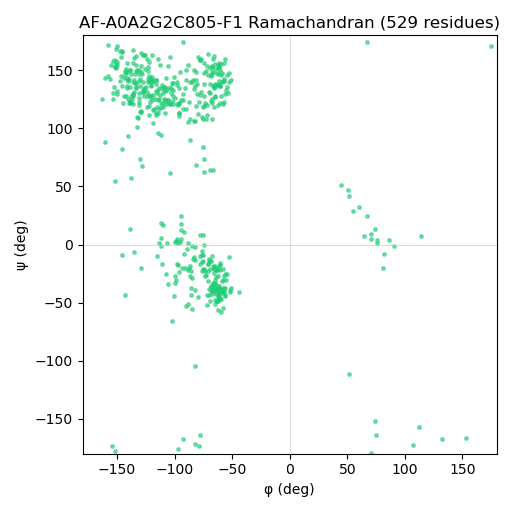
ATOM 2647 O O . VAL A 1 340 ? -11.793 9.886 14.959 1.00 98.44 340 VAL A O 1
ATOM 2650 N N . SER A 1 341 ? -11.758 10.568 12.819 1.00 98.25 341 SER A N 1
ATOM 2651 C CA . SER A 1 341 ? -12.499 9.425 12.293 1.00 98.25 341 SER A CA 1
ATOM 2652 C C . SER A 1 341 ? -11.974 9.057 10.917 1.00 98.25 341 SER A C 1
ATOM 2654 O O . SER A 1 341 ? -11.884 9.919 10.047 1.00 98.25 341 SER A O 1
ATOM 2656 N N . PHE A 1 342 ? -11.637 7.789 10.718 1.00 98.44 342 PHE A N 1
ATOM 2657 C CA . PHE A 1 342 ? -11.150 7.287 9.437 1.00 98.44 342 PHE A CA 1
ATOM 2658 C C . PHE A 1 342 ? -11.460 5.800 9.279 1.00 98.44 342 PHE A C 1
ATOM 2660 O O . PHE A 1 342 ? -11.686 5.078 10.255 1.00 98.44 342 PHE A O 1
ATOM 2667 N N . ASP A 1 343 ? -11.483 5.361 8.028 1.00 98.06 343 ASP A N 1
ATOM 2668 C CA . ASP A 1 343 ? -11.709 3.969 7.669 1.00 98.06 343 ASP A CA 1
ATOM 2669 C C . ASP A 1 343 ? -10.375 3.203 7.691 1.00 98.06 343 ASP A C 1
ATOM 2671 O O . ASP A 1 343 ? -9.328 3.718 7.289 1.00 98.06 343 ASP A O 1
ATOM 2675 N N . LEU A 1 344 ? -10.406 1.973 8.202 1.00 98.62 344 LEU A N 1
ATOM 2676 C CA . LEU A 1 344 ? -9.371 0.975 7.947 1.00 98.62 344 LEU A CA 1
ATOM 2677 C C . LEU A 1 344 ? -9.627 0.359 6.565 1.00 98.62 344 LEU A C 1
ATOM 2679 O O . LEU A 1 344 ? -10.746 0.419 6.055 1.00 98.62 344 LEU A O 1
ATOM 2683 N N . ASP A 1 345 ? -8.620 -0.278 5.971 1.00 98.19 345 ASP A N 1
ATOM 2684 C CA . ASP A 1 345 ? -8.788 -0.841 4.628 1.00 98.19 345 ASP A CA 1
ATOM 2685 C C . ASP A 1 345 ? -9.902 -1.897 4.561 1.00 98.19 345 ASP A C 1
ATOM 2687 O O . ASP A 1 345 ? -10.100 -2.688 5.495 1.00 98.19 345 ASP A O 1
ATOM 2691 N N . HIS A 1 346 ? -10.588 -1.942 3.417 1.00 98.38 346 HIS A N 1
ATOM 2692 C CA . HIS A 1 346 ? -11.615 -2.938 3.130 1.00 98.38 346 HIS A CA 1
ATOM 2693 C C . HIS A 1 346 ? -11.066 -4.364 3.243 1.00 98.38 346 HIS A C 1
ATOM 2695 O O . HIS A 1 346 ? -9.958 -4.671 2.795 1.00 98.38 346 HIS A O 1
ATOM 2701 N N . ILE A 1 347 ? -11.878 -5.266 3.794 1.00 98.50 347 ILE A N 1
ATOM 2702 C CA . ILE A 1 347 ? -11.524 -6.677 3.949 1.00 98.50 347 ILE A CA 1
ATOM 2703 C C . ILE A 1 347 ? -12.769 -7.570 3.901 1.00 98.50 347 ILE A C 1
ATOM 2705 O O . ILE A 1 347 ? -13.862 -7.128 4.245 1.00 98.50 347 ILE A O 1
ATOM 2709 N N . ALA A 1 348 ? -12.599 -8.838 3.517 1.00 98.25 348 ALA A N 1
ATOM 2710 C CA . ALA A 1 348 ? -13.548 -9.912 3.813 1.00 98.25 348 ALA A CA 1
ATOM 2711 C C . ALA A 1 348 ? -12.843 -10.982 4.663 1.00 98.25 348 ALA A C 1
ATOM 2713 O O . ALA A 1 348 ? -12.015 -11.745 4.157 1.00 98.25 348 ALA A O 1
ATOM 2714 N N . TYR A 1 349 ? -13.138 -11.021 5.963 1.00 98.50 349 TYR A N 1
ATOM 2715 C CA . TYR A 1 349 ? -12.430 -11.854 6.939 1.00 98.50 349 TYR A CA 1
ATOM 2716 C C . TYR A 1 349 ? -13.373 -12.459 7.982 1.00 98.50 349 TYR A C 1
ATOM 2718 O O . TYR A 1 349 ? -14.178 -11.746 8.574 1.00 98.50 349 TYR A O 1
ATOM 2726 N N . ARG A 1 350 ? -13.213 -13.753 8.277 1.00 98.19 350 ARG A N 1
ATOM 2727 C CA . ARG A 1 350 ? -13.906 -14.443 9.373 1.00 98.19 350 ARG A CA 1
ATOM 2728 C C . ARG A 1 350 ? -13.022 -14.591 10.604 1.00 98.19 350 ARG A C 1
ATOM 2730 O O . ARG A 1 350 ? -11.961 -15.214 10.542 1.00 98.19 350 ARG A O 1
ATOM 2737 N N . VAL A 1 351 ? -13.514 -14.126 11.749 1.00 98.44 351 VAL A N 1
ATOM 2738 C CA . VAL A 1 351 ? -12.951 -14.462 13.064 1.00 98.44 351 VAL A CA 1
ATOM 2739 C C . VAL A 1 351 ? -13.742 -15.627 13.670 1.00 98.44 351 VAL A C 1
ATOM 2741 O O . VAL A 1 351 ? -14.953 -15.487 13.836 1.00 98.44 351 VAL A O 1
ATOM 2744 N N . PRO A 1 352 ? -13.103 -16.768 13.997 1.00 97.75 352 PRO A N 1
ATOM 2745 C CA . PRO A 1 352 ? -13.807 -17.919 14.560 1.00 97.75 352 PRO A CA 1
ATOM 2746 C C . PRO A 1 352 ? -14.354 -17.676 15.973 1.00 97.75 352 PRO A C 1
ATOM 2748 O O . PRO A 1 352 ? -13.773 -16.929 16.767 1.00 97.75 352 PRO A O 1
ATOM 2751 N N . ALA A 1 353 ? -15.421 -18.389 16.331 1.00 97.75 353 ALA A N 1
ATOM 2752 C CA . ALA A 1 353 ? -15.905 -18.464 17.707 1.00 97.75 353 ALA A CA 1
ATOM 2753 C C . ALA A 1 353 ? -14.781 -18.885 18.679 1.00 97.75 353 ALA A C 1
ATOM 2755 O O . ALA A 1 353 ? -13.959 -19.754 18.386 1.00 97.75 353 ALA A O 1
ATOM 2756 N N . GLY A 1 354 ? -14.740 -18.273 19.863 1.00 98.25 354 GLY A N 1
ATOM 2757 C CA . GLY A 1 354 ? -13.709 -18.503 20.879 1.00 98.25 354 GLY A CA 1
ATOM 2758 C C . GLY A 1 354 ? -12.402 -17.728 20.665 1.00 98.25 354 GLY A C 1
ATOM 2759 O O . GLY A 1 354 ? -11.559 -17.715 21.563 1.00 98.25 354 GLY A O 1
ATOM 2760 N N . HIS A 1 355 ? -12.234 -17.052 19.526 1.00 98.69 355 HIS A N 1
ATOM 2761 C CA . HIS A 1 355 ? -11.123 -16.134 19.268 1.00 98.69 355 HIS A CA 1
ATOM 2762 C C . HIS A 1 355 ? -11.522 -14.696 19.635 1.00 98.69 355 HIS A C 1
ATOM 2764 O O . HIS A 1 355 ? -12.664 -14.449 20.024 1.00 98.69 355 HIS A O 1
ATOM 2770 N N . ARG A 1 356 ? -10.592 -13.735 19.571 1.00 98.81 356 ARG A N 1
ATOM 2771 C CA . ARG A 1 356 ? -10.864 -12.330 19.933 1.00 98.81 356 ARG A CA 1
ATOM 2772 C C . ARG A 1 356 ? -10.542 -11.380 18.791 1.00 98.81 356 ARG A C 1
ATOM 2774 O O . ARG A 1 356 ? -9.638 -11.638 17.995 1.00 98.81 356 ARG A O 1
ATOM 2781 N N . LEU A 1 357 ? -11.243 -10.253 18.779 1.00 98.88 357 LEU A N 1
ATOM 2782 C CA . LEU A 1 357 ? -10.819 -9.059 18.059 1.00 98.88 357 LEU A CA 1
ATOM 2783 C C . LEU A 1 357 ? -9.968 -8.196 18.992 1.00 98.88 357 LEU A C 1
ATOM 2785 O O . LEU A 1 357 ? -10.279 -8.073 20.177 1.00 98.88 357 LEU A O 1
ATOM 2789 N N . ARG A 1 358 ? -8.917 -7.590 18.443 1.00 98.88 358 ARG A N 1
ATOM 2790 C CA . ARG A 1 358 ? -8.059 -6.615 19.115 1.00 98.88 358 ARG A CA 1
ATOM 2791 C C . ARG A 1 358 ? -7.940 -5.362 18.267 1.00 98.88 358 ARG A C 1
ATOM 2793 O O . ARG A 1 358 ? -7.623 -5.455 17.085 1.00 98.88 358 ARG A O 1
ATOM 2800 N N . VAL A 1 359 ? -8.112 -4.203 18.885 1.00 98.94 359 VAL A N 1
ATOM 2801 C CA . VAL A 1 359 ? -7.668 -2.928 18.317 1.00 98.94 359 VAL A CA 1
ATOM 2802 C C . VAL A 1 359 ? -6.325 -2.577 18.942 1.00 98.94 359 VAL A C 1
ATOM 2804 O O . VAL A 1 359 ? -6.240 -2.452 20.162 1.00 98.94 359 VAL A O 1
ATOM 2807 N N . SER A 1 360 ? -5.288 -2.424 18.121 1.00 98.88 360 SER A N 1
ATOM 2808 C CA . SER A 1 360 ? -3.969 -1.945 18.549 1.00 98.88 360 SER A CA 1
ATOM 2809 C C . SER A 1 360 ? -3.752 -0.527 18.024 1.00 98.88 360 SER A C 1
ATOM 2811 O O . SER A 1 360 ? -3.845 -0.302 16.817 1.00 98.88 360 SER A O 1
ATOM 2813 N N . VAL A 1 361 ? -3.453 0.416 18.917 1.00 98.88 361 VAL A N 1
ATOM 2814 C CA . VAL A 1 361 ? -3.244 1.833 18.597 1.00 98.88 361 VAL A CA 1
ATOM 2815 C C . VAL A 1 361 ? -1.810 2.243 18.931 1.00 98.88 361 VAL A C 1
ATOM 2817 O O . VAL A 1 361 ? -1.360 2.083 20.069 1.00 98.88 361 VAL A O 1
ATOM 2820 N N . SER A 1 362 ? -1.109 2.794 17.944 1.00 98.69 362 SER A N 1
ATOM 2821 C CA . SER A 1 362 ? 0.238 3.356 18.071 1.00 98.69 362 SER A CA 1
ATOM 2822 C C . SER A 1 362 ? 0.329 4.727 17.397 1.00 98.69 362 SER A C 1
ATOM 2824 O O . SER A 1 362 ? -0.511 5.074 16.571 1.00 98.69 362 SER A O 1
ATOM 2826 N N . ASN A 1 363 ? 1.350 5.520 17.726 1.00 97.69 363 ASN A N 1
ATOM 2827 C CA . ASN A 1 363 ? 1.669 6.774 17.020 1.00 97.69 363 ASN A CA 1
ATOM 2828 C C . ASN A 1 363 ? 2.987 6.711 16.221 1.00 97.69 363 ASN A C 1
ATOM 2830 O O . ASN A 1 363 ? 3.542 7.733 15.822 1.00 97.69 363 ASN A O 1
ATOM 2834 N N . ALA A 1 364 ? 3.458 5.491 15.948 1.00 97.81 364 ALA A N 1
ATOM 2835 C CA . ALA A 1 364 ? 4.529 5.169 15.008 1.00 97.81 364 ALA A CA 1
ATOM 2836 C C . ALA A 1 364 ? 4.190 3.865 14.263 1.00 97.81 364 ALA A C 1
ATOM 2838 O O . ALA A 1 364 ? 3.512 2.991 14.823 1.00 97.81 364 ALA A O 1
ATOM 2839 N N . TYR A 1 365 ? 4.635 3.753 13.006 1.00 98.12 365 TYR A N 1
ATOM 2840 C CA . TYR A 1 365 ? 4.429 2.559 12.177 1.00 98.12 365 TYR A CA 1
ATOM 2841 C C . TYR A 1 365 ? 5.530 2.366 11.116 1.00 98.12 365 TYR A C 1
ATOM 2843 O O . TYR A 1 365 ? 5.269 2.290 9.919 1.00 98.12 365 TYR A O 1
ATOM 2851 N N . TRP A 1 366 ? 6.782 2.337 11.567 1.00 98.06 366 TRP A N 1
ATOM 2852 C CA . TRP A 1 366 ? 7.987 2.147 10.760 1.00 98.06 366 TRP A CA 1
ATOM 2853 C C . TRP A 1 366 ? 8.250 0.659 10.457 1.00 98.06 366 TRP A C 1
ATOM 2855 O O . TRP A 1 366 ? 8.094 -0.159 11.360 1.00 98.06 366 TRP A O 1
ATOM 2865 N N . PRO A 1 367 ? 8.722 0.282 9.251 1.00 96.44 367 PRO A N 1
ATOM 2866 C CA . PRO A 1 367 ? 9.126 1.137 8.133 1.00 96.44 367 PRO A CA 1
ATOM 2867 C C . PRO A 1 367 ? 8.005 1.438 7.135 1.00 96.44 367 PRO A C 1
ATOM 2869 O O . PRO A 1 367 ? 8.290 1.964 6.071 1.00 96.44 367 PRO A O 1
ATOM 2872 N N . LEU A 1 368 ? 6.743 1.127 7.431 1.00 97.06 368 LEU A N 1
ATOM 2873 C CA . LEU A 1 368 ? 5.656 1.413 6.491 1.00 97.06 368 LEU A CA 1
ATOM 2874 C C . LEU A 1 368 ? 5.444 2.932 6.331 1.00 97.06 368 LEU A C 1
ATOM 2876 O O . LEU A 1 368 ? 5.291 3.426 5.215 1.00 97.06 368 LEU A O 1
ATOM 2880 N N . ILE A 1 369 ? 5.489 3.671 7.443 1.00 98.00 369 ILE A N 1
ATOM 2881 C CA . ILE A 1 369 ? 5.269 5.118 7.518 1.00 98.00 369 ILE A CA 1
ATOM 2882 C C . ILE A 1 369 ? 6.533 5.844 7.984 1.00 98.00 369 ILE A C 1
ATOM 2884 O O . ILE A 1 369 ? 7.124 5.481 9.007 1.00 98.00 369 ILE A O 1
ATOM 2888 N N . TRP A 1 370 ? 6.905 6.917 7.281 1.00 98.38 370 TRP A N 1
ATOM 2889 C CA . TRP A 1 370 ? 7.976 7.816 7.709 1.00 98.38 370 TRP A CA 1
ATOM 2890 C C . TRP A 1 370 ? 7.580 8.554 9.003 1.00 98.38 370 TRP A C 1
ATOM 2892 O O . TRP A 1 370 ? 6.444 9.014 9.119 1.00 98.38 370 TRP A O 1
ATOM 2902 N N . PRO A 1 371 ? 8.463 8.684 10.008 1.00 97.75 371 PRO A N 1
ATOM 2903 C CA . PRO A 1 371 ? 8.086 9.260 11.295 1.00 97.75 371 PRO A CA 1
ATOM 2904 C C . PRO A 1 371 ? 7.916 10.785 11.254 1.00 97.75 371 PRO A C 1
ATOM 2906 O O . PRO A 1 371 ? 8.667 11.501 10.585 1.00 97.75 371 PRO A O 1
ATOM 2909 N N . SER A 1 372 ? 6.988 11.286 12.074 1.00 95.81 372 SER A N 1
ATOM 2910 C CA . SER A 1 372 ? 6.869 12.709 12.425 1.00 95.81 372 SER A CA 1
ATOM 2911 C C . SER A 1 372 ? 8.173 13.258 13.044 1.00 95.81 372 SER A C 1
ATOM 2913 O O . SER A 1 372 ? 8.952 12.482 13.602 1.00 95.81 372 SER A O 1
ATOM 2915 N N . PRO A 1 373 ? 8.440 14.580 12.986 1.00 95.50 373 PRO A N 1
ATOM 2916 C CA . PRO A 1 373 ? 9.739 15.145 13.383 1.00 95.50 373 PRO A CA 1
ATOM 2917 C C . PRO A 1 373 ? 10.019 15.069 14.890 1.00 95.50 373 PRO A C 1
ATOM 2919 O O . PRO A 1 373 ? 11.173 15.139 15.309 1.00 95.50 373 PRO A O 1
ATOM 2922 N N . GLU A 1 374 ? 8.978 14.930 15.711 1.00 94.88 374 GLU A N 1
ATOM 2923 C CA . GLU A 1 374 ? 9.076 14.883 17.166 1.00 94.88 374 GLU A CA 1
ATOM 2924 C C . GLU A 1 374 ? 8.336 13.668 17.728 1.00 94.88 374 GLU A C 1
ATOM 2926 O O . GLU A 1 374 ? 7.292 13.255 17.218 1.00 94.88 374 GLU A O 1
ATOM 2931 N N . ILE A 1 375 ? 8.843 13.136 18.843 1.00 94.12 375 ILE A N 1
ATOM 2932 C CA . ILE A 1 375 ? 8.096 12.172 19.653 1.00 94.12 375 ILE A CA 1
ATOM 2933 C C . ILE A 1 375 ? 6.910 12.905 20.284 1.00 94.12 375 ILE A C 1
ATOM 2935 O O . ILE A 1 375 ? 7.082 13.914 20.974 1.00 94.12 375 ILE A O 1
ATOM 2939 N N . SER A 1 376 ? 5.716 12.366 20.050 1.00 94.62 376 SER A N 1
ATOM 2940 C CA . SER A 1 376 ? 4.458 12.852 20.611 1.00 94.62 376 SER A CA 1
ATOM 2941 C C . SER A 1 376 ? 3.845 11.832 21.568 1.00 94.62 376 SER A C 1
ATOM 2943 O O . SER A 1 376 ? 4.151 10.638 21.527 1.00 94.62 376 SER A O 1
ATOM 2945 N N . SER A 1 377 ? 2.961 12.320 22.426 1.00 97.31 377 SER A N 1
ATOM 2946 C CA . SER A 1 377 ? 2.103 11.556 23.315 1.00 97.31 377 SER A CA 1
ATOM 2947 C C . SER A 1 377 ? 0.649 11.848 22.957 1.00 97.31 377 SER A C 1
ATOM 2949 O O . SER A 1 377 ? 0.242 13.008 22.855 1.00 97.31 377 SER A O 1
ATOM 2951 N N . LEU A 1 378 ? -0.143 10.796 22.755 1.00 98.38 378 LEU A N 1
ATOM 2952 C CA . LEU A 1 378 ? -1.585 10.902 22.542 1.00 98.38 378 LEU A CA 1
ATOM 2953 C C . LEU A 1 378 ? -2.315 10.328 23.750 1.00 98.38 378 LEU A C 1
ATOM 2955 O O . LEU A 1 378 ? -1.989 9.235 24.210 1.00 98.38 378 LEU A O 1
ATOM 2959 N N . ARG A 1 379 ? -3.334 11.023 24.252 1.00 98.38 379 ARG A N 1
ATOM 2960 C CA . ARG A 1 379 ? -4.225 10.477 25.282 1.00 98.38 379 ARG A CA 1
ATOM 2961 C C . ARG A 1 379 ? -5.592 10.225 24.686 1.00 98.38 379 ARG A C 1
ATOM 2963 O O . ARG A 1 379 ? -6.226 11.168 24.230 1.00 98.38 379 ARG A O 1
ATOM 2970 N N . LEU A 1 380 ? -6.055 8.981 24.741 1.00 98.38 380 LEU A N 1
ATOM 2971 C CA . LEU A 1 380 ? -7.406 8.632 24.321 1.00 98.38 380 LEU A CA 1
ATOM 2972 C C . LEU A 1 380 ? -8.397 8.960 25.443 1.00 98.38 380 LEU A C 1
ATOM 2974 O O . LEU A 1 380 ? -8.188 8.563 26.590 1.00 98.38 380 LEU A O 1
ATOM 2978 N N . ALA A 1 381 ? -9.457 9.685 25.100 1.00 97.50 381 ALA A N 1
ATOM 2979 C CA . ALA A 1 381 ? -10.555 10.049 25.993 1.00 97.50 381 ALA A CA 1
ATOM 2980 C C . ALA A 1 381 ? -11.823 9.231 25.705 1.00 97.50 381 ALA A C 1
ATOM 2982 O O . ALA A 1 381 ? -12.568 8.895 26.625 1.00 97.50 381 ALA A O 1
ATOM 2983 N N . SER A 1 382 ? -12.059 8.892 24.437 1.00 98.12 382 SER A N 1
ATOM 2984 C CA . SER A 1 382 ? -13.126 7.990 24.005 1.00 98.12 382 SER A CA 1
ATOM 2985 C C . SER A 1 382 ? -12.711 7.285 22.709 1.00 98.12 382 SER A C 1
ATOM 2987 O O . SER A 1 382 ? -11.818 7.751 21.995 1.00 98.12 382 SER A O 1
ATOM 2989 N N . GLY A 1 383 ? -13.331 6.145 22.409 1.00 98.25 383 GLY A N 1
ATOM 2990 C CA . GLY A 1 383 ? -13.090 5.449 21.153 1.00 98.25 383 GLY A CA 1
ATOM 2991 C C . GLY A 1 383 ? -14.226 4.518 20.763 1.00 98.25 383 GLY A C 1
ATOM 2992 O O . GLY A 1 383 ? -14.863 3.892 21.613 1.00 98.25 383 GLY A O 1
ATOM 2993 N N . GLN A 1 384 ? -14.467 4.417 19.463 1.00 98.50 384 GLN A N 1
ATOM 2994 C CA . GLN A 1 384 ? -15.495 3.581 18.865 1.00 98.50 384 GLN A CA 1
ATOM 2995 C C . GLN A 1 384 ? -14.951 2.903 17.608 1.00 98.50 384 GLN A C 1
ATOM 2997 O O . GLN A 1 384 ? -14.311 3.544 16.779 1.00 98.50 384 GLN A O 1
ATOM 3002 N N . LEU A 1 385 ? -15.241 1.612 17.471 1.00 98.81 385 LEU A N 1
ATOM 3003 C CA . LEU A 1 385 ? -15.013 0.810 16.279 1.00 98.81 385 LEU A CA 1
ATOM 3004 C C . LEU A 1 385 ? -16.368 0.392 15.702 1.00 98.81 385 LEU A C 1
ATOM 3006 O O . LEU A 1 385 ? -17.171 -0.238 16.391 1.00 98.81 385 LEU A O 1
ATOM 3010 N N . VAL A 1 386 ? -16.600 0.697 14.431 1.00 98.81 386 VAL A N 1
ATOM 3011 C CA . VAL A 1 386 ? -17.757 0.228 13.664 1.00 98.81 386 VAL A CA 1
ATOM 3012 C C . VAL A 1 386 ? -17.286 -0.850 12.693 1.00 98.81 386 VAL A C 1
ATOM 3014 O O . VAL A 1 386 ? -16.363 -0.631 11.911 1.00 98.81 386 VAL A O 1
ATOM 3017 N N . LEU A 1 387 ? -17.893 -2.032 12.767 1.00 98.69 387 LEU A N 1
ATOM 3018 C CA . LEU A 1 387 ? -17.561 -3.202 11.958 1.00 98.69 387 LEU A CA 1
ATOM 3019 C C . LEU A 1 387 ? -18.705 -3.507 10.983 1.00 98.69 387 LEU A C 1
ATOM 3021 O O . LEU A 1 387 ? -19.811 -3.792 11.452 1.00 98.69 387 LEU A O 1
ATOM 3025 N N . PRO A 1 388 ? -18.463 -3.524 9.662 1.00 98.00 388 PRO A N 1
ATOM 3026 C CA . PRO A 1 388 ? -19.454 -3.992 8.703 1.00 98.00 388 PRO A CA 1
ATOM 3027 C C . PRO A 1 388 ? -19.582 -5.513 8.825 1.00 98.00 388 PRO A C 1
ATOM 3029 O O . PRO A 1 388 ? -18.649 -6.272 8.545 1.00 98.00 388 PRO A O 1
ATOM 3032 N N . HIS A 1 389 ? -20.731 -5.950 9.325 1.00 96.56 389 HIS A N 1
ATOM 3033 C CA . HIS A 1 389 ? -21.017 -7.323 9.697 1.00 96.56 389 HIS A CA 1
ATOM 3034 C C . HIS A 1 389 ? -21.945 -7.972 8.679 1.00 96.56 389 HIS A C 1
ATOM 3036 O O . HIS A 1 389 ? -23.090 -7.557 8.475 1.00 96.56 389 HIS A O 1
ATOM 3042 N N . ARG A 1 390 ? -21.459 -9.064 8.095 1.00 94.56 390 ARG A N 1
ATOM 3043 C CA . ARG A 1 390 ? -22.242 -9.887 7.187 1.00 94.56 390 ARG A CA 1
ATOM 3044 C C . ARG A 1 390 ? -22.730 -11.153 7.894 1.00 94.56 390 ARG A C 1
ATOM 3046 O O . ARG A 1 390 ? -21.904 -11.923 8.370 1.00 94.56 390 ARG A O 1
ATOM 3053 N N . PRO A 1 391 ? -24.044 -11.434 7.937 1.00 88.62 391 PRO A N 1
ATOM 3054 C CA . PRO A 1 391 ? -24.539 -12.680 8.511 1.00 88.62 391 PRO A CA 1
ATOM 3055 C C . PRO A 1 391 ? -24.017 -13.928 7.782 1.00 88.62 391 PRO A C 1
ATOM 3057 O O . PRO A 1 391 ? -24.059 -14.024 6.555 1.00 88.62 391 PRO A O 1
ATOM 3060 N N . THR A 1 392 ? -23.603 -14.935 8.549 1.00 77.25 392 THR A N 1
ATOM 3061 C CA . THR A 1 392 ? -23.114 -16.224 8.036 1.00 77.25 392 THR A CA 1
ATOM 3062 C C . THR A 1 392 ? -24.277 -17.158 7.670 1.00 77.25 392 THR A C 1
ATOM 3064 O O . THR A 1 392 ? -24.515 -18.158 8.345 1.00 77.25 392 THR A O 1
ATOM 3067 N N . THR A 1 393 ? -25.051 -16.840 6.630 1.00 73.38 393 THR A N 1
ATOM 3068 C CA . THR A 1 393 ? -26.232 -17.643 6.236 1.00 73.38 393 THR A CA 1
ATOM 3069 C C . THR A 1 393 ? -25.918 -18.789 5.266 1.00 73.38 393 THR A C 1
ATOM 3071 O O . THR A 1 393 ? -26.664 -19.767 5.236 1.00 73.38 393 THR A O 1
ATOM 3074 N N . GLY A 1 394 ? -24.801 -18.707 4.530 1.00 69.81 394 GLY A N 1
ATOM 3075 C CA . GLY A 1 394 ? -24.414 -19.669 3.486 1.00 69.81 394 GLY A CA 1
ATOM 3076 C C . GLY A 1 394 ? -25.339 -19.652 2.256 1.00 69.81 394 GLY A C 1
ATOM 3077 O O . GLY A 1 394 ? -26.373 -18.986 2.251 1.00 69.81 394 GLY A O 1
ATOM 3078 N N . GLY A 1 395 ? -24.981 -20.412 1.211 1.00 70.69 395 GLY A N 1
ATOM 3079 C CA . GLY A 1 395 ? -25.809 -20.598 0.003 1.00 70.69 395 GLY A CA 1
ATOM 3080 C C . GLY A 1 395 ? -25.642 -19.544 -1.101 1.00 70.69 395 GLY A C 1
ATOM 3081 O O . GLY A 1 395 ? -26.317 -19.618 -2.122 1.00 70.69 395 GLY A O 1
ATOM 3082 N N . ASP A 1 396 ? -24.726 -18.603 -0.914 1.00 79.19 396 ASP A N 1
ATOM 3083 C CA . ASP A 1 396 ? -24.388 -17.478 -1.792 1.00 79.19 396 ASP A CA 1
ATOM 3084 C C . ASP A 1 396 ? -23.007 -17.640 -2.456 1.00 79.19 396 ASP A C 1
ATOM 3086 O O . ASP A 1 396 ? -22.403 -16.677 -2.932 1.00 79.19 396 ASP A O 1
ATOM 3090 N N . GLU A 1 397 ? -22.477 -18.864 -2.448 1.00 90.38 397 GLU A N 1
ATOM 3091 C CA . GLU A 1 397 ? -21.136 -19.145 -2.942 1.00 90.38 397 GLU A CA 1
ATOM 3092 C C . GLU A 1 397 ? -21.056 -18.975 -4.461 1.00 90.38 397 GLU A C 1
ATOM 3094 O O . GLU A 1 397 ? -21.769 -19.633 -5.223 1.00 90.38 397 GLU A O 1
ATOM 3099 N N . TYR A 1 398 ? -20.146 -18.109 -4.905 1.00 93.88 398 TYR A N 1
ATOM 3100 C CA . TYR A 1 398 ? -19.857 -17.929 -6.323 1.00 93.88 398 TYR A CA 1
ATOM 3101 C C . TYR A 1 398 ? -18.732 -18.869 -6.764 1.00 93.88 398 TYR A C 1
ATOM 3103 O O . TYR A 1 398 ? -17.698 -18.974 -6.109 1.00 93.88 398 TYR A O 1
ATOM 3111 N N . VAL A 1 399 ? -18.895 -19.537 -7.905 1.00 94.94 399 VAL A N 1
ATOM 3112 C CA . VAL A 1 399 ? -17.888 -20.471 -8.422 1.00 94.94 399 VAL A CA 1
ATOM 3113 C C . VAL A 1 399 ? -17.314 -19.932 -9.720 1.00 94.94 399 VAL A C 1
ATOM 3115 O O . VAL A 1 399 ? -17.992 -19.883 -10.744 1.00 94.94 399 VAL A O 1
ATOM 3118 N N . PHE A 1 400 ? -16.036 -19.566 -9.685 1.00 96.75 400 PHE A N 1
ATOM 3119 C CA . PHE A 1 400 ? -15.293 -19.205 -10.885 1.00 96.75 400 PHE A CA 1
ATOM 3120 C C . PHE A 1 400 ? -14.759 -20.451 -11.605 1.00 96.75 400 PHE A C 1
ATOM 3122 O O . PHE A 1 400 ? -14.420 -21.445 -10.955 1.00 96.75 400 PHE A O 1
ATOM 3129 N N . PRO A 1 401 ? -14.610 -20.407 -12.942 1.00 95.88 401 PRO A N 1
ATOM 3130 C CA . PRO A 1 401 ? -13.854 -21.428 -13.654 1.00 95.88 401 PRO A CA 1
ATOM 3131 C C . PRO A 1 401 ? -12.386 -21.445 -13.184 1.00 95.88 401 PRO A C 1
ATOM 3133 O O . PRO A 1 401 ? -11.879 -20.424 -12.706 1.00 95.88 401 PRO A O 1
ATOM 3136 N N . PRO A 1 402 ? -11.669 -22.572 -13.345 1.00 95.88 402 PRO A N 1
ATOM 3137 C CA . PRO A 1 402 ? -10.246 -22.638 -13.027 1.00 95.88 402 PRO A CA 1
ATOM 3138 C C . PRO A 1 402 ? -9.422 -21.681 -13.911 1.00 95.88 402 PRO A C 1
ATOM 3140 O O . PRO A 1 402 ? -9.838 -21.353 -15.033 1.00 95.88 402 PRO A O 1
ATOM 3143 N N . PRO A 1 403 ? -8.242 -21.234 -13.440 1.00 96.25 403 PRO A N 1
ATOM 3144 C CA . PRO A 1 403 ? -7.373 -20.347 -14.204 1.00 96.25 403 PRO A CA 1
ATOM 3145 C C . PRO A 1 403 ? -6.927 -20.995 -15.517 1.00 96.25 403 PRO A C 1
ATOM 3147 O O . PRO A 1 403 ? -6.520 -22.156 -15.550 1.00 96.25 403 PRO A O 1
ATOM 3150 N N . VAL A 1 404 ? -6.968 -20.213 -16.594 1.00 94.88 404 VAL A N 1
ATOM 3151 C CA . VAL A 1 404 ? -6.275 -20.515 -17.849 1.00 94.88 404 VAL A CA 1
ATOM 3152 C C . VAL A 1 404 ? -5.089 -19.568 -17.954 1.00 94.88 404 VAL A C 1
ATOM 3154 O O . VAL A 1 404 ? -5.226 -18.370 -17.707 1.00 94.88 404 VAL A O 1
ATOM 3157 N N . THR A 1 405 ? -3.927 -20.104 -18.315 1.00 90.81 405 THR A N 1
ATOM 3158 C CA . THR A 1 405 ? -2.695 -19.335 -18.506 1.00 90.81 405 THR A CA 1
ATOM 3159 C C . THR A 1 405 ? -2.080 -19.674 -19.859 1.00 90.81 405 THR A C 1
ATOM 3161 O O . THR A 1 405 ? -2.270 -20.772 -20.386 1.00 90.81 405 THR A O 1
ATOM 3164 N N . ALA A 1 406 ? -1.320 -18.738 -20.423 1.00 88.50 406 ALA A N 1
ATOM 3165 C CA . ALA A 1 406 ? -0.413 -19.061 -21.517 1.00 88.50 406 ALA A CA 1
ATOM 3166 C C . ALA A 1 406 ? 0.706 -20.002 -21.015 1.00 88.50 406 ALA A C 1
ATOM 3168 O O . ALA A 1 406 ? 0.931 -20.090 -19.799 1.00 88.50 406 ALA A O 1
ATOM 3169 N N . PRO A 1 407 ? 1.417 -20.704 -21.918 1.00 90.19 407 PRO A N 1
ATOM 3170 C CA . PRO A 1 407 ? 2.677 -21.349 -21.569 1.00 90.19 407 PRO A CA 1
ATOM 3171 C C . PRO A 1 407 ? 3.619 -20.351 -20.890 1.00 90.19 407 PRO A C 1
ATOM 3173 O O . PRO A 1 407 ? 3.665 -19.181 -21.273 1.00 90.19 407 PRO A O 1
ATOM 3176 N N . ALA A 1 408 ? 4.352 -20.814 -19.877 1.00 88.94 408 ALA A N 1
ATOM 3177 C CA . ALA A 1 408 ? 5.332 -19.982 -19.194 1.00 88.94 408 ALA A CA 1
ATOM 3178 C C . ALA A 1 408 ? 6.389 -19.474 -20.182 1.00 88.94 408 ALA A C 1
ATOM 3180 O O . ALA A 1 408 ? 6.747 -20.165 -21.141 1.00 88.94 408 ALA A O 1
ATOM 3181 N N . TRP A 1 409 ? 6.887 -18.268 -19.920 1.00 91.81 409 TRP A N 1
ATOM 3182 C CA . TRP A 1 409 ? 7.980 -17.691 -20.686 1.00 91.81 409 TRP A CA 1
ATOM 3183 C C . TRP A 1 409 ? 9.200 -18.620 -20.633 1.00 91.81 409 TRP A C 1
ATOM 3185 O O . TRP A 1 409 ? 9.661 -18.992 -19.554 1.00 91.81 409 TRP A O 1
ATOM 3195 N N . ALA A 1 410 ? 9.678 -19.045 -21.804 1.00 96.06 410 ALA A N 1
ATOM 3196 C CA . ALA A 1 410 ? 10.781 -19.986 -21.913 1.00 96.06 410 ALA A CA 1
ATOM 3197 C C . AL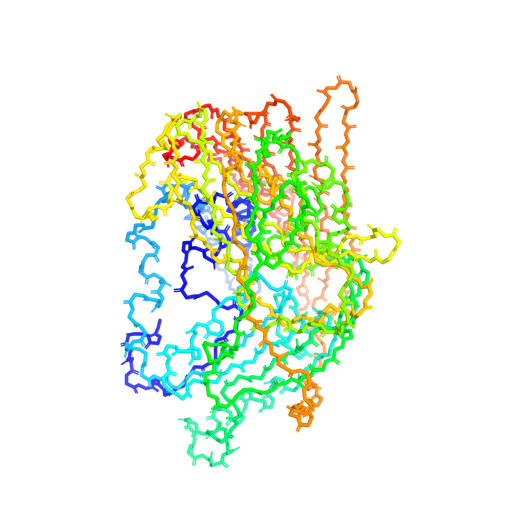A A 1 410 ? 12.119 -19.266 -21.716 1.00 96.06 410 ALA A C 1
ATOM 3199 O O . ALA A 1 410 ? 12.541 -18.481 -22.567 1.00 96.06 410 ALA A O 1
ATOM 3200 N N . THR A 1 411 ? 12.795 -19.573 -20.613 1.00 97.12 411 THR A N 1
ATOM 3201 C CA . THR A 1 411 ? 14.096 -18.997 -20.271 1.00 97.12 411 THR A CA 1
ATOM 3202 C C . THR A 1 411 ? 15.090 -20.068 -19.821 1.00 97.12 411 THR A C 1
ATOM 3204 O O . THR A 1 411 ? 14.716 -21.135 -19.330 1.00 97.12 411 THR A O 1
ATOM 3207 N N . GLU A 1 412 ? 16.378 -19.784 -19.994 1.00 97.75 412 GLU A N 1
ATOM 3208 C CA . GLU A 1 412 ? 17.491 -20.544 -19.426 1.00 97.75 412 GLU A CA 1
ATOM 3209 C C . GLU A 1 412 ? 18.073 -19.759 -18.245 1.00 97.75 412 GLU A C 1
ATOM 3211 O O . GLU A 1 412 ? 18.533 -18.625 -18.397 1.00 97.75 412 GLU A O 1
ATOM 3216 N N . THR A 1 413 ? 18.071 -20.357 -17.055 1.00 98.00 413 THR A N 1
ATOM 3217 C CA . THR A 1 413 ? 18.645 -19.743 -15.853 1.00 98.00 413 THR A CA 1
ATOM 3218 C C . THR A 1 413 ? 20.175 -19.774 -15.901 1.00 98.00 413 THR A C 1
ATOM 3220 O O . THR A 1 413 ? 20.780 -20.843 -15.905 1.00 98.00 413 THR A O 1
ATOM 3223 N N . LEU A 1 414 ? 20.803 -18.596 -15.878 1.00 97.88 414 LEU A N 1
ATOM 3224 C CA . LEU A 1 414 ? 22.260 -18.413 -15.823 1.00 97.88 414 LEU A CA 1
ATOM 3225 C C . LEU A 1 414 ? 22.759 -18.111 -14.402 1.00 97.88 414 LEU A C 1
ATOM 3227 O O . LEU A 1 414 ? 23.857 -18.522 -14.028 1.00 97.88 414 LEU A O 1
ATOM 3231 N N . ARG A 1 415 ? 21.945 -17.409 -13.605 1.00 97.38 415 ARG A N 1
ATOM 3232 C CA . ARG A 1 415 ? 22.108 -17.199 -12.158 1.00 97.38 415 ARG A CA 1
ATOM 3233 C C . ARG A 1 415 ? 20.742 -17.402 -11.508 1.00 97.38 415 ARG A C 1
ATOM 3235 O O . ARG A 1 415 ? 19.764 -16.835 -11.987 1.00 97.38 415 ARG A O 1
ATOM 3242 N N . ALA A 1 416 ? 20.672 -18.229 -10.468 1.00 96.62 416 ALA A N 1
ATOM 3243 C CA . ALA A 1 416 ? 19.433 -18.448 -9.726 1.00 96.62 416 ALA A CA 1
ATOM 3244 C C . ALA A 1 416 ? 19.042 -17.198 -8.924 1.00 96.62 416 ALA A C 1
ATOM 3246 O O . ALA A 1 416 ? 19.918 -16.439 -8.514 1.00 96.62 416 ALA A O 1
ATOM 3247 N N . GLU A 1 417 ? 17.743 -17.018 -8.698 1.00 94.81 417 GLU A N 1
ATOM 3248 C CA . GLU A 1 417 ? 17.223 -15.987 -7.798 1.00 94.81 417 GLU A CA 1
ATOM 3249 C C . GLU A 1 417 ? 17.588 -16.275 -6.333 1.00 94.81 417 GLU A C 1
ATOM 3251 O O . GLU A 1 417 ? 17.801 -17.429 -5.940 1.00 94.81 417 GLU A O 1
ATOM 3256 N N . ASN A 1 418 ? 17.663 -15.224 -5.518 1.00 93.62 418 ASN A N 1
ATOM 3257 C CA . ASN A 1 418 ? 17.866 -15.324 -4.078 1.00 93.62 418 ASN A CA 1
ATOM 3258 C C . ASN A 1 418 ? 17.279 -14.101 -3.364 1.00 93.62 418 ASN A C 1
ATOM 3260 O O . ASN A 1 418 ? 17.606 -12.967 -3.701 1.00 93.62 418 ASN A O 1
ATOM 3264 N N . HIS A 1 419 ? 16.481 -14.351 -2.326 1.00 92.38 419 HIS A N 1
ATOM 3265 C CA . HIS A 1 419 ? 15.738 -13.319 -1.605 1.00 92.38 419 HIS A CA 1
ATOM 3266 C C . HIS A 1 419 ? 16.071 -13.357 -0.117 1.00 92.38 419 HIS A C 1
ATOM 3268 O O . HIS A 1 419 ? 15.977 -14.406 0.529 1.00 92.38 419 HIS A O 1
ATOM 3274 N N . VAL A 1 420 ? 16.444 -12.210 0.442 1.00 92.25 420 VAL A N 1
ATOM 3275 C CA . VAL A 1 420 ? 16.764 -12.041 1.859 1.00 92.25 420 VAL A CA 1
ATOM 3276 C C . VAL A 1 420 ? 15.926 -10.911 2.422 1.00 92.25 420 VAL A C 1
ATOM 3278 O O . VAL A 1 420 ? 15.957 -9.792 1.928 1.00 92.25 420 VAL A O 1
ATOM 3281 N N . ARG A 1 421 ? 15.232 -11.198 3.521 1.00 92.06 421 ARG A N 1
ATOM 3282 C CA . ARG A 1 421 ? 14.579 -10.194 4.359 1.00 92.06 421 ARG A CA 1
ATOM 3283 C C . ARG A 1 421 ? 14.967 -10.454 5.798 1.00 92.06 421 ARG A C 1
ATOM 3285 O O . ARG A 1 421 ? 14.738 -11.550 6.310 1.00 92.06 421 ARG A O 1
ATOM 3292 N N . ARG A 1 422 ? 15.603 -9.477 6.439 1.00 93.25 422 ARG A N 1
ATOM 3293 C CA . ARG A 1 422 ? 16.044 -9.608 7.830 1.00 93.25 422 ARG A CA 1
ATOM 3294 C C . ARG A 1 422 ? 15.888 -8.310 8.596 1.00 93.25 422 ARG A C 1
ATOM 3296 O O . ARG A 1 422 ? 16.077 -7.227 8.050 1.00 93.25 422 ARG A O 1
ATOM 3303 N N . GLN A 1 423 ? 15.582 -8.457 9.875 1.00 94.31 423 GLN A N 1
ATOM 3304 C CA . GLN A 1 423 ? 15.612 -7.371 10.839 1.00 94.31 423 GLN A CA 1
ATOM 3305 C C . GLN A 1 423 ? 16.879 -7.505 11.683 1.00 94.31 423 GLN A C 1
ATOM 3307 O O . GLN A 1 423 ? 17.221 -8.598 12.136 1.00 94.31 423 GLN A O 1
ATOM 3312 N N . GLU A 1 424 ? 17.581 -6.397 11.878 1.00 96.81 424 GLU A N 1
ATOM 3313 C CA . GLU A 1 424 ? 18.783 -6.314 12.703 1.00 96.81 424 GLU A CA 1
ATOM 3314 C C . GLU A 1 424 ? 18.584 -5.274 13.806 1.00 96.81 424 GLU A C 1
ATOM 3316 O O . GLU A 1 424 ? 17.949 -4.242 13.596 1.00 96.81 424 GLU A O 1
ATOM 3321 N N . THR A 1 425 ? 19.158 -5.529 14.981 1.00 97.75 425 THR A N 1
ATOM 3322 C CA . THR A 1 425 ? 19.320 -4.528 16.039 1.00 97.75 425 THR A CA 1
ATOM 3323 C C . THR A 1 425 ? 20.791 -4.451 16.402 1.00 97.75 425 THR A C 1
ATOM 3325 O O . THR A 1 425 ? 21.381 -5.434 16.858 1.00 97.75 425 THR A O 1
ATOM 3328 N N . ASP A 1 426 ? 21.394 -3.285 16.201 1.00 97.56 426 ASP A N 1
ATOM 3329 C CA . ASP A 1 426 ? 22.729 -3.008 16.709 1.00 97.56 426 ASP A CA 1
ATOM 3330 C C . ASP A 1 426 ? 22.634 -2.749 18.217 1.00 97.56 426 ASP A C 1
ATOM 3332 O O . ASP A 1 426 ? 22.158 -1.712 18.672 1.00 97.56 426 ASP A O 1
ATOM 3336 N N . MET A 1 427 ? 23.110 -3.707 19.008 1.00 96.88 427 MET A N 1
ATOM 3337 C CA . MET A 1 427 ? 23.037 -3.651 20.470 1.00 96.88 427 MET A CA 1
ATOM 3338 C C . MET A 1 427 ? 23.950 -2.587 21.100 1.00 96.88 427 MET A C 1
ATOM 3340 O O . MET A 1 427 ? 23.802 -2.296 22.286 1.00 96.88 427 MET A O 1
ATOM 3344 N N . VAL A 1 428 ? 24.905 -2.026 20.350 1.00 97.00 428 VAL A N 1
ATOM 3345 C CA . VAL A 1 428 ? 25.771 -0.935 20.820 1.00 97.00 428 VAL A CA 1
ATOM 3346 C C . VAL A 1 428 ? 25.098 0.414 20.594 1.00 97.00 428 VAL A C 1
ATOM 3348 O O . VAL A 1 428 ? 25.145 1.272 21.474 1.00 97.00 428 VAL A O 1
ATOM 3351 N N . THR A 1 429 ? 24.491 0.617 19.423 1.00 96.56 429 THR A N 1
ATOM 3352 C CA . THR A 1 429 ? 23.917 1.917 19.034 1.00 96.56 429 THR A CA 1
ATOM 3353 C C . THR A 1 429 ? 22.412 2.033 19.275 1.00 96.56 429 THR A C 1
ATOM 3355 O O . THR A 1 429 ? 21.897 3.151 19.295 1.00 96.56 429 THR A O 1
ATOM 3358 N N . GLY A 1 430 ? 21.717 0.908 19.457 1.00 96.31 430 GLY A N 1
ATOM 3359 C CA . GLY A 1 430 ? 20.259 0.821 19.553 1.00 96.31 430 GLY A CA 1
ATOM 3360 C C . GLY A 1 430 ? 19.531 0.957 18.212 1.00 96.31 430 GLY A C 1
ATOM 3361 O O . GLY A 1 430 ? 18.304 0.994 18.202 1.00 96.31 430 GLY A O 1
ATOM 3362 N N . GLU A 1 431 ? 20.248 1.056 17.087 1.00 98.12 431 GLU A N 1
ATOM 3363 C CA . GLU A 1 431 ? 19.643 1.177 15.758 1.00 98.12 431 GLU A CA 1
ATOM 3364 C C . GLU A 1 431 ? 18.968 -0.136 15.340 1.00 98.12 431 GLU A C 1
ATOM 3366 O O . GLU A 1 431 ? 19.565 -1.211 15.412 1.00 98.12 431 GLU A O 1
ATOM 3371 N N . VAL A 1 432 ? 17.728 -0.035 14.865 1.00 98.12 432 VAL A N 1
ATOM 3372 C CA . VAL A 1 432 ? 16.960 -1.130 14.269 1.00 98.12 432 VAL A CA 1
ATOM 3373 C C . VAL A 1 432 ? 16.949 -0.941 12.755 1.00 98.12 432 VAL A C 1
ATOM 3375 O O . VAL A 1 432 ? 16.764 0.175 12.272 1.00 98.12 432 VAL A O 1
ATOM 3378 N N . SER A 1 433 ? 17.168 -2.012 11.992 1.00 97.88 433 SER A N 1
ATOM 3379 C CA . SER A 1 433 ? 17.194 -1.976 10.526 1.00 97.88 433 SER A CA 1
ATOM 3380 C C . SER A 1 433 ? 16.373 -3.104 9.903 1.00 97.88 433 SER A C 1
ATOM 3382 O O . SER A 1 433 ? 16.535 -4.255 10.298 1.00 97.88 433 SER A O 1
ATOM 3384 N N . LEU A 1 434 ? 15.569 -2.792 8.884 1.00 96.94 434 LEU A N 1
ATOM 3385 C CA . LEU A 1 434 ? 15.063 -3.761 7.907 1.00 96.94 434 LEU A CA 1
ATOM 3386 C C . LEU A 1 434 ? 16.014 -3.782 6.707 1.00 96.94 434 LEU A C 1
ATOM 3388 O O . LEU A 1 434 ? 16.357 -2.728 6.169 1.00 96.94 434 LEU A O 1
ATOM 3392 N N . ILE A 1 435 ? 16.446 -4.976 6.307 1.00 96.56 435 ILE A N 1
ATOM 3393 C CA . ILE A 1 435 ? 17.325 -5.205 5.157 1.00 96.56 435 ILE A CA 1
ATOM 3394 C C . ILE A 1 435 ? 16.614 -6.137 4.188 1.00 96.56 435 ILE A C 1
ATOM 3396 O O . ILE A 1 435 ? 16.189 -7.228 4.583 1.00 96.56 435 ILE A O 1
ATOM 3400 N N . ILE A 1 436 ? 16.533 -5.701 2.935 1.00 95.06 436 ILE A N 1
ATOM 3401 C CA . ILE A 1 436 ? 15.928 -6.435 1.827 1.00 95.06 436 ILE A CA 1
ATOM 3402 C C . ILE A 1 436 ? 16.992 -6.590 0.742 1.00 95.06 436 ILE A C 1
ATOM 3404 O O . ILE A 1 436 ? 17.637 -5.617 0.355 1.00 95.06 436 ILE A O 1
ATOM 3408 N N . GLU A 1 437 ? 17.205 -7.812 0.271 1.00 95.38 437 GLU A N 1
ATOM 3409 C CA . GLU A 1 437 ? 18.052 -8.109 -0.883 1.00 95.38 437 GLU A CA 1
ATOM 3410 C C . GLU A 1 437 ? 17.274 -9.064 -1.792 1.00 95.38 437 GLU A C 1
ATOM 3412 O O . GLU A 1 437 ? 17.081 -10.226 -1.438 1.00 95.38 437 GLU A O 1
ATOM 3417 N N . ASP A 1 438 ? 16.832 -8.575 -2.947 1.00 94.88 438 ASP A N 1
ATOM 3418 C CA . ASP A 1 438 ? 16.083 -9.339 -3.942 1.00 94.88 438 ASP A CA 1
ATOM 3419 C C . ASP A 1 438 ? 16.926 -9.473 -5.217 1.00 94.88 438 ASP A C 1
ATOM 3421 O O . ASP A 1 438 ? 16.969 -8.572 -6.054 1.00 94.88 438 ASP A O 1
ATOM 3425 N N . ASP A 1 439 ? 17.637 -10.597 -5.359 1.00 95.69 439 ASP A N 1
ATOM 3426 C CA . ASP A 1 439 ? 18.300 -10.997 -6.606 1.00 95.69 439 ASP A CA 1
ATOM 3427 C C . ASP A 1 439 ? 17.291 -11.767 -7.453 1.00 95.69 439 ASP A C 1
ATOM 3429 O O . ASP A 1 439 ? 16.969 -12.915 -7.154 1.00 95.69 439 ASP A O 1
ATOM 3433 N N . PHE A 1 440 ? 16.813 -11.144 -8.529 1.00 95.25 440 PHE A N 1
ATOM 3434 C CA . PHE A 1 440 ? 15.878 -11.750 -9.481 1.00 95.25 440 PHE A CA 1
ATOM 3435 C C . PHE A 1 440 ? 16.561 -12.762 -10.419 1.00 95.25 440 PHE A C 1
ATOM 3437 O O . PHE A 1 440 ? 15.966 -13.241 -11.387 1.00 95.25 440 PHE A O 1
ATOM 3444 N N . GLY A 1 441 ? 17.828 -13.083 -10.153 1.00 96.38 441 GLY A N 1
ATOM 3445 C CA . GLY A 1 441 ? 18.640 -13.979 -10.947 1.00 96.38 441 GLY A CA 1
ATOM 3446 C C . GLY A 1 441 ? 19.113 -13.330 -12.243 1.00 96.38 441 GLY A C 1
ATOM 3447 O O . GLY A 1 441 ? 19.117 -12.110 -12.427 1.00 96.38 441 GLY A O 1
ATOM 3448 N N . LYS A 1 442 ? 19.563 -14.187 -13.155 1.00 97.81 442 LYS A N 1
ATOM 3449 C CA . LYS A 1 442 ? 19.968 -13.817 -14.510 1.00 97.81 442 LYS A CA 1
ATOM 3450 C C . LYS A 1 442 ? 19.495 -14.898 -15.456 1.00 97.81 442 LYS A C 1
ATOM 3452 O O . LYS A 1 442 ? 19.821 -16.071 -15.260 1.00 97.81 442 LYS A O 1
ATOM 3457 N N . VAL A 1 443 ? 18.738 -14.514 -16.469 1.00 98.06 443 VAL A N 1
ATOM 3458 C CA . VAL A 1 443 ? 18.089 -15.444 -17.393 1.00 98.06 443 VAL A CA 1
ATOM 3459 C C . VAL A 1 443 ? 18.410 -15.083 -18.832 1.00 98.06 443 VAL A C 1
ATOM 3461 O O . VAL A 1 443 ? 18.567 -13.909 -19.157 1.00 98.06 443 VAL A O 1
ATOM 3464 N N . ARG A 1 444 ? 18.502 -16.097 -19.691 1.00 97.88 444 ARG A N 1
ATOM 3465 C CA . ARG A 1 444 ? 18.534 -15.953 -21.146 1.00 97.88 444 ARG A CA 1
ATOM 3466 C C . ARG A 1 444 ? 17.156 -16.275 -21.706 1.00 97.88 444 ARG A C 1
ATOM 3468 O O . ARG A 1 444 ? 16.619 -17.341 -21.421 1.00 97.88 444 ARG A O 1
ATOM 3475 N N . ASP A 1 445 ? 16.610 -15.383 -22.517 1.00 97.31 445 ASP A N 1
ATOM 3476 C CA . ASP A 1 445 ? 15.412 -15.657 -23.305 1.00 97.31 445 ASP A CA 1
ATOM 3477 C C . ASP A 1 445 ? 15.700 -16.755 -24.349 1.00 97.31 445 ASP A C 1
ATOM 3479 O O . ASP A 1 445 ? 16.663 -16.649 -25.112 1.00 97.31 445 ASP A O 1
ATOM 3483 N N . CYS A 1 446 ? 14.896 -17.822 -24.383 1.00 97.25 446 CYS A N 1
ATOM 3484 C CA . CYS A 1 446 ? 15.129 -18.961 -25.280 1.00 97.25 446 CYS A CA 1
ATOM 3485 C C . CYS A 1 446 ? 14.737 -18.710 -26.749 1.00 97.25 446 CYS A C 1
ATOM 3487 O O . CYS A 1 446 ? 15.119 -19.508 -27.605 1.00 97.25 446 CYS A O 1
ATOM 3489 N N . ASP A 1 447 ? 13.973 -17.659 -27.049 1.00 95.50 447 ASP A N 1
ATOM 3490 C CA . ASP A 1 447 ? 13.540 -17.293 -28.402 1.00 95.50 447 ASP A CA 1
ATOM 3491 C C . ASP A 1 447 ? 14.555 -16.348 -29.068 1.00 95.50 447 ASP A C 1
ATOM 3493 O O . ASP A 1 447 ? 15.086 -16.639 -30.140 1.00 95.50 447 ASP A O 1
ATOM 3497 N N . HIS A 1 448 ? 14.905 -15.244 -28.400 1.00 95.00 448 HIS A N 1
ATOM 3498 C CA . HIS A 1 448 ? 15.768 -14.194 -28.960 1.00 95.00 448 HIS A CA 1
ATOM 3499 C C . HIS A 1 448 ? 17.132 -14.041 -28.268 1.00 95.00 448 HIS A C 1
ATOM 3501 O O . HIS A 1 448 ? 17.922 -13.154 -28.619 1.00 95.00 448 HIS A O 1
ATOM 3507 N N . GLY A 1 449 ? 17.437 -14.862 -27.263 1.00 96.44 449 GLY A N 1
ATOM 3508 C CA . GLY A 1 449 ? 18.767 -14.951 -26.654 1.00 96.44 449 GLY A CA 1
ATOM 3509 C C . GLY A 1 449 ? 19.203 -13.751 -25.810 1.00 96.44 449 GLY A C 1
ATOM 3510 O O . GLY A 1 449 ? 20.375 -13.699 -25.442 1.00 96.44 449 GLY A O 1
ATOM 3511 N N . LEU A 1 450 ? 18.318 -12.784 -25.515 1.00 97.31 450 LEU A N 1
ATOM 3512 C CA . LEU A 1 450 ? 18.672 -11.656 -24.637 1.00 97.31 450 LEU A CA 1
ATOM 3513 C C . LEU A 1 450 ? 18.944 -12.194 -23.245 1.00 97.31 450 LEU A C 1
ATOM 3515 O O . LEU A 1 450 ? 18.161 -12.999 -22.742 1.00 97.31 450 LEU A O 1
ATOM 3519 N N . ILE A 1 451 ? 20.006 -11.720 -22.613 1.00 98.19 451 ILE A N 1
ATOM 3520 C CA . ILE A 1 451 ? 20.269 -12.029 -21.215 1.00 98.19 451 ILE A CA 1
ATOM 3521 C C . ILE A 1 451 ? 19.899 -10.812 -20.382 1.00 98.19 451 ILE A C 1
ATOM 3523 O O . ILE A 1 451 ? 20.342 -9.709 -20.691 1.00 98.19 451 ILE A O 1
ATOM 3527 N N . ALA A 1 452 ? 19.121 -11.012 -19.323 1.00 97.69 452 ALA A N 1
ATOM 3528 C CA . ALA A 1 452 ? 18.763 -9.962 -18.379 1.00 97.69 452 ALA A CA 1
ATOM 3529 C C . ALA A 1 452 ? 18.904 -10.458 -16.939 1.00 97.69 452 ALA A C 1
ATOM 3531 O O . ALA A 1 452 ? 18.670 -11.634 -16.653 1.00 97.69 452 ALA A O 1
ATOM 3532 N N . GLY A 1 453 ? 19.287 -9.561 -16.037 1.00 97.75 453 GLY A N 1
ATOM 3533 C CA . GLY A 1 453 ? 19.334 -9.819 -14.601 1.00 97.75 453 GLY A CA 1
ATOM 3534 C C . GLY A 1 453 ? 19.129 -8.532 -13.818 1.00 97.75 453 GLY A C 1
ATOM 3535 O O . GLY A 1 453 ? 19.428 -7.453 -14.322 1.00 97.75 453 GLY A O 1
ATOM 3536 N N . SER A 1 454 ? 18.606 -8.643 -12.603 1.00 97.56 454 SER A N 1
ATOM 3537 C CA . SER A 1 454 ? 18.368 -7.486 -11.740 1.00 97.56 454 SER A CA 1
ATOM 3538 C C . SER A 1 454 ? 18.559 -7.863 -10.277 1.00 97.56 454 SER A C 1
ATOM 3540 O O . SER A 1 454 ? 18.273 -8.997 -9.886 1.00 97.56 454 SER A O 1
ATOM 3542 N N . ILE A 1 455 ? 19.075 -6.928 -9.480 1.00 97.69 455 ILE A N 1
ATOM 3543 C CA . ILE A 1 455 ? 19.206 -7.085 -8.032 1.00 97.69 455 ILE A CA 1
ATOM 3544 C C . ILE A 1 455 ? 18.804 -5.786 -7.345 1.00 97.69 455 ILE A C 1
ATOM 3546 O O . ILE A 1 455 ? 19.441 -4.757 -7.574 1.00 97.69 455 ILE A O 1
ATOM 3550 N N . ALA A 1 456 ? 17.818 -5.858 -6.457 1.00 97.31 456 ALA A N 1
ATOM 3551 C CA . ALA A 1 456 ? 17.398 -4.768 -5.587 1.00 97.31 456 ALA A CA 1
ATOM 3552 C C . ALA A 1 456 ? 17.954 -4.961 -4.174 1.00 97.31 456 ALA A C 1
ATOM 3554 O O . ALA A 1 456 ? 17.981 -6.072 -3.644 1.00 97.31 456 ALA A O 1
ATOM 3555 N N . ARG A 1 457 ? 18.422 -3.881 -3.551 1.00 97.75 457 ARG A N 1
ATOM 3556 C CA . ARG A 1 457 ? 18.944 -3.883 -2.182 1.00 97.75 457 ARG A CA 1
ATOM 3557 C C . ARG A 1 457 ? 18.421 -2.671 -1.444 1.00 97.75 457 ARG A C 1
ATOM 3559 O O . ARG A 1 457 ? 18.643 -1.545 -1.883 1.00 97.75 457 ARG A O 1
ATOM 3566 N N . GLU A 1 458 ? 17.794 -2.890 -0.301 1.00 97.19 458 GLU A N 1
ATOM 3567 C CA . GLU A 1 458 ? 17.225 -1.829 0.518 1.00 97.19 458 GLU A CA 1
ATOM 3568 C C . GLU A 1 458 ? 17.644 -1.949 1.976 1.00 97.19 458 GLU A C 1
ATOM 3570 O O . GLU A 1 458 ? 17.816 -3.042 2.524 1.00 97.19 458 GLU A O 1
ATOM 3575 N N . ARG A 1 459 ? 17.796 -0.793 2.620 1.00 98.12 459 ARG A N 1
ATOM 3576 C CA . ARG A 1 459 ? 18.013 -0.688 4.058 1.00 98.12 459 ARG A CA 1
ATOM 3577 C C . ARG A 1 459 ? 17.204 0.465 4.631 1.00 98.12 459 ARG A C 1
ATOM 3579 O O . ARG A 1 459 ? 17.428 1.620 4.268 1.00 98.12 459 ARG A O 1
ATOM 3586 N N . TRP A 1 460 ? 16.349 0.138 5.591 1.00 98.38 460 TRP A N 1
ATOM 3587 C CA . TRP A 1 460 ? 15.523 1.080 6.341 1.00 98.38 460 TRP A CA 1
ATOM 3588 C C . TRP A 1 460 ? 15.938 1.046 7.806 1.00 98.38 460 TRP A C 1
ATOM 3590 O O . TRP A 1 460 ? 15.727 0.036 8.471 1.00 98.38 460 TRP A O 1
ATOM 3600 N N . SER A 1 461 ? 16.541 2.119 8.314 1.00 98.56 461 SER A N 1
ATOM 3601 C CA . SER A 1 461 ? 17.091 2.184 9.674 1.00 98.56 461 SER A CA 1
ATOM 3602 C C . SER A 1 461 ? 16.466 3.298 10.507 1.00 98.56 461 SER A C 1
ATOM 3604 O O . SER A 1 461 ? 16.218 4.384 9.984 1.00 98.56 461 SER A O 1
ATOM 3606 N N . ILE A 1 462 ? 16.261 3.044 11.801 1.00 98.69 462 ILE A N 1
ATOM 3607 C CA . ILE A 1 462 ? 15.781 4.027 12.781 1.00 98.69 462 ILE A CA 1
ATOM 3608 C C . ILE A 1 462 ? 16.226 3.643 14.200 1.00 98.69 462 ILE A C 1
ATOM 3610 O O . ILE A 1 462 ? 16.429 2.468 14.508 1.00 98.69 462 ILE A O 1
ATOM 3614 N N . LYS A 1 463 ? 16.336 4.621 15.096 1.00 98.31 463 LYS A N 1
ATOM 3615 C CA . LYS A 1 463 ? 16.500 4.425 16.539 1.00 98.31 463 LYS A CA 1
ATOM 3616 C C . LYS A 1 463 ? 15.155 4.560 17.264 1.00 98.31 463 LYS A C 1
ATOM 3618 O O . LYS A 1 463 ? 14.384 5.462 16.939 1.00 98.31 463 LYS A O 1
ATOM 3623 N N . PRO A 1 464 ? 14.867 3.721 18.276 1.00 97.12 464 PRO A N 1
ATOM 3624 C CA . PRO A 1 464 ? 13.598 3.743 19.008 1.00 97.12 464 PRO A CA 1
ATOM 3625 C C . PRO A 1 464 ? 13.203 5.092 19.628 1.00 97.12 464 PRO A C 1
ATOM 3627 O O . PRO A 1 464 ? 12.010 5.359 19.767 1.00 97.12 464 PRO A O 1
ATOM 3630 N N . ASP A 1 465 ? 14.182 5.905 20.019 1.00 96.56 465 ASP A N 1
ATOM 3631 C CA . ASP A 1 465 ? 14.045 7.153 20.777 1.00 96.56 465 ASP A CA 1
ATOM 3632 C C . ASP A 1 465 ? 14.403 8.415 19.971 1.00 96.56 465 ASP A C 1
ATOM 3634 O O . ASP A 1 465 ? 14.401 9.515 20.522 1.00 96.56 465 ASP A O 1
ATOM 3638 N N . ASP A 1 466 ? 14.681 8.276 18.673 1.00 97.44 466 ASP A N 1
ATOM 3639 C CA . ASP A 1 466 ? 15.057 9.385 17.796 1.00 97.44 466 ASP A CA 1
ATOM 3640 C C . ASP A 1 466 ? 14.410 9.225 16.408 1.00 97.44 466 ASP A C 1
ATOM 3642 O O . ASP A 1 466 ? 14.986 8.572 15.531 1.00 97.44 466 ASP A O 1
ATOM 3646 N N . PRO A 1 467 ? 13.226 9.818 16.160 1.00 97.00 467 PRO A N 1
ATOM 3647 C CA . PRO A 1 467 ? 12.576 9.737 14.853 1.00 97.00 467 PRO A CA 1
ATOM 3648 C C . PRO A 1 467 ? 13.388 10.400 13.729 1.00 97.00 467 PRO A C 1
ATOM 3650 O O . PRO A 1 467 ? 13.225 10.032 12.568 1.00 97.00 467 PRO A O 1
ATOM 3653 N N . LEU A 1 468 ? 14.300 11.330 14.043 1.00 98.00 468 LEU A N 1
ATOM 3654 C CA . LEU A 1 468 ? 15.149 12.000 13.049 1.00 98.00 468 LEU A CA 1
ATOM 3655 C C . LEU A 1 468 ? 16.317 11.122 12.578 1.00 98.00 468 LEU A C 1
ATOM 3657 O O . LEU A 1 468 ? 16.985 11.442 11.596 1.00 98.00 468 LEU A O 1
ATOM 3661 N N . SER A 1 469 ? 16.546 9.983 13.234 1.00 98.38 469 SER A N 1
ATOM 3662 C CA . SER A 1 469 ? 17.497 8.973 12.764 1.00 98.38 469 SER A CA 1
ATOM 3663 C C . SER A 1 469 ? 16.981 8.144 11.578 1.00 98.38 469 SER A C 1
ATOM 3665 O O . SER A 1 469 ? 17.757 7.383 10.993 1.00 98.38 469 SER A O 1
ATOM 3667 N N . ALA A 1 470 ? 15.698 8.286 11.215 1.00 98.50 470 ALA A N 1
ATOM 3668 C CA . ALA A 1 470 ? 15.080 7.563 10.112 1.00 98.50 470 ALA A CA 1
ATOM 3669 C C . ALA A 1 470 ? 15.830 7.775 8.793 1.00 98.50 470 ALA A C 1
ATOM 3671 O O . ALA A 1 470 ? 16.118 8.900 8.368 1.00 98.50 470 ALA A O 1
ATOM 3672 N N . LYS A 1 471 ? 16.148 6.664 8.130 1.00 98.62 471 LYS A N 1
ATOM 3673 C CA . LYS A 1 471 ? 16.911 6.666 6.885 1.00 98.62 471 LYS A CA 1
ATOM 3674 C C . LYS A 1 471 ? 16.520 5.487 6.005 1.00 98.62 471 LYS A C 1
ATOM 3676 O O . LYS A 1 471 ? 16.512 4.347 6.461 1.00 98.62 471 LYS A O 1
ATOM 3681 N N . GLY A 1 472 ? 16.263 5.778 4.733 1.00 98.62 472 GLY A N 1
ATOM 3682 C CA . GLY A 1 472 ? 16.083 4.798 3.665 1.00 98.62 472 GLY A CA 1
ATOM 3683 C C . GLY A 1 472 ? 17.245 4.854 2.681 1.00 98.62 472 GLY A C 1
ATOM 3684 O O . GLY A 1 472 ? 17.713 5.942 2.334 1.00 98.62 472 GLY A O 1
ATOM 3685 N N . VAL A 1 473 ? 17.737 3.696 2.251 1.00 98.69 473 VAL A N 1
ATOM 3686 C CA . VAL A 1 473 ? 18.761 3.556 1.209 1.00 98.69 473 VAL A CA 1
ATOM 3687 C C . VAL A 1 473 ? 18.344 2.438 0.270 1.00 98.69 473 VAL A C 1
ATOM 3689 O O . VAL A 1 473 ? 18.098 1.330 0.736 1.00 98.69 473 VAL A O 1
ATOM 3692 N N . CYS A 1 474 ? 18.347 2.710 -1.030 1.00 98.62 474 CYS A N 1
ATOM 3693 C CA . CYS A 1 474 ? 18.074 1.729 -2.073 1.00 98.62 474 CYS A CA 1
ATOM 3694 C C . CYS A 1 474 ? 19.253 1.674 -3.053 1.00 98.62 474 CYS A C 1
ATOM 3696 O O . CYS A 1 474 ? 19.858 2.699 -3.386 1.00 98.62 474 CYS A O 1
ATOM 3698 N N . HIS A 1 475 ? 19.577 0.476 -3.527 1.00 98.69 475 HIS A N 1
ATOM 3699 C CA . HIS A 1 475 ? 20.600 0.207 -4.530 1.00 98.69 475 HIS A CA 1
ATOM 3700 C C . HIS A 1 475 ? 20.097 -0.865 -5.492 1.00 98.69 475 HIS A C 1
ATOM 3702 O O . HIS A 1 475 ? 19.796 -1.978 -5.070 1.00 98.69 475 HIS A O 1
ATOM 3708 N N . TRP A 1 476 ? 20.038 -0.534 -6.777 1.00 98.69 476 TRP A N 1
ATOM 3709 C CA . TRP A 1 476 ? 19.684 -1.473 -7.830 1.00 98.69 476 TRP A CA 1
ATOM 3710 C C . TRP A 1 476 ? 20.840 -1.696 -8.792 1.00 98.69 476 TRP A C 1
ATOM 3712 O O . TRP A 1 476 ? 21.522 -0.746 -9.181 1.00 98.69 476 TRP A O 1
ATOM 3722 N N . THR A 1 477 ? 20.980 -2.943 -9.222 1.00 98.75 477 THR A N 1
ATOM 3723 C CA . THR A 1 477 ? 21.817 -3.353 -10.346 1.00 98.75 477 THR A CA 1
ATOM 3724 C C . THR A 1 477 ? 20.906 -3.883 -11.447 1.00 98.75 477 THR A C 1
ATOM 3726 O O . THR A 1 477 ? 20.164 -4.827 -11.197 1.00 98.75 477 THR A O 1
ATOM 3729 N N . GLU A 1 478 ? 20.983 -3.332 -12.656 1.00 98.56 478 GLU A N 1
ATOM 3730 C CA . GLU A 1 478 ? 20.296 -3.863 -13.841 1.00 98.56 478 GLU A CA 1
ATOM 3731 C C . GLU A 1 478 ? 21.330 -4.322 -14.867 1.00 98.56 478 GLU A C 1
ATOM 3733 O O . GLU A 1 478 ? 22.245 -3.572 -15.206 1.00 98.56 478 GLU A O 1
ATOM 3738 N N . GLU A 1 479 ? 21.188 -5.540 -15.379 1.00 98.19 479 GLU A N 1
ATOM 3739 C CA . GLU A 1 479 ? 22.098 -6.157 -16.343 1.00 98.19 479 GLU A CA 1
ATOM 3740 C C . GLU A 1 479 ? 21.354 -6.516 -17.633 1.00 98.19 479 GLU A C 1
ATOM 3742 O O . GLU A 1 479 ? 20.272 -7.106 -17.598 1.00 98.19 479 GLU A O 1
ATOM 3747 N N . LEU A 1 480 ? 21.974 -6.233 -18.779 1.00 97.88 480 LEU A N 1
ATOM 3748 C CA . LEU A 1 480 ? 21.531 -6.673 -20.098 1.00 97.88 480 LEU A CA 1
ATOM 3749 C C . LEU A 1 480 ? 22.745 -7.135 -20.908 1.00 97.88 480 LEU A C 1
ATOM 3751 O O . LEU A 1 480 ? 23.709 -6.389 -21.048 1.00 97.88 480 LEU A O 1
ATOM 3755 N N . GLU A 1 481 ? 22.713 -8.341 -21.472 1.00 97.81 481 GLU A N 1
ATOM 3756 C CA . GLU A 1 481 ? 23.788 -8.830 -22.344 1.00 97.81 481 GLU A CA 1
ATOM 3757 C C . GLU A 1 481 ? 23.257 -9.336 -23.680 1.00 97.81 481 GLU A C 1
ATOM 3759 O O . GLU A 1 481 ? 22.240 -10.035 -23.755 1.00 97.81 481 GLU A O 1
ATOM 3764 N N . ARG A 1 482 ? 24.008 -9.015 -24.732 1.00 95.12 482 ARG A N 1
ATOM 3765 C CA . ARG A 1 482 ? 23.812 -9.527 -26.078 1.00 95.12 482 ARG A CA 1
ATOM 3766 C C . ARG A 1 482 ? 25.150 -9.711 -26.768 1.00 95.12 482 ARG A C 1
ATOM 3768 O O . ARG A 1 482 ? 25.880 -8.743 -26.940 1.00 95.12 482 ARG A O 1
ATOM 3775 N N . ASP A 1 483 ? 25.422 -10.937 -27.204 1.00 92.38 483 ASP A N 1
ATOM 3776 C CA . ASP A 1 483 ? 26.657 -11.296 -27.901 1.00 92.38 483 ASP A CA 1
ATOM 3777 C C . ASP A 1 483 ? 27.905 -10.840 -27.113 1.00 92.38 483 ASP A C 1
ATOM 3779 O O . ASP A 1 483 ? 28.184 -11.374 -26.038 1.00 92.38 483 ASP A O 1
ATOM 3783 N N . ASP A 1 484 ? 28.648 -9.858 -27.623 1.00 93.38 484 ASP A N 1
ATOM 3784 C CA . ASP A 1 484 ? 29.831 -9.249 -27.007 1.00 93.38 484 ASP A CA 1
ATOM 3785 C C . ASP A 1 484 ? 29.547 -7.922 -26.274 1.00 93.38 484 ASP A C 1
ATOM 3787 O O . ASP A 1 484 ? 30.472 -7.282 -25.769 1.00 93.38 484 ASP A O 1
ATOM 3791 N N . ILE A 1 485 ? 28.280 -7.512 -26.189 1.00 96.56 485 ILE A N 1
ATOM 3792 C CA . ILE A 1 485 ? 27.825 -6.300 -25.508 1.00 96.56 485 ILE A CA 1
ATOM 3793 C C . ILE A 1 485 ? 27.245 -6.666 -24.140 1.00 96.56 485 ILE A C 1
ATOM 3795 O O . ILE A 1 485 ? 26.254 -7.388 -24.035 1.00 96.56 485 ILE A O 1
ATOM 3799 N N . ARG A 1 486 ? 27.829 -6.109 -23.079 1.00 97.94 486 ARG A N 1
ATOM 3800 C CA . ARG A 1 486 ? 27.321 -6.171 -21.704 1.00 97.94 486 ARG A CA 1
ATOM 3801 C C . ARG A 1 486 ? 27.006 -4.770 -21.222 1.00 97.94 486 ARG A C 1
ATOM 3803 O O . ARG A 1 486 ? 27.901 -3.936 -21.108 1.00 97.94 486 ARG A O 1
ATOM 3810 N N . LEU A 1 487 ? 25.741 -4.517 -20.942 1.00 98.50 487 LEU A N 1
ATOM 3811 C CA . LEU A 1 487 ? 25.242 -3.250 -20.439 1.00 98.50 487 LEU A CA 1
ATOM 3812 C C . LEU A 1 487 ? 24.825 -3.438 -18.988 1.00 98.50 487 LEU A C 1
ATOM 3814 O O . LEU A 1 487 ? 24.181 -4.426 -18.637 1.00 98.50 487 LEU A O 1
ATOM 3818 N N . ARG A 1 488 ? 25.202 -2.486 -18.143 1.00 98.56 488 ARG A N 1
ATOM 3819 C CA . ARG A 1 488 ? 24.822 -2.492 -16.733 1.00 98.56 488 ARG A CA 1
ATOM 3820 C C . ARG A 1 488 ? 24.500 -1.087 -16.276 1.00 98.56 488 ARG A C 1
ATOM 3822 O O . ARG A 1 488 ? 25.223 -0.159 -16.636 1.00 98.56 488 ARG A O 1
ATOM 3829 N N . THR A 1 489 ? 23.472 -0.933 -15.454 1.00 98.75 489 THR A N 1
ATOM 3830 C CA . THR A 1 489 ? 23.309 0.272 -14.643 1.00 98.75 489 THR A CA 1
ATOM 3831 C C . THR A 1 489 ? 23.391 -0.054 -13.163 1.00 98.75 489 THR A C 1
ATOM 3833 O O . THR A 1 489 ? 22.923 -1.098 -12.714 1.00 98.75 489 THR A O 1
ATOM 3836 N N . GLU A 1 490 ? 24.021 0.846 -12.415 1.00 98.81 490 GLU A N 1
ATOM 3837 C CA . GLU A 1 490 ? 23.943 0.882 -10.958 1.00 98.81 490 GLU A CA 1
ATOM 3838 C C . GLU A 1 490 ? 23.196 2.142 -10.573 1.00 98.81 490 GLU A C 1
ATOM 3840 O O . GLU A 1 490 ? 23.527 3.242 -11.028 1.00 98.81 490 GLU A O 1
ATOM 3845 N N . THR A 1 491 ? 22.174 1.991 -9.745 1.00 98.75 491 THR A N 1
ATOM 3846 C CA . THR A 1 491 ? 21.410 3.131 -9.269 1.00 98.75 491 THR A CA 1
ATOM 3847 C C . THR A 1 491 ? 21.330 3.133 -7.757 1.00 98.75 491 THR A C 1
ATOM 3849 O O . THR A 1 491 ? 21.057 2.116 -7.130 1.00 98.75 491 THR A O 1
ATOM 3852 N N . HIS A 1 492 ? 21.591 4.289 -7.158 1.00 98.69 492 HIS A N 1
ATOM 3853 C CA . HIS A 1 492 ? 21.552 4.486 -5.717 1.00 98.69 492 HIS A CA 1
ATOM 3854 C C . HIS A 1 492 ? 20.569 5.599 -5.395 1.00 98.69 492 HIS A C 1
ATOM 3856 O O . HIS A 1 492 ? 20.555 6.624 -6.073 1.00 98.69 492 HIS A O 1
ATOM 3862 N N . SER A 1 493 ? 19.787 5.438 -4.336 1.00 98.56 493 SER A N 1
ATOM 3863 C CA . SER A 1 493 ? 18.983 6.516 -3.771 1.00 98.56 493 SER A CA 1
ATOM 3864 C C . SER A 1 493 ? 18.965 6.435 -2.249 1.00 98.56 493 SER A C 1
ATOM 3866 O O . SER A 1 493 ? 19.165 5.378 -1.650 1.00 98.56 493 SER A O 1
ATOM 3868 N N . LYS A 1 494 ? 18.811 7.587 -1.605 1.00 98.62 494 LYS A N 1
ATOM 3869 C CA . LYS A 1 494 ? 18.791 7.714 -0.152 1.00 98.62 494 LYS A CA 1
ATOM 3870 C C . LYS A 1 494 ? 17.872 8.854 0.251 1.00 98.62 494 LYS A C 1
ATOM 3872 O O . LYS A 1 494 ? 17.934 9.925 -0.351 1.00 98.62 494 LYS A O 1
ATOM 3877 N N . MET A 1 495 ? 17.122 8.638 1.328 1.00 98.69 495 MET A N 1
ATOM 3878 C CA . MET A 1 495 ? 16.334 9.658 2.015 1.00 98.69 495 MET A CA 1
ATOM 3879 C C . MET A 1 495 ? 16.612 9.623 3.517 1.00 98.69 495 MET A C 1
ATOM 3881 O O . MET A 1 495 ? 16.804 8.556 4.100 1.00 98.69 495 MET A O 1
ATOM 3885 N N . TRP A 1 496 ? 16.658 10.795 4.134 1.00 98.62 496 TRP A N 1
ATOM 3886 C CA . TRP A 1 496 ? 16.617 11.001 5.584 1.00 98.62 496 TRP A CA 1
ATOM 3887 C C . TRP A 1 496 ? 15.965 12.361 5.860 1.00 98.62 496 TRP A C 1
ATOM 3889 O O . TRP A 1 496 ? 15.732 13.124 4.922 1.00 98.62 496 TRP A O 1
ATOM 3899 N N . SER A 1 497 ? 15.655 12.677 7.114 1.00 98.00 497 SER A N 1
ATOM 3900 C CA . SER A 1 497 ? 15.020 13.953 7.462 1.00 98.00 497 SER A CA 1
ATOM 3901 C C . SER A 1 497 ? 15.586 14.546 8.741 1.00 98.00 497 SER A C 1
ATOM 3903 O O . SER A 1 497 ? 15.818 13.810 9.697 1.00 98.00 497 SER A O 1
ATOM 3905 N N . ASP A 1 498 ? 15.721 15.867 8.784 1.00 97.31 498 ASP A N 1
ATOM 3906 C CA . ASP A 1 498 ? 15.817 16.608 10.039 1.00 97.31 498 ASP A CA 1
ATOM 3907 C C . ASP A 1 498 ? 14.424 17.095 10.491 1.00 97.31 498 ASP A C 1
ATOM 3909 O O . ASP A 1 498 ? 13.388 16.625 10.005 1.00 97.31 498 ASP A O 1
ATOM 3913 N N . ALA A 1 499 ? 14.379 17.998 11.472 1.00 96.62 499 ALA A N 1
ATOM 3914 C CA . ALA A 1 499 ? 13.126 18.510 12.023 1.00 96.62 499 ALA A CA 1
ATOM 3915 C C . ALA A 1 499 ? 12.293 19.329 11.016 1.00 96.62 499 ALA A C 1
ATOM 3917 O O . ALA A 1 499 ? 11.095 19.501 11.214 1.00 96.62 499 ALA A O 1
ATOM 3918 N N . THR A 1 500 ? 12.913 19.846 9.953 1.00 97.56 500 THR A N 1
ATOM 3919 C CA . THR A 1 500 ? 12.311 20.798 9.007 1.00 97.56 500 THR A CA 1
ATOM 3920 C C . THR A 1 500 ? 12.443 20.403 7.543 1.00 97.56 500 THR A C 1
ATOM 3922 O O . THR A 1 500 ? 11.687 20.910 6.720 1.00 97.56 500 THR A O 1
ATOM 3925 N N . LEU A 1 501 ? 13.379 19.522 7.196 1.00 98.38 501 LEU A N 1
ATOM 3926 C CA . LEU A 1 501 ? 13.697 19.154 5.824 1.00 98.38 501 LEU A CA 1
ATOM 3927 C C . LEU A 1 501 ? 13.752 17.635 5.666 1.00 98.38 501 LEU A C 1
ATOM 3929 O O . LEU A 1 501 ? 14.309 16.915 6.494 1.00 98.38 501 LEU A O 1
ATOM 3933 N N . PHE A 1 502 ? 13.241 17.161 4.540 1.00 98.56 502 PHE A N 1
ATOM 3934 C CA . PHE A 1 502 ? 13.656 15.909 3.930 1.00 98.56 502 PHE A CA 1
ATOM 3935 C C . PHE A 1 502 ? 14.884 16.155 3.055 1.00 98.56 502 PHE A C 1
ATOM 3937 O O . PHE A 1 502 ? 14.943 17.139 2.318 1.00 98.56 502 PHE A O 1
ATOM 3944 N N . HIS A 1 503 ? 15.836 15.231 3.083 1.00 98.62 503 HIS A N 1
ATOM 3945 C CA . HIS A 1 503 ? 17.056 15.271 2.288 1.00 98.62 503 HIS A CA 1
ATOM 3946 C C . HIS A 1 503 ? 17.153 14.031 1.411 1.00 98.62 503 HIS A C 1
ATOM 3948 O O . HIS A 1 503 ? 17.191 12.907 1.922 1.00 98.62 503 HIS A O 1
ATOM 3954 N N . LEU A 1 504 ? 17.257 14.239 0.099 1.00 98.56 504 LEU A N 1
ATOM 3955 C CA . LEU A 1 504 ? 17.374 13.169 -0.881 1.00 98.56 504 LEU A CA 1
ATOM 3956 C C . LEU A 1 504 ? 18.690 13.267 -1.641 1.00 98.56 504 LEU A C 1
ATOM 3958 O O . LEU A 1 504 ? 19.133 14.348 -2.029 1.00 98.56 504 LEU A O 1
ATOM 3962 N N . THR A 1 505 ? 19.290 12.112 -1.901 1.00 98.56 505 THR A N 1
ATOM 3963 C CA . THR A 1 505 ? 20.419 11.976 -2.825 1.00 98.56 505 THR A CA 1
ATOM 3964 C C . THR A 1 505 ? 20.201 10.757 -3.699 1.00 98.56 505 THR A C 1
ATOM 3966 O O . THR A 1 505 ? 19.785 9.720 -3.184 1.00 98.56 505 THR A O 1
ATOM 3969 N N . ALA A 1 506 ? 20.530 10.850 -4.981 1.00 98.44 506 ALA A N 1
ATOM 3970 C CA . ALA A 1 506 ? 20.505 9.723 -5.897 1.00 98.44 506 ALA A CA 1
ATOM 3971 C C . ALA A 1 506 ? 21.676 9.770 -6.877 1.00 98.44 506 ALA A C 1
ATOM 3973 O O . ALA A 1 506 ? 22.229 10.833 -7.153 1.00 98.44 506 ALA A O 1
ATOM 3974 N N . ARG A 1 507 ? 22.042 8.607 -7.405 1.00 98.50 507 ARG A N 1
ATOM 3975 C CA . ARG A 1 507 ? 23.093 8.435 -8.401 1.00 98.50 507 ARG A CA 1
ATOM 3976 C C . ARG A 1 507 ? 22.669 7.383 -9.414 1.00 98.50 507 ARG A C 1
ATOM 3978 O O . ARG A 1 507 ? 22.016 6.407 -9.047 1.00 98.50 507 ARG A O 1
ATOM 3985 N N . VAL A 1 508 ? 23.028 7.589 -10.673 1.00 98.62 508 VAL A N 1
ATOM 3986 C CA . VAL A 1 508 ? 22.954 6.574 -11.730 1.00 98.62 508 VAL A CA 1
ATOM 3987 C C . VAL A 1 508 ? 24.314 6.471 -12.399 1.00 98.62 508 VAL A C 1
ATOM 3989 O O . VAL A 1 508 ? 24.927 7.488 -12.717 1.00 98.62 508 VAL A O 1
ATOM 3992 N N . GLU A 1 509 ? 24.774 5.248 -12.608 1.00 98.75 509 GLU A N 1
ATOM 3993 C CA . GLU A 1 509 ? 25.987 4.903 -13.341 1.00 98.75 509 GLU A CA 1
ATOM 3994 C C . GLU A 1 509 ? 25.607 3.929 -14.452 1.00 98.75 509 GLU A C 1
ATOM 3996 O O . GLU A 1 509 ? 24.846 2.993 -14.215 1.00 98.75 509 GLU A O 1
ATOM 4001 N N . ALA A 1 510 ? 26.126 4.133 -15.660 1.00 98.75 510 ALA A N 1
ATOM 4002 C CA . ALA A 1 510 ? 25.895 3.249 -16.793 1.00 98.75 510 ALA A CA 1
ATOM 4003 C C . ALA A 1 510 ? 27.217 2.755 -17.373 1.00 98.75 510 ALA A C 1
ATOM 4005 O O . ALA A 1 510 ? 28.126 3.541 -17.663 1.00 98.75 510 ALA A O 1
ATOM 4006 N N . TYR A 1 511 ? 27.296 1.446 -17.572 1.00 98.75 511 TYR A N 1
ATOM 4007 C CA . TYR A 1 511 ? 28.481 0.736 -18.013 1.00 98.75 511 TYR A CA 1
ATOM 4008 C C . TYR A 1 511 ? 28.219 0.002 -19.322 1.00 98.75 511 TYR A C 1
ATOM 4010 O O . TYR A 1 511 ? 27.178 -0.631 -19.491 1.00 98.75 511 TYR A O 1
ATOM 4018 N N . GLU A 1 512 ? 29.203 0.035 -20.212 1.00 98.19 512 GLU A N 1
ATOM 4019 C CA . GLU A 1 512 ? 29.276 -0.803 -21.406 1.00 98.19 512 GLU A CA 1
ATOM 4020 C C . GLU A 1 512 ? 30.581 -1.593 -21.353 1.00 98.19 512 GLU A C 1
ATOM 4022 O O . GLU A 1 512 ? 31.660 -1.004 -21.312 1.00 98.19 512 GLU A O 1
ATOM 4027 N N . ASN A 1 513 ? 30.488 -2.923 -21.327 1.00 97.69 513 ASN A N 1
ATOM 4028 C CA . ASN A 1 513 ? 31.631 -3.832 -21.221 1.00 97.69 513 ASN A CA 1
ATOM 4029 C C . ASN A 1 513 ? 32.567 -3.462 -20.058 1.00 97.69 513 ASN A C 1
ATOM 4031 O O . ASN A 1 513 ? 33.781 -3.360 -20.224 1.00 97.69 513 ASN A O 1
ATOM 4035 N N . ASP A 1 514 ? 31.967 -3.216 -18.888 1.00 97.25 514 ASP A N 1
ATOM 4036 C CA . ASP A 1 514 ? 32.622 -2.794 -17.641 1.00 97.25 514 ASP A CA 1
ATOM 4037 C C . ASP A 1 514 ? 33.304 -1.412 -17.683 1.00 97.25 514 ASP A C 1
ATOM 4039 O O . ASP A 1 514 ? 33.929 -0.990 -16.708 1.00 97.25 514 ASP A O 1
ATOM 4043 N N . ILE A 1 515 ? 33.131 -0.650 -18.767 1.00 98.25 515 ILE A N 1
ATOM 4044 C CA . ILE A 1 515 ? 33.598 0.733 -18.887 1.00 98.25 515 ILE A CA 1
ATOM 4045 C C . ILE A 1 515 ? 32.455 1.672 -18.511 1.00 98.25 515 ILE A C 1
ATOM 4047 O O . ILE A 1 515 ? 31.386 1.618 -19.114 1.00 98.25 515 ILE A O 1
ATOM 4051 N N . LEU A 1 516 ? 32.682 2.559 -17.540 1.00 98.56 516 LEU A N 1
ATOM 4052 C CA . LEU A 1 516 ? 31.733 3.618 -17.188 1.00 98.56 516 LEU A CA 1
ATOM 4053 C C . LEU A 1 516 ? 31.612 4.608 -18.355 1.00 98.56 516 LEU A C 1
ATOM 4055 O O . LEU A 1 516 ? 32.593 5.251 -18.730 1.00 98.56 516 LEU A O 1
ATOM 4059 N N . ILE A 1 517 ? 30.413 4.736 -18.923 1.00 98.44 517 ILE A N 1
ATOM 4060 C CA . ILE A 1 517 ? 30.138 5.626 -20.063 1.00 98.44 517 ILE A CA 1
ATOM 4061 C C . ILE A 1 517 ? 29.258 6.822 -19.692 1.00 98.44 517 ILE A C 1
ATOM 4063 O O . ILE A 1 517 ? 29.189 7.789 -20.453 1.00 98.44 517 ILE A O 1
ATOM 4067 N N . TYR A 1 518 ? 28.576 6.761 -18.548 1.00 98.62 518 TYR A N 1
ATOM 4068 C CA . TYR A 1 518 ? 27.733 7.838 -18.043 1.00 98.62 518 TYR A CA 1
ATOM 4069 C C . TYR A 1 518 ? 27.569 7.740 -16.528 1.00 98.62 518 TYR A C 1
ATOM 4071 O O . TYR A 1 518 ? 27.402 6.649 -15.990 1.00 98.62 518 TYR A O 1
ATOM 4079 N N . GLU A 1 519 ? 27.556 8.890 -15.862 1.00 98.44 519 GLU A N 1
ATOM 4080 C CA . GLU A 1 519 ? 27.195 9.022 -14.454 1.00 98.44 519 GLU A CA 1
ATOM 4081 C C . GLU A 1 519 ? 26.420 10.324 -14.226 1.00 98.44 519 GLU A C 1
ATOM 4083 O O . GLU A 1 519 ? 26.637 11.320 -14.927 1.00 98.44 519 GLU A O 1
ATOM 4088 N N . ARG A 1 520 ? 25.508 10.323 -13.251 1.00 98.06 520 ARG A N 1
ATOM 4089 C CA . ARG A 1 520 ? 24.795 11.526 -12.805 1.00 98.06 520 ARG A CA 1
ATOM 4090 C C . ARG A 1 520 ? 24.427 11.423 -11.335 1.00 98.06 520 ARG A C 1
ATOM 4092 O O . ARG A 1 520 ? 23.775 10.462 -10.933 1.00 98.06 520 ARG A O 1
ATOM 4099 N N . ASP A 1 521 ? 24.763 12.466 -10.584 1.00 98.12 521 ASP A N 1
ATOM 4100 C CA . ASP A 1 521 ? 24.328 12.669 -9.205 1.00 98.12 521 ASP A CA 1
ATOM 4101 C C . ASP A 1 521 ? 23.167 13.669 -9.138 1.00 98.12 521 ASP A C 1
ATOM 4103 O O . ASP A 1 521 ? 23.112 14.651 -9.885 1.00 98.12 521 ASP A O 1
ATOM 4107 N N . VAL A 1 522 ? 22.247 13.425 -8.211 1.00 97.44 522 VAL A N 1
ATOM 4108 C CA . VAL A 1 522 ? 21.114 14.287 -7.877 1.00 97.44 522 VAL A CA 1
ATOM 4109 C C . VAL A 1 522 ? 21.103 14.480 -6.364 1.00 97.44 522 VAL A C 1
ATOM 4111 O O . VAL A 1 522 ? 21.286 13.527 -5.609 1.00 97.44 522 VAL A O 1
ATOM 4114 N N . ALA A 1 523 ? 20.874 15.708 -5.912 1.00 97.94 523 ALA A N 1
ATOM 4115 C CA . ALA A 1 523 ? 20.669 16.024 -4.505 1.00 97.94 523 ALA A CA 1
ATOM 4116 C C . ALA A 1 523 ? 19.573 17.079 -4.374 1.00 97.94 523 ALA A C 1
ATOM 4118 O O . ALA A 1 523 ? 19.501 17.999 -5.189 1.00 97.94 523 ALA A O 1
ATOM 4119 N N . ASP A 1 524 ? 18.732 16.942 -3.354 1.00 98.06 524 ASP A N 1
ATOM 4120 C CA . ASP A 1 524 ? 17.623 17.855 -3.108 1.00 98.06 524 ASP A CA 1
ATOM 4121 C C . ASP A 1 524 ? 17.275 17.926 -1.615 1.00 98.06 524 ASP A C 1
ATOM 4123 O O . ASP A 1 524 ? 17.509 16.975 -0.864 1.00 98.06 524 ASP A O 1
ATOM 4127 N N . SER A 1 525 ? 16.715 19.058 -1.193 1.00 98.19 525 SER A N 1
ATOM 4128 C CA . SER A 1 525 ? 16.158 19.250 0.148 1.00 98.19 525 SER A CA 1
ATOM 4129 C C . SER A 1 525 ? 14.762 19.855 0.033 1.00 98.19 525 SER A C 1
ATOM 4131 O O . SER A 1 525 ? 14.566 20.842 -0.679 1.00 98.19 525 SER A O 1
ATOM 4133 N N . ILE A 1 526 ? 13.791 19.269 0.729 1.00 98.38 526 ILE A N 1
ATOM 4134 C CA . ILE A 1 526 ? 12.371 19.621 0.631 1.00 98.38 526 ILE A CA 1
ATOM 4135 C C . ILE A 1 526 ? 11.842 19.902 2.032 1.00 98.38 526 ILE A C 1
ATOM 4137 O O . ILE A 1 526 ? 12.068 19.111 2.940 1.00 98.38 526 ILE A O 1
ATOM 4141 N N . GLU A 1 527 ? 11.142 21.020 2.213 1.00 98.00 527 GLU A N 1
ATOM 4142 C CA . GLU A 1 527 ? 10.538 21.377 3.498 1.00 98.00 527 GLU A CA 1
ATOM 4143 C C . GLU A 1 527 ? 9.496 20.348 3.939 1.00 98.00 527 GLU A C 1
ATOM 4145 O O . GLU A 1 527 ? 8.700 19.862 3.136 1.00 98.00 527 GLU A O 1
ATOM 4150 N N . ARG A 1 528 ? 9.507 20.016 5.228 1.00 96.69 528 ARG A N 1
ATOM 4151 C CA . ARG A 1 528 ? 8.480 19.217 5.888 1.00 96.69 528 ARG A CA 1
ATOM 4152 C C . ARG A 1 528 ? 7.258 20.097 6.114 1.00 96.69 528 ARG A C 1
ATOM 4154 O O . ARG A 1 528 ? 7.284 21.012 6.933 1.00 96.69 528 ARG A O 1
ATOM 4161 N N . HIS A 1 529 ? 6.186 19.828 5.384 1.00 94.12 529 HIS A N 1
ATOM 4162 C CA . HIS A 1 529 ? 4.950 20.594 5.436 1.00 94.12 529 HIS A CA 1
ATOM 4163 C C . HIS A 1 529 ? 3.849 19.734 6.062 1.00 94.12 529 HIS A C 1
ATOM 4165 O O . HIS A 1 529 ? 3.183 18.969 5.370 1.00 94.12 529 HIS A O 1
ATOM 4171 N N . PHE A 1 530 ? 3.670 19.883 7.381 1.00 89.69 530 PHE A N 1
ATOM 4172 C CA . PHE A 1 530 ? 2.768 19.069 8.211 1.00 89.69 530 PHE A CA 1
ATOM 4173 C C . PHE A 1 530 ? 3.096 17.568 8.223 1.00 89.69 530 PHE A C 1
ATOM 4175 O O . PHE A 1 530 ? 2.186 16.751 8.345 1.00 89.69 530 PHE A O 1
ATOM 4182 N N . MET A 1 531 ? 4.377 17.201 8.113 1.00 84.44 531 MET A N 1
ATOM 4183 C CA . MET A 1 531 ? 4.850 15.812 8.080 1.00 84.44 531 MET A CA 1
ATOM 4184 C C . MET A 1 531 ? 6.106 15.585 8.898 1.00 84.44 531 MET A C 1
ATOM 4186 O O . MET A 1 531 ? 6.976 16.477 8.937 1.00 84.44 531 MET A O 1
#

Sequence (531 aa):
VAAHDPEPLKAVITLCSTVDRFADDIHYKGGCLLNENLGWGATMWAYSSRAPDPALRPDWREMWLERLKAEPFLPSLWLRHQTRDTYWKQGSVIEDYSAIKAKVLAIGGWGDAYKNAVPQLVEALPGAKGIVGPWVHKYPHFAIPEPRIGFLQEALRWWDQWLKGIDTGVEADPDYRVYLMDGMRPAAWVSQRPGRWIAETDGATSHLAEKVLHLTDNGLTDDTGTLSSVIQTPAHCGADAGEYCAIWLGPEMPGDQRHDDALSATFDTAPLAADFDIVGAPRISLDLTSDRPQGQIAVRLNHVHPDGASTRITYGVLNLCHRDSPETPATVPCGDVFTVSFDLDHIAYRVPAGHRLRVSVSNAYWPLIWPSPEISSLRLASGQLVLPHRPTTGGDEYVFPPPVTAPAWATETLRAENHVRRQETDMVTGEVSLIIEDDFGKVRDCDHGLIAGSIARERWSIKPDDPLSAKGVCHWTEELERDDIRLRTETHSKMWSDATLFHLTARVEAYENDILIYERDVADSIERHFM

Nearest PDB structures (foldseek):
  9k48-assembly1_A  TM=7.966E-01  e=2.301E-23  Rhodococcus sp. MB1 'Bresler 1999'
  3i2f-assembly1_A-2  TM=7.950E-01  e=1.749E-23  Rhodococcus sp. MB1 'Bresler 1999'
  1l7q-assembly1_A  TM=7.856E-01  e=1.191E-23  Rhodococcus sp. MB1
  1l7r-assembly1_A  TM=7.779E-01  e=2.062E-23  Rhodococcus sp. MB1
  3ida-assembly1_A-2  TM=7.735E-01  e=1.013E-22  Rhodococcus sp. MB1

Foldseek 3Di:
DLLQPDVLFAADEAELDAQFQACQHLQHHQLFGFPSLVVVLLVLLAVQLDFDDCVVDVCRVVVNVVSNVPPDSRSVVSVQCSFSDPVRVVVHNVVDLVSRNHAYEYEYEPQFSRQQHQLVNLQSDPQHAYEYENFFRDQQLPTDQDDGFARVVVVCLRCCVGVVVDNSVSSVAARYKYWQFEDDFFFLDDNYTDTFIFGHRPGFQPPFDKQKWKQAPQFTHSDWYWFWDKAQFFQAQAPQCFASGDDDDDRRHGGFCVVSLVRWDKGKDQFAQFKWKFFFWKKKKFWKAKQFQWFKKKKFKWKADPVGGTYTQWIHMHTQQCQVHSNHGGTGPHPDIDMGMDTTRGGTYMRGGRIMIMITMHGHNPPRGQGAQDRMMMTTGIMMMMTRTDDPPDPRTDDGHRYDDDPDQDKDFPFDWDWDWDWDADPVPQKIKTKIKTWNGWIARPPQGKIKTKIKIKMWIDHRHGSQRTKIKIWMWIWIDDDQWIKIKIKIKMWTDHNFKIKIKIKIWIDINNHTPDIDIDIDIHTDDSD

Radius of gyration: 23.99 Å; Cα contacts (8 Å, |Δi|>4): 1414; chains: 1; bounding box: 61×45×65 Å

Secondary structure (DSSP, 8-state):
-GGG--TT--EEEEES--S-TTTEETTEETTEEBTHHHHHHHHHHHHHHPPPPTTT-TTHHHHHHHHHHH---HHHHHHT--SS-HHHHTT-GGG-GGG--SEEEEEEETTSTTTTHHHHHHHHSTT-EEEEES--SS-TTT-SSBPP--HHHHHHHHHHHHHH----SGGGS-SEEEEEEEP----S--SB--EEEEEESSSSSTTSEEEEEEEETTEEESS------EE---TTTTTTS--SS--SSSS-S--BTHHHHHTSEEEEPPPPSS-EEEEE--EEEEEEEESSSS-EEEEEEEEE-TT--EEEEEEEEEEGGGSS-SSS-----TTS-EEEEEEPPPEEEEEPTT-EEEEEEES--TTTBPPPSS---EEEEEEEEEEEEE---------PPPP--PPPP-EEEEE--EEEEEEEE-TTT--EEEEEEEEEEEEEETTT--EEEEEEEEEEEEETTEEEEEEEEEEEEEEEEETTEEEEEEEEEEEEE-SSEEEEEEEEEEEETTEEEEEEEEEEEEE-S--

Mean predicted aligned error: 3.8 Å

pLDDT: mean 96.41, std 3.7, range [69.12, 98.94]